Protein 9C09 (pdb70)

InterPro domains:
  IPR003280 Two pore domain potassium channel [PR01333] (106-134)
  IPR003280 Two pore domain potassium channel [PR01333] (236-245)
  IPR003280 Two pore domain potassium channel [PTHR11003] (21-295)
  IPR005410 Two pore domain potassium channel, THIK [PR01588] (13-28)
  IPR005410 Two pore domain potassium channel, THIK [PR01588] (68-80)
  IPR005410 Two pore domain potassium channel, THIK [PR01588] (82-94)
  IPR005410 Two pore domain potassium channel, THIK [PR01588] (134-148)
  IPR005410 Two pore domain potassium channel, THIK [PR01588] (213-226)
  IPR005410 Two pore domain potassium channel, THIK [PR01588] (261-273)
  IPR005410 Two pore domain potassium channel, THIK [PR01588] (359-371)
  IPR013099 Potassium channel domain [PF07885] (92-149)
  IPR013099 Potassium channel domain [PF07885] (198-283)

Solvent-accessible surface area: 26482 Å² total; per-residue (Å²): 159,110,48,80,42,21,52,134,30,5,33,50,72,30,79,117,78,12,73,37,4,0,46,65,0,17,87,78,1,53,76,72,11,154,111,14,60,131,104,15,96,111,72,30,24,96,25,15,162,47,72,168,12,52,125,116,76,5,106,30,10,7,112,72,6,41,68,6,47,163,31,5,34,97,17,84,115,48,17,76,18,11,58,96,52,8,0,62,35,1,0,25,8,0,13,16,31,4,1,8,27,27,10,26,5,59,35,121,28,0,31,75,62,0,36,122,8,0,57,82,4,2,0,18,16,41,9,28,14,58,12,47,26,75,66,42,57,64,86,16,14,150,105,73,90,70,111,133,176,120,78,100,156,21,58,60,130,126,10,31,75,74,1,41,77,33,12,110,110,25,22,50,80,0,0,70,40,3,40,99,89,23,77,43,62,101,64,42,0,53,2,6,0,22,5,1,10,5,29,1,0,8,25,72,42,24,0,4,33,68,37,141,22,144,85,48,50,143,24,78,137,28,7,100,47,42,25,72,69,1,6,7,11,14,59,0,8,10,37,11,29,9,86,61,36,62,105,58,8,31,155,54,37,169,131,132,169,159,101,48,81,40,20,53,134,35,4,33,50,72,33,76,116,76,12,74,36,3,0,49,65,0,12,88,78,2,44,74,67,12,160,115,16,58,131,102,18,100,106,73,31,20,95,26,10,154,56,71,169,33,53,108,115,81,4,107,30,10,8,112,76,6,43,65,4,40,176,29,4,37,97,14,76,124,46,16,82,15,12,46,104,50,11,0,57,36,1,0,24,8,0,14,16,32,5,0,8,27,35,12,31,6,60,31,119,26,0,31,77,63,0,34,122,10,0,57,80,2,2,0,19,16,35,12,29,14,62,11,48,28,75,63,42,53,46,90,16,5,153,107,72,82,66,112,137,167,116,79,92,117,20,61,60,129,124,9,32,75,71,1,43,79,34,13,110,112,27,20,46,75,0,0,63,41,3,38,95,93,17,86,42,63,100,65,44,0,54,2,6,0,23,6,1,9,4,30,1,1,9,25,60,43,28,0,4,22,76,34,143,18,142,82,51,50,139,22,76,138,26,8,99,49,40,25,72,69,1,6,6,11,14,62,0,8,11,49,12,28,8,84,61,33,61,106,56,6,34,155,64,40,176,134,115,180

GO terms:
  GO:0005267 potassium channel activity (F, IDA)
  GO:0005886 plasma membrane (C, IDA)
  GO:0042802 identical protein binding (F, IDA)
  GO:0046982 protein heterodimerization activity (F, IDA)
  GO:0005515 protein binding (F, IPI)
  GO:0005886 plasma membrane (C, TAS)

Sequence (514 aa):
NEDNARFLLLAALIVLYLLGGAAVFSALELAHERQAKQRWEERLAQFSRGHQLSRDELRGFLRHYEEATRAGIRVDNVRPRWDFTGAFYFVGTVVSTIGFGMTTPATVGGKIFLIFYGLVGCPSTILFFNLFLERLITIIAYIMKSCHQAGWKPSVYYVMLILCTASILISCCASAMYTPIEGWSYFDSLYFCFVAFSTIGFGDLVSSQNAHYESQGLYRFANFVFILMGVCCIYSLFNVISILIKQSLNWILRKMDNEDNARFLLLAALIVLYLLGGAAVFSALELAHERQAKQRWEERLAQFSRGHQLSRDELRGFLRHYEEATRAGIRVDNVRPRWDFTGAFYFVGTVVSTIGFGMTTPATVGGKIFLIFYGLVGCPSTILFFNLFLERLITIIAYIMKSCHQAGWKPSVYYVMLILCTASILISCCASAMYTPIEGWSYFDSLYFCFVAFSTIGFGDLVSSQNAHYESQGLYRFANFVFILMGVCCIYSLFNVISILIKQSLNWILRKMD

B-factor: mean 38.77, std 18.3, range [8.65, 109.15]

Radius of gyration: 24.58 Å; Cα contacts (8 Å, |Δi|>4): 456; chains: 2; bounding box: 45×54×78 Å

Organism: Homo sapiens (NCBI:txid9606)

Secondary structure (DSSP, 8-state):
-HHHHHHHHHHHHHHHHHHHHHHHHHHHHHHHHHHHHHHHHHHHHHHHHHTT--HHHHHHHHHHHHHHHHHT--SS-PPPSSSHHHHHHHHHHHHTT----SS---STTHHHHHHHHHHHHHHHHHHHHHHHHHHHHHHHHHHHHHHH----PPPHHHHHHHHHHHHHHHHHHHHHHHHHHTT--HHHHHHHHHHHHTT---SSS-SS-SSS-TT-SHHHHHHHHHHHHHHHHHHHHHHHHHHHHHHHHHHHHHH--/-HHHHHHHHHHHHHHHHHHHHHHHHHHHHHHHHHHHHHHHHHHHHHHHHHHT--HHHHHHHHHHHHHHHTTT--SS--PPSSSSHHHHHHHHHHHTT----SS---STTTTHHHHHHHHHHHHHHHHHHHHHHHHHHHHHHHHHHHHH----PPPHHHHHHHHHHHHHHHHHHHHHSSSTTTT--HHHHHHHHHHHHTT---SSS--S-SS--TT-SHHHHHHHHHHHHHHHHHHHHHHHHHHHHHHHHHHHHHHT-

Foldseek 3Di:
DVVVVLVVVVVVVVVVVVVVVVVVVCVVPVVVVVVVVVVVVVVVVVVCVVVVDDPVVVVVVVVVVVVVQLQQDDPAAWDDAPPPVNVVVVLVLLLLLLCLSSDDDDDVVRVVCSVVSNVVRNVVVVVVLVVVLVVVQVVVQVVVVVVVVVPSRDDLVVVLVVLVVQLVVLQQVQLVPVCVQPVHDSVRSSVVLVSLLCSVNPNPDDDDIRHDRPVSPVVVVVVVVSSVVSNSSVVSNVVSVVVVVVVVSVVVVVVVD/DVVVVLVVVVVVVVVVVVVVVVVVVCVVPVVVVVVVVVVVVVVVVVVCVVVVHDVVVVVVVVVVVVVVVLVQDDDAAWADAPDPVNVVVVLVLLLLLLCLSNDDDDDPVVVVVSVVSNVVRNVVVVVVLVVVLVVVQVVVQVVVVVVVVVPSGDDLVVVLVVLVVQLVVLQQVQLVVCVPQDVDDSVVSSVVLVSLLCSVNPNPDDPDTRNDRVVSPVVVVVVVVSSVVSNSSVVSNVVSVVVVVSVVSVVVVVVPD

Structure (mmCIF, N/CA/C/O backbone):
data_9C09
#
_entry.id   9C09
#
_cell.length_a   1.00
_cell.length_b   1.00
_cell.length_c   1.00
_cell.angle_alpha   90.00
_cell.angle_beta   90.00
_cell.angle_gamma   90.00
#
_symmetry.space_group_name_H-M   'P 1'
#
loop_
_entity.id
_entity.type
_entity.pdbx_description
1 polymer 'Potassium channel subfamily K member 13'
2 non-polymer DODECANE
3 non-polymer DECANE
4 non-polymer N-OCTANE
5 non-polymer 'LINOLEIC ACID'
6 non-polymer HEXANE
7 non-polymer 'POTASSIUM ION'
#
loop_
_atom_site.group_PDB
_atom_site.id
_atom_site.type_symbol
_atom_site.label_atom_id
_atom_site.label_alt_id
_atom_site.label_comp_id
_atom_site.label_asym_id
_atom_site.label_entity_id
_atom_site.label_seq_id
_atom_site.pdbx_PDB_ins_code
_atom_site.Cartn_x
_atom_site.Cartn_y
_atom_site.Cartn_z
_atom_site.occupancy
_atom_site.B_iso_or_equiv
_atom_site.auth_seq_id
_atom_site.auth_comp_id
_atom_site.auth_asym_id
_atom_site.auth_atom_id
_atom_site.pdbx_PDB_model_num
ATOM 1 N N . ASN A 1 14 ? 123.531 144.856 100.933 1.00 48.27 14 ASN U N 1
ATOM 2 C CA . ASN A 1 14 ? 122.858 145.692 101.920 1.00 49.40 14 ASN U CA 1
ATOM 3 C C . ASN A 1 14 ? 121.682 144.956 102.555 1.00 52.70 14 ASN U C 1
ATOM 4 O O . ASN A 1 14 ? 121.263 145.282 103.666 1.00 55.80 14 ASN U O 1
ATOM 9 N N . GLU A 1 15 ? 121.159 143.960 101.843 1.00 52.15 15 GLU U N 1
ATOM 10 C CA . GLU A 1 15 ? 120.075 143.148 102.389 1.00 50.18 15 GLU U CA 1
ATOM 11 C C . GLU A 1 15 ? 120.540 142.316 103.578 1.00 55.43 15 GLU U C 1
ATOM 12 O O . GLU A 1 15 ? 119.822 142.200 104.578 1.00 58.18 15 GLU U O 1
ATOM 18 N N . ASP A 1 16 ? 121.737 141.729 103.487 1.00 48.98 16 ASP U N 1
ATOM 19 C CA . ASP A 1 16 ? 122.247 140.920 104.590 1.00 45.37 16 ASP U CA 1
ATOM 20 C C . ASP A 1 16 ? 122.491 141.763 105.837 1.00 49.30 16 ASP U C 1
ATOM 21 O O . ASP A 1 16 ? 122.154 141.343 106.952 1.00 52.79 16 ASP U O 1
ATOM 26 N N . ASN A 1 17 ? 123.074 142.952 105.670 1.00 42.19 17 ASN U N 1
ATOM 27 C CA . ASN A 1 17 ? 123.293 143.837 106.812 1.00 43.07 17 ASN U CA 1
ATOM 28 C C . ASN A 1 17 ? 121.971 144.275 107.434 1.00 44.88 17 ASN U C 1
ATOM 29 O O . ASN A 1 17 ? 121.839 144.326 108.664 1.00 47.13 17 ASN U O 1
ATOM 34 N N . ALA A 1 18 ? 120.982 144.602 106.598 1.00 38.76 18 ALA U N 1
ATOM 35 C CA . ALA A 1 18 ? 119.676 145.000 107.109 1.00 38.06 18 ALA U CA 1
ATOM 36 C C . ALA A 1 18 ? 119.021 143.864 107.885 1.00 39.81 18 ALA U C 1
ATOM 37 O O . ALA A 1 18 ? 118.435 144.090 108.951 1.00 42.67 18 ALA U O 1
ATOM 39 N N . ARG A 1 19 ? 119.108 142.639 107.366 1.00 34.63 19 ARG U N 1
ATOM 40 C CA . ARG A 1 19 ? 118.529 141.492 108.060 1.00 30.87 19 ARG U CA 1
ATOM 41 C C . ARG A 1 19 ? 119.234 141.240 109.388 1.00 34.61 19 ARG U C 1
ATOM 42 O O . ARG A 1 19 ? 118.582 140.955 110.402 1.00 42.85 19 ARG U O 1
ATOM 50 N N . PHE A 1 20 ? 120.563 141.361 109.405 1.00 29.70 20 PHE U N 1
ATOM 51 C CA . PHE A 1 20 ? 121.326 141.196 110.640 1.00 26.81 20 PHE U CA 1
ATOM 52 C C . PHE A 1 20 ? 120.906 142.225 111.686 1.00 32.87 20 PHE U C 1
ATOM 53 O O . PHE A 1 20 ? 120.652 141.887 112.852 1.00 36.54 20 PHE U O 1
ATOM 61 N N . LEU A 1 21 ? 120.806 143.495 111.274 1.00 33.51 21 LEU U N 1
ATOM 62 C CA . LEU A 1 21 ? 120.413 144.556 112.196 1.00 28.60 21 LEU U CA 1
ATOM 63 C C . LEU A 1 21 ? 118.992 144.356 112.712 1.00 31.54 21 LEU U C 1
ATOM 64 O O . LEU A 1 21 ? 118.725 144.537 113.908 1.00 39.00 21 LEU U O 1
ATOM 69 N N . LEU A 1 22 ? 118.067 143.988 111.821 1.00 29.19 22 LEU U N 1
ATOM 70 C CA . LEU A 1 22 ? 116.686 143.771 112.234 1.00 30.59 22 LEU U CA 1
ATOM 71 C C . LEU A 1 22 ? 116.584 142.630 113.235 1.00 34.37 22 LEU U C 1
ATOM 72 O O . LEU A 1 22 ? 115.868 142.735 114.239 1.00 39.94 22 LEU U O 1
ATOM 77 N N . LEU A 1 23 ? 117.294 141.527 112.979 1.00 23.98 23 LEU U N 1
ATOM 78 C CA . LEU A 1 23 ? 117.263 140.405 113.909 1.00 19.61 23 LEU U CA 1
ATOM 79 C C . LEU A 1 23 ? 117.836 140.802 115.263 1.00 29.54 23 LEU U C 1
ATOM 80 O O . LEU A 1 23 ? 117.292 140.425 116.307 1.00 34.17 23 LEU U O 1
ATOM 85 N N . ALA A 1 24 ? 118.931 141.566 115.269 1.00 30.70 24 ALA U N 1
ATOM 86 C CA . ALA A 1 24 ? 119.509 142.003 116.538 1.00 22.62 24 ALA U CA 1
ATOM 87 C C . ALA A 1 24 ? 118.526 142.865 117.327 1.00 32.25 24 ALA U C 1
ATOM 88 O O . ALA A 1 24 ? 118.341 142.672 118.537 1.00 37.20 24 ALA U O 1
ATOM 90 N N . ALA A 1 25 ? 117.877 143.818 116.652 1.00 26.31 25 ALA U N 1
ATOM 91 C CA . ALA A 1 25 ? 116.911 144.682 117.333 1.00 23.99 25 ALA U CA 1
ATOM 92 C C . ALA A 1 25 ? 115.731 143.883 117.876 1.00 28.09 25 ALA U C 1
ATOM 93 O O . ALA A 1 25 ? 115.271 144.114 119.005 1.00 32.90 25 ALA U O 1
ATOM 95 N N . LEU A 1 26 ? 115.220 142.936 117.082 1.00 29.17 26 LEU U N 1
ATOM 96 C CA . LEU A 1 26 ? 114.097 142.122 117.535 1.00 23.92 26 LEU U CA 1
ATOM 97 C C . LEU A 1 26 ? 114.480 141.289 118.749 1.00 24.26 26 LEU U C 1
ATOM 98 O O . LEU A 1 26 ? 113.690 141.158 119.692 1.00 30.98 26 LEU U O 1
ATOM 103 N N . ILE A 1 27 ? 115.686 140.717 118.747 1.00 20.22 27 ILE U N 1
ATOM 104 C CA . ILE A 1 27 ? 116.124 139.923 119.891 1.00 22.32 27 ILE U CA 1
ATOM 105 C C . ILE A 1 27 ? 116.264 140.799 121.132 1.00 23.54 27 ILE U C 1
ATOM 106 O O . ILE A 1 27 ? 115.930 140.376 122.245 1.00 26.84 27 ILE U O 1
ATOM 111 N N . VAL A 1 28 ? 116.756 142.028 120.966 1.00 26.91 28 VAL U N 1
ATOM 112 C CA . VAL A 1 28 ? 116.892 142.928 122.113 1.00 25.99 28 VAL U CA 1
ATOM 113 C C . VAL A 1 28 ? 115.521 143.240 122.717 1.00 25.12 28 VAL U C 1
ATOM 114 O O . VAL A 1 28 ? 115.332 143.186 123.943 1.00 29.86 28 VAL U O 1
ATOM 118 N N . LEU A 1 29 ? 114.545 143.564 121.864 1.00 21.20 29 LEU U N 1
ATOM 119 C CA . LEU A 1 29 ? 113.198 143.837 122.365 1.00 24.21 29 LEU U CA 1
ATOM 120 C C . LEU A 1 29 ? 112.593 142.603 123.031 1.00 29.63 29 LEU U C 1
ATOM 121 O O . LEU A 1 29 ? 111.925 142.708 124.071 1.00 33.14 29 LEU U O 1
ATOM 126 N N . TYR A 1 30 ? 112.824 141.427 122.443 1.00 23.79 30 TYR U N 1
ATOM 127 C CA . TYR A 1 30 ? 112.350 140.173 123.022 1.00 18.29 30 TYR U CA 1
ATOM 128 C C . TYR A 1 30 ? 112.916 139.974 124.418 1.00 22.71 30 TYR U C 1
ATOM 129 O O . TYR A 1 30 ? 112.194 139.601 125.349 1.00 25.94 30 TYR U O 1
ATOM 138 N N . LEU A 1 31 ? 114.219 140.218 124.579 1.00 16.39 31 LEU U N 1
ATOM 139 C CA . LEU A 1 31 ? 114.856 140.049 125.880 1.00 17.55 31 LEU U CA 1
ATOM 140 C C . LEU A 1 31 ? 114.275 141.011 126.906 1.00 19.44 31 LEU U C 1
ATOM 141 O O . LEU A 1 31 ? 114.012 140.620 128.052 1.00 25.50 31 LEU U O 1
ATOM 146 N N . LEU A 1 32 ? 114.077 142.278 126.523 1.00 15.48 32 LEU U N 1
ATOM 147 C CA . LEU A 1 32 ? 113.521 143.244 127.468 1.00 18.65 32 LEU U CA 1
ATOM 148 C C . LEU A 1 32 ? 112.121 142.835 127.928 1.00 23.67 32 LEU U C 1
ATOM 149 O O . LEU 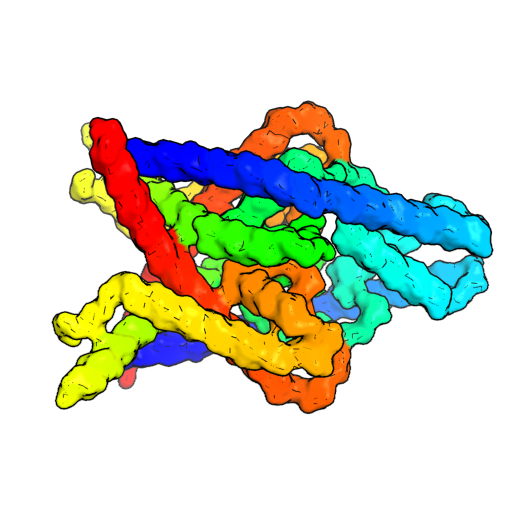A 1 32 ? 111.821 142.832 129.132 1.00 25.59 32 LEU U O 1
ATOM 154 N N . GLY A 1 33 ? 111.256 142.474 126.976 1.00 23.93 33 GLY U N 1
ATOM 155 C CA . GLY A 1 33 ? 109.907 142.065 127.347 1.00 19.21 33 GLY U CA 1
ATOM 156 C C . GLY A 1 33 ? 109.887 140.815 128.202 1.00 25.72 33 GLY U C 1
ATOM 157 O O . GLY A 1 33 ? 109.137 140.725 129.184 1.00 28.82 33 GLY U O 1
ATOM 158 N N . GLY A 1 34 ? 110.725 139.835 127.855 1.00 21.95 34 GLY U N 1
ATOM 159 C CA . GLY A 1 34 ? 110.786 138.616 128.640 1.00 19.04 34 GLY U CA 1
ATOM 160 C C . GLY A 1 34 ? 111.261 138.860 130.054 1.00 22.99 34 GLY U C 1
ATOM 161 O O . GLY A 1 34 ? 110.744 138.263 131.004 1.00 28.58 34 GLY U O 1
ATOM 162 N N . ALA A 1 35 ? 112.265 139.727 130.219 1.00 18.55 35 ALA U N 1
ATOM 163 C CA . ALA A 1 35 ? 112.715 140.072 131.563 1.00 17.78 35 ALA U CA 1
ATOM 164 C C . ALA A 1 35 ? 111.600 140.719 132.374 1.00 20.26 35 ALA U C 1
ATOM 165 O O . ALA A 1 35 ? 111.392 140.365 133.544 1.00 21.41 35 ALA U O 1
ATOM 167 N N . ALA A 1 36 ? 110.866 141.661 131.772 1.00 24.22 36 ALA U N 1
ATOM 168 C CA . ALA A 1 36 ? 109.788 142.314 132.515 1.00 19.42 36 ALA U CA 1
ATOM 169 C C . ALA A 1 36 ? 108.721 141.309 132.947 1.00 25.75 36 ALA U C 1
ATOM 170 O O . ALA A 1 36 ? 108.282 141.313 134.111 1.00 28.08 36 ALA U O 1
ATOM 172 N N . VAL A 1 37 ? 108.393 140.359 132.066 1.00 29.56 37 VAL U N 1
ATOM 173 C CA . VAL A 1 37 ? 107.361 139.385 132.403 1.00 25.58 37 VAL U CA 1
ATOM 174 C C . VAL A 1 37 ? 107.853 138.438 133.490 1.00 24.97 37 VAL U C 1
ATOM 175 O O . VAL A 1 37 ? 107.125 138.138 134.444 1.00 29.03 37 VAL U O 1
ATOM 179 N N . PHE A 1 38 ? 109.088 137.941 133.363 1.00 26.03 38 PHE U N 1
ATOM 180 C CA . PHE A 1 38 ? 109.568 136.964 134.332 1.00 20.23 38 PHE U CA 1
ATOM 181 C C . PHE A 1 38 ? 109.685 137.598 135.711 1.00 25.81 38 PHE U C 1
ATOM 182 O O . PHE A 1 38 ? 109.350 136.967 136.726 1.00 27.73 38 PHE U O 1
ATOM 190 N N . SER A 1 39 ? 110.176 138.841 135.772 1.00 24.94 39 SER U N 1
ATOM 191 C CA . SER A 1 39 ? 110.292 139.522 137.056 1.00 24.27 39 SER U CA 1
ATOM 192 C C . SER A 1 39 ? 108.924 139.689 137.701 1.00 28.42 39 SER U C 1
ATOM 193 O O . SER A 1 39 ? 108.753 139.409 138.899 1.00 35.29 39 SER U O 1
ATOM 196 N N . ALA A 1 40 ? 107.926 140.104 136.911 1.00 29.29 40 ALA U N 1
ATOM 197 C CA . ALA A 1 40 ? 106.581 140.256 137.461 1.00 26.51 40 ALA U CA 1
ATOM 198 C C . ALA A 1 40 ? 106.006 138.919 137.916 1.00 26.22 40 ALA U C 1
ATOM 199 O O . ALA A 1 40 ? 105.215 138.874 138.866 1.00 31.74 40 ALA U O 1
ATOM 201 N N . LEU A 1 41 ? 106.388 137.827 137.255 1.00 28.45 41 LEU U N 1
ATOM 202 C CA . LEU A 1 41 ? 105.888 136.511 137.645 1.00 21.31 41 LEU U CA 1
ATOM 203 C C . LEU A 1 41 ? 106.541 135.989 138.924 1.00 28.69 41 LEU U C 1
ATOM 204 O O . LEU A 1 41 ? 105.898 135.255 139.681 1.00 31.40 41 LEU U O 1
ATOM 209 N N . GLU A 1 42 ? 107.806 136.336 139.184 1.00 35.69 42 GLU U N 1
ATOM 210 C CA . GLU A 1 42 ? 108.578 135.622 140.199 1.00 27.14 42 GLU U CA 1
ATOM 211 C C . GLU A 1 42 ? 108.985 136.428 141.431 1.00 31.09 42 GLU U C 1
ATOM 212 O O . GLU A 1 42 ? 109.420 135.815 142.425 1.00 38.35 42 GLU U O 1
ATOM 218 N N . LEU A 1 43 ? 108.883 137.762 141.409 1.00 30.46 43 LEU U N 1
ATOM 219 C CA . LEU A 1 43 ? 109.464 138.550 142.496 1.00 31.98 43 LEU U CA 1
ATOM 220 C C . LEU A 1 43 ? 108.805 138.262 143.846 1.00 37.33 43 LEU U C 1
ATOM 221 O O . LEU A 1 43 ? 109.496 138.150 144.870 1.00 42.57 43 LEU U O 1
ATOM 226 N N . ALA A 1 44 ? 107.472 138.163 143.874 1.00 37.81 44 ALA U N 1
ATOM 227 C CA . ALA A 1 44 ? 106.777 137.954 145.144 1.00 35.37 44 ALA U CA 1
ATOM 228 C C . ALA A 1 44 ? 107.139 136.611 145.765 1.00 44.06 44 ALA U C 1
ATOM 229 O O . ALA A 1 44 ? 107.375 136.520 146.979 1.00 50.82 44 ALA U O 1
ATOM 231 N N . HIS A 1 45 ? 107.195 135.557 144.947 1.00 42.55 45 HIS U N 1
ATOM 232 C CA . HIS A 1 45 ? 107.599 134.246 145.446 1.00 40.82 45 HIS U CA 1
ATOM 233 C C . HIS A 1 45 ? 109.021 134.286 145.989 1.00 46.14 45 HIS U C 1
ATOM 234 O O . HIS A 1 45 ? 109.312 133.696 147.039 1.00 50.96 45 HIS U O 1
ATOM 241 N N . GLU A 1 46 ? 109.923 134.974 145.283 1.00 43.55 46 GLU U N 1
ATOM 242 C CA . GLU A 1 46 ? 111.308 135.060 145.744 1.00 39.64 46 GLU U CA 1
ATOM 243 C C . GLU A 1 46 ? 111.381 135.740 147.108 1.00 38.22 46 GLU U C 1
ATOM 244 O O . GLU A 1 46 ? 112.071 135.260 148.022 1.00 44.54 46 GLU U O 1
ATOM 250 N N . ARG A 1 47 ? 110.669 136.858 147.266 1.00 39.62 47 ARG U N 1
ATOM 2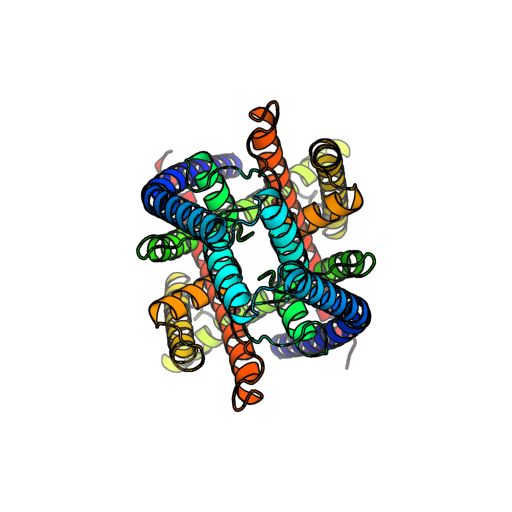51 C CA . ARG A 1 47 ? 110.690 137.575 148.539 1.00 42.86 47 ARG U CA 1
ATOM 252 C C . ARG A 1 47 ? 110.108 136.725 149.663 1.00 47.07 47 ARG U C 1
ATOM 253 O O . ARG A 1 47 ? 110.644 136.703 150.783 1.00 51.96 47 ARG U O 1
ATOM 261 N N . GLN A 1 48 ? 109.005 136.024 149.390 1.00 48.63 48 GLN U N 1
ATOM 262 C CA . GLN A 1 48 ? 108.396 135.181 150.417 1.00 48.10 48 GLN U CA 1
ATOM 263 C C . GLN A 1 48 ? 109.340 134.062 150.843 1.00 49.22 48 GLN U C 1
ATOM 264 O O . GLN A 1 48 ? 109.457 133.757 152.039 1.00 52.11 48 GLN U O 1
ATOM 270 N N . ALA A 1 49 ? 110.028 133.441 149.878 1.00 47.55 49 ALA U N 1
ATOM 271 C CA . ALA A 1 49 ? 110.980 132.385 150.223 1.00 44.25 49 ALA U CA 1
ATOM 272 C C . ALA A 1 49 ? 112.130 132.926 151.066 1.00 47.20 49 ALA U C 1
ATOM 273 O O . ALA A 1 49 ? 112.567 132.273 152.025 1.00 48.07 49 ALA U O 1
ATOM 275 N N . LYS A 1 50 ? 112.634 134.116 150.728 1.00 47.15 50 LYS U N 1
ATOM 276 C CA . LYS A 1 50 ? 113.708 134.702 151.526 1.00 42.90 50 LYS U CA 1
ATOM 277 C C . LYS A 1 50 ? 113.255 134.971 152.954 1.00 44.41 50 LYS U C 1
ATOM 278 O O . LYS A 1 50 ? 113.988 134.694 153.914 1.00 51.01 50 LYS U O 1
ATOM 284 N N . GLN A 1 51 ? 112.047 135.520 153.119 1.00 46.70 51 GLN U N 1
ATOM 285 C CA . GLN A 1 51 ? 111.540 135.781 154.464 1.00 46.26 51 GLN U CA 1
ATOM 286 C C . GLN A 1 51 ? 111.374 134.484 155.250 1.00 48.57 51 GLN U C 1
ATOM 287 O O . GLN A 1 51 ? 111.683 134.424 156.448 1.00 52.46 51 GLN U O 1
ATOM 293 N N . ARG A 1 52 ? 110.887 133.429 154.587 1.00 50.07 52 ARG U N 1
ATOM 294 C CA . ARG A 1 52 ? 110.728 132.143 155.257 1.00 48.15 52 ARG U CA 1
ATOM 295 C C . ARG A 1 52 ? 112.070 131.596 155.731 1.00 49.05 52 ARG U C 1
ATOM 296 O O . ARG A 1 52 ? 112.187 131.108 156.865 1.00 51.30 52 ARG U O 1
ATOM 304 N N . TRP A 1 53 ? 113.098 131.676 154.880 1.00 49.22 53 TRP U N 1
ATOM 305 C CA . TRP A 1 53 ? 114.422 131.212 155.291 1.00 44.77 53 TRP U CA 1
ATOM 306 C C . TRP A 1 53 ? 114.959 132.022 156.462 1.00 44.16 53 TRP U C 1
ATOM 307 O O . TRP A 1 53 ? 115.564 131.464 157.386 1.00 48.79 53 TRP U O 1
ATOM 318 N N . GLU A 1 54 ? 114.780 133.346 156.425 1.00 53.10 54 GLU U N 1
ATOM 319 C CA . GLU A 1 54 ? 115.272 134.172 157.523 1.00 51.76 54 GLU U CA 1
ATOM 320 C C . GLU A 1 54 ? 114.596 133.793 158.835 1.00 54.00 54 GLU U C 1
ATOM 321 O O . GLU A 1 54 ? 115.252 133.686 159.878 1.00 54.94 54 GLU U O 1
ATOM 327 N N . GLU A 1 55 ? 113.280 133.565 158.794 1.00 60.04 55 GLU U N 1
ATOM 328 C CA . GLU A 1 55 ? 112.570 133.160 160.002 1.00 57.96 55 GLU U CA 1
ATOM 329 C C . GLU A 1 55 ? 113.060 131.808 160.509 1.00 59.18 55 GLU U C 1
ATOM 330 O O . GLU A 1 55 ? 113.243 131.621 161.718 1.00 57.73 55 GLU U O 1
ATOM 336 N N . ARG A 1 56 ? 113.282 130.854 159.603 1.00 59.13 56 ARG U N 1
ATOM 337 C CA . ARG A 1 56 ? 113.775 129.540 160.020 1.00 52.83 56 ARG U CA 1
ATOM 338 C C . ARG A 1 56 ? 115.158 129.632 160.659 1.00 55.87 56 ARG U C 1
ATOM 339 O O . ARG A 1 56 ? 115.421 128.989 161.686 1.00 56.88 56 ARG U O 1
ATOM 347 N N . LEU A 1 57 ? 116.056 130.423 160.065 1.00 55.00 57 LEU U N 1
ATOM 348 C CA . LEU A 1 57 ? 117.388 130.590 160.642 1.00 52.31 57 LEU U CA 1
ATOM 349 C C . LEU A 1 57 ? 117.316 131.231 162.023 1.00 56.24 57 LEU U C 1
ATOM 350 O O . LEU A 1 57 ? 118.010 130.799 162.953 1.00 56.70 57 LEU U O 1
ATOM 355 N N . ALA A 1 58 ? 116.482 132.263 162.174 1.00 63.53 58 ALA U N 1
ATOM 356 C CA . ALA A 1 58 ? 116.350 132.911 163.474 1.00 63.07 58 ALA U CA 1
ATOM 357 C C . ALA A 1 58 ? 115.799 131.944 164.514 1.00 64.02 58 ALA U C 1
ATOM 358 O O . ALA A 1 58 ? 116.259 131.920 165.664 1.00 61.78 58 ALA U O 1
ATOM 360 N N . GLN A 1 59 ? 114.810 131.132 164.126 1.00 69.35 59 GLN U N 1
ATOM 361 C CA . GLN A 1 59 ? 114.244 130.176 165.068 1.00 68.14 59 GLN U CA 1
ATOM 362 C C . GLN A 1 59 ? 115.260 129.119 165.477 1.00 69.13 59 GLN U C 1
ATOM 363 O O . GLN A 1 59 ? 115.326 128.753 166.651 1.00 69.42 59 GLN U O 1
ATOM 369 N N . PHE A 1 60 ? 116.081 128.633 164.538 1.00 67.72 60 PHE U N 1
ATOM 370 C CA . PHE A 1 60 ? 117.102 127.661 164.930 1.00 65.65 60 PHE U CA 1
ATOM 371 C C . PHE A 1 60 ? 118.106 128.296 165.884 1.00 64.44 60 PHE U C 1
ATOM 372 O O . PHE A 1 60 ? 118.465 127.706 166.919 1.00 61.26 60 PHE U O 1
ATOM 380 N N . SER A 1 61 ? 118.552 129.515 165.553 1.00 72.84 61 SER U N 1
ATOM 381 C CA . SER A 1 61 ? 119.552 130.196 166.365 1.00 71.15 61 SER U CA 1
ATOM 382 C C . SER A 1 61 ? 119.055 130.337 167.795 1.00 72.53 61 SER U C 1
ATOM 383 O O . SER A 1 61 ? 119.761 129.999 168.748 1.00 69.70 61 SER U O 1
ATOM 386 N N . ARG A 1 62 ? 117.834 130.859 167.959 1.00 79.61 62 ARG U N 1
ATOM 387 C CA . ARG A 1 62 ? 117.281 130.991 169.300 1.00 80.28 62 ARG U CA 1
ATOM 388 C C . ARG A 1 62 ? 117.124 129.620 169.951 1.00 80.28 62 ARG U C 1
ATOM 389 O O . ARG A 1 62 ? 117.422 129.450 171.140 1.00 81.36 62 ARG U O 1
ATOM 397 N N . GLY A 1 63 ? 116.627 128.639 169.186 1.00 77.12 63 GLY U N 1
ATOM 398 C CA . GLY A 1 63 ? 116.405 127.304 169.714 1.00 77.19 63 GLY U CA 1
ATOM 399 C C . GLY A 1 63 ? 117.610 126.730 170.429 1.00 77.92 63 GLY U C 1
ATOM 400 O O . GLY A 1 63 ? 117.482 126.127 171.496 1.00 78.82 63 GLY U O 1
ATOM 401 N N . HIS A 1 64 ? 118.801 126.910 169.854 1.00 74.96 64 HIS U N 1
ATOM 402 C CA . HIS A 1 64 ? 119.998 126.299 170.431 1.00 75.74 64 HIS U CA 1
ATOM 403 C C . HIS A 1 64 ? 121.092 127.294 170.796 1.00 74.36 64 HIS U C 1
ATOM 404 O O . HIS A 1 64 ? 122.222 126.875 171.076 1.00 72.96 64 HIS U O 1
ATOM 411 N N . GLN A 1 65 ? 120.791 128.593 170.812 1.00 79.27 65 GLN U N 1
ATOM 412 C CA . GLN A 1 65 ? 121.705 129.638 171.274 1.00 80.32 65 GLN U CA 1
ATOM 413 C C . GLN A 1 65 ? 123.052 129.648 170.556 1.00 78.41 65 GLN U C 1
ATOM 414 O O . GLN A 1 65 ? 124.018 130.223 171.067 1.00 75.01 65 GLN U O 1
ATOM 420 N N . LEU A 1 66 ? 123.168 129.028 169.384 1.00 77.08 66 LEU U N 1
ATOM 421 C CA . LEU A 1 66 ? 124.414 129.141 168.640 1.00 75.41 66 LEU U CA 1
ATOM 422 C C . LEU A 1 66 ? 124.574 130.552 168.082 1.00 74.96 66 LEU U C 1
ATOM 423 O O . LEU A 1 66 ? 123.603 131.213 167.711 1.00 73.64 66 LEU U O 1
ATOM 428 N N . SER A 1 67 ? 125.829 131.011 168.033 1.00 77.06 67 SER U N 1
ATOM 429 C CA . SER A 1 67 ? 126.119 132.368 167.501 1.00 74.07 67 SER U CA 1
ATOM 430 C C . SER A 1 67 ? 125.979 132.362 165.976 1.00 77.21 67 SER U C 1
ATOM 431 O O . SER A 1 67 ? 126.153 131.287 165.368 1.00 79.26 67 SER U O 1
ATOM 434 N N . ARG A 1 68 ? 125.689 133.523 165.390 1.00 75.90 68 ARG U N 1
ATOM 435 C CA . ARG A 1 68 ? 125.499 133.602 163.920 1.00 75.24 68 ARG U CA 1
ATOM 436 C C . ARG A 1 68 ? 126.800 133.210 163.216 1.00 75.70 68 ARG U C 1
ATOM 437 O O . ARG A 1 68 ? 126.724 132.434 162.247 1.00 76.76 68 ARG U O 1
ATOM 445 N N . ASP A 1 69 ? 127.949 133.701 163.694 1.00 74.59 69 ASP U N 1
ATOM 446 C CA . ASP A 1 69 ? 129.185 133.428 162.965 1.00 74.99 69 ASP U CA 1
ATOM 447 C C . ASP A 1 69 ? 129.473 131.934 162.902 1.00 76.42 69 ASP U C 1
ATOM 448 O O . ASP A 1 69 ? 129.985 131.433 161.894 1.00 77.50 69 ASP U O 1
ATOM 453 N N . GLU A 1 70 ? 129.169 131.211 163.983 1.00 69.06 70 GLU U N 1
ATOM 454 C CA . GLU A 1 70 ? 129.395 129.771 163.987 1.00 67.97 70 GLU U CA 1
ATOM 455 C C . GLU A 1 70 ? 128.525 129.095 162.936 1.00 69.75 70 GLU U C 1
ATOM 456 O O . GLU A 1 70 ? 128.982 128.196 162.217 1.00 70.77 70 GLU U O 1
ATOM 462 N N . LEU A 1 71 ? 127.267 129.521 162.831 1.00 62.11 71 LEU U N 1
ATOM 463 C CA . LEU A 1 71 ? 126.381 128.978 161.810 1.00 60.15 71 LEU U CA 1
ATOM 464 C C . LEU A 1 71 ? 126.872 129.336 160.414 1.00 58.14 71 LEU U C 1
ATOM 465 O O . LEU A 1 71 ? 126.774 128.520 159.491 1.00 60.17 71 LEU U O 1
ATOM 470 N N . ARG A 1 72 ? 127.412 130.547 160.240 1.00 57.74 72 ARG U N 1
ATOM 471 C CA . ARG A 1 72 ? 127.964 130.912 158.937 1.00 59.25 72 ARG U CA 1
ATOM 472 C C . ARG A 1 72 ? 129.145 130.022 158.561 1.00 61.35 72 ARG U C 1
ATOM 473 O O . ARG A 1 72 ? 129.258 129.580 157.409 1.00 61.25 72 ARG U O 1
ATOM 481 N N . GLY A 1 73 ? 130.033 129.747 159.517 1.00 56.03 73 GLY U N 1
ATOM 482 C CA . GLY A 1 73 ? 131.145 128.844 159.248 1.00 53.06 73 GLY U CA 1
ATOM 483 C C . GLY A 1 73 ? 130.695 127.431 158.926 1.00 53.27 73 GLY U C 1
ATOM 484 O O . GLY A 1 73 ? 131.210 126.795 158.000 1.00 53.76 73 GLY U O 1
ATOM 485 N N . PHE A 1 74 ? 129.719 126.928 159.687 1.00 46.72 74 PHE U N 1
ATOM 486 C CA . PHE A 1 74 ? 129.173 125.599 159.426 1.00 40.95 74 PHE U CA 1
ATOM 487 C C . PHE A 1 74 ? 128.554 125.531 158.034 1.00 44.45 74 PHE U C 1
ATOM 488 O O . PHE A 1 74 ? 128.745 124.547 157.309 1.00 41.61 74 PHE U O 1
ATOM 496 N N . LEU A 1 75 ? 127.817 126.568 157.639 1.00 46.15 75 LEU U N 1
ATOM 497 C CA . LEU A 1 75 ? 127.190 126.572 156.323 1.00 42.07 75 LEU U CA 1
ATOM 498 C C . LEU A 1 75 ? 128.220 126.699 155.208 1.00 45.29 75 LEU U C 1
ATOM 499 O O . LEU A 1 75 ? 128.029 126.136 154.127 1.00 44.33 75 LEU U O 1
ATOM 504 N N . ARG A 1 76 ? 129.314 127.427 155.444 1.00 46.27 76 ARG U N 1
ATOM 505 C CA . ARG A 1 76 ? 130.386 127.480 154.452 1.00 41.79 76 ARG U CA 1
ATOM 506 C C . ARG A 1 76 ? 131.028 126.109 154.266 1.00 44.65 76 ARG U C 1
ATOM 507 O O . ARG A 1 76 ? 131.290 125.678 153.132 1.00 42.04 76 ARG U O 1
ATOM 515 N N . HIS A 1 77 ? 131.278 125.401 155.373 1.00 44.46 77 HIS U N 1
ATOM 516 C CA . HIS A 1 77 ? 131.785 124.034 155.277 1.00 36.51 77 HIS U CA 1
ATOM 517 C C . HIS A 1 77 ? 130.806 123.130 154.539 1.00 39.51 77 HIS U C 1
ATOM 518 O O . HIS A 1 77 ? 131.214 122.291 153.723 1.00 40.49 77 HIS U O 1
ATOM 525 N N . TYR A 1 78 ? 129.507 123.281 154.810 1.00 43.16 78 TYR U N 1
ATOM 526 C CA . TYR A 1 78 ? 128.515 122.450 154.139 1.00 36.94 78 TYR U CA 1
ATOM 527 C C . TYR A 1 78 ? 128.462 122.753 152.648 1.00 37.29 78 TYR U C 1
ATOM 528 O O . TYR A 1 78 ? 128.258 121.848 151.836 1.00 49.40 78 TYR U O 1
ATOM 537 N N . GLU A 1 79 ? 128.618 124.024 152.272 1.00 38.18 79 GLU U N 1
ATOM 538 C CA . GLU A 1 79 ? 128.674 124.377 150.856 1.00 41.00 79 GLU U CA 1
ATOM 539 C C . GLU A 1 79 ? 129.882 123.741 150.182 1.00 45.92 79 GLU U C 1
ATOM 540 O O . GLU A 1 79 ? 129.781 123.220 149.062 1.00 48.47 79 GLU U O 1
ATOM 546 N N . GLU A 1 80 ? 131.037 123.779 150.853 1.00 47.52 80 GLU U N 1
ATOM 547 C CA . GLU A 1 80 ? 132.219 123.122 150.307 1.00 42.25 80 GLU U CA 1
ATOM 548 C C . GLU A 1 80 ? 131.988 121.624 150.134 1.00 41.48 80 GLU U C 1
ATOM 549 O O . GLU A 1 80 ? 132.385 121.038 149.120 1.00 40.33 80 GLU U O 1
ATOM 555 N N . ALA A 1 81 ? 131.337 120.988 151.112 1.00 43.61 81 ALA U N 1
ATOM 556 C CA . ALA A 1 81 ? 131.036 119.562 151.001 1.00 39.40 81 ALA U CA 1
ATOM 557 C C . ALA A 1 81 ? 130.068 119.281 149.856 1.00 38.14 81 ALA U C 1
ATOM 558 O O . ALA A 1 81 ? 130.240 118.311 149.109 1.00 43.32 81 ALA U O 1
ATOM 560 N N . THR A 1 82 ? 129.040 120.120 149.713 1.00 41.39 82 THR U N 1
ATOM 561 C CA . THR A 1 82 ? 128.055 119.945 148.653 1.00 40.93 82 THR U CA 1
ATOM 562 C C . THR A 1 82 ? 128.696 120.082 147.280 1.00 43.17 82 THR U C 1
ATOM 563 O O . THR A 1 82 ? 128.311 119.382 146.338 1.00 41.05 82 THR U O 1
ATOM 567 N N . ARG A 1 83 ? 129.696 120.956 147.160 1.00 49.88 83 ARG U N 1
ATOM 568 C CA . ARG A 1 83 ? 130.440 121.072 145.913 1.00 42.82 83 ARG U CA 1
ATOM 569 C C . ARG A 1 83 ? 131.144 119.777 145.525 1.00 44.01 83 ARG U C 1
ATOM 570 O O . ARG A 1 83 ? 131.506 119.610 144.355 1.00 52.86 83 ARG U O 1
ATOM 578 N N . ALA A 1 84 ? 131.344 118.854 146.466 1.00 41.89 84 ALA U N 1
ATOM 579 C CA . ALA A 1 84 ? 131.999 117.585 146.179 1.00 37.35 84 ALA U CA 1
ATOM 580 C C . ALA A 1 84 ? 131.035 116.418 145.990 1.00 40.13 84 ALA U C 1
ATOM 581 O O . ALA A 1 84 ? 131.495 115.297 145.756 1.00 43.93 84 ALA U O 1
ATOM 583 N N . GLY A 1 85 ? 129.725 116.640 146.087 1.00 42.48 85 GLY U N 1
ATOM 584 C CA . GLY A 1 85 ? 128.753 115.593 145.838 1.00 40.59 85 GLY U CA 1
ATOM 585 C C . GLY A 1 85 ? 127.921 115.168 147.031 1.00 43.07 85 GLY U C 1
ATOM 586 O O . GLY A 1 85 ? 126.999 114.362 146.855 1.00 51.03 85 GLY U O 1
ATOM 587 N N . ILE A 1 86 ? 128.208 115.669 148.231 1.00 40.27 86 ILE U N 1
ATOM 588 C CA . ILE A 1 86 ? 127.452 115.262 149.409 1.00 34.34 86 ILE U CA 1
ATOM 589 C C . ILE A 1 86 ? 126.060 115.878 149.373 1.00 38.42 86 ILE U C 1
ATOM 590 O O . ILE A 1 86 ? 125.891 117.067 149.071 1.00 43.56 86 ILE U O 1
ATOM 595 N N . ARG A 1 87 ? 125.048 115.066 149.678 1.00 47.26 87 ARG U N 1
ATOM 596 C CA . ARG A 1 87 ? 123.673 115.538 149.760 1.00 48.08 87 ARG U CA 1
ATOM 597 C C . ARG A 1 87 ? 123.012 114.946 150.998 1.00 48.84 87 ARG U C 1
ATOM 598 O O . ARG A 1 87 ? 123.479 113.955 151.564 1.00 52.63 87 ARG U O 1
ATOM 606 N N . VAL A 1 88 ? 121.917 115.581 151.420 1.00 55.37 88 VAL U N 1
ATOM 607 C CA . VAL A 1 88 ? 121.211 115.127 152.615 1.00 56.18 88 VAL U CA 1
ATOM 608 C C . VAL A 1 88 ? 120.528 113.781 152.384 1.00 57.51 88 VAL U C 1
ATOM 609 O O . VAL A 1 88 ? 120.356 113.000 153.328 1.00 54.82 88 VAL U O 1
ATOM 613 N N . ASP A 1 89 ? 120.137 113.482 151.150 1.00 58.14 89 ASP U N 1
ATOM 614 C CA . ASP A 1 89 ? 119.580 112.186 150.796 1.00 56.69 89 ASP U CA 1
ATOM 615 C C . ASP A 1 89 ? 120.660 111.272 150.228 1.00 60.16 89 ASP U C 1
ATOM 616 O O . ASP A 1 89 ? 121.758 111.705 149.873 1.00 64.96 89 ASP U O 1
ATOM 621 N N . ASN A 1 90 ? 120.333 109.984 150.147 1.00 57.60 90 ASN U N 1
ATOM 622 C CA . ASN A 1 90 ? 121.270 109.004 149.615 1.00 54.35 90 ASN U CA 1
ATOM 623 C C . ASN A 1 90 ? 121.373 109.153 148.104 1.00 53.43 90 ASN U C 1
ATOM 624 O O . ASN A 1 90 ? 120.364 109.064 147.395 1.00 57.20 90 ASN U O 1
ATOM 629 N N . VAL A 1 91 ? 122.590 109.368 147.605 1.00 40.53 91 VAL U N 1
ATOM 630 C CA . VAL A 1 91 ? 122.832 109.531 146.181 1.00 40.05 91 VAL U CA 1
ATOM 631 C C . VAL A 1 91 ? 123.960 108.599 145.761 1.00 36.80 91 VAL U C 1
ATOM 632 O O . VAL A 1 91 ? 124.783 108.171 146.571 1.00 37.95 91 VAL U O 1
ATOM 636 N N . ARG A 1 92 ? 123.978 108.283 144.470 1.00 35.00 92 ARG U N 1
ATOM 637 C CA . ARG A 1 92 ? 124.980 107.385 143.926 1.00 30.75 92 ARG U CA 1
ATOM 638 C C . ARG A 1 92 ? 126.368 108.027 143.984 1.00 38.89 92 ARG U C 1
ATOM 639 O O . ARG A 1 92 ? 126.495 109.254 143.940 1.00 47.06 92 ARG U O 1
ATOM 647 N N . PRO A 1 93 ? 127.421 107.219 144.098 1.00 34.48 93 PRO U N 1
ATOM 648 C CA . PRO A 1 93 ? 128.778 107.776 144.116 1.00 27.30 93 PRO U CA 1
ATOM 649 C C . PRO A 1 93 ? 129.169 108.385 142.778 1.00 29.33 93 PRO U C 1
ATOM 650 O O . PRO A 1 93 ? 128.655 108.012 141.721 1.00 40.19 93 PRO U O 1
ATOM 654 N N . ARG A 1 94 ? 130.087 109.344 142.839 1.00 31.27 94 ARG U N 1
ATOM 655 C CA . ARG A 1 94 ? 130.688 109.925 141.649 1.00 32.39 94 ARG U CA 1
ATOM 656 C C . ARG A 1 94 ? 131.955 109.171 141.248 1.00 41.18 94 ARG U C 1
ATOM 657 O O . ARG A 1 94 ? 132.584 108.488 142.060 1.00 49.14 94 ARG U O 1
ATOM 665 N N . TRP A 1 95 ? 132.315 109.305 139.973 1.00 24.64 95 TRP U N 1
ATOM 666 C CA . TRP A 1 95 ? 133.629 108.914 139.456 1.00 26.68 95 TRP U CA 1
ATOM 667 C C . TRP A 1 95 ? 133.979 107.446 139.710 1.00 29.14 95 TRP U C 1
ATOM 668 O O . TRP A 1 95 ? 135.161 107.101 139.788 1.00 40.02 95 TRP U O 1
ATOM 679 N N . ASP A 1 96 ? 133.000 106.550 139.852 1.00 23.57 96 ASP U N 1
ATOM 680 C CA . ASP A 1 96 ? 133.398 105.155 140.079 1.00 31.22 96 ASP U CA 1
ATOM 681 C C . ASP A 1 96 ? 133.722 104.458 138.761 1.00 41.23 96 ASP U C 1
ATOM 682 O O . ASP A 1 96 ? 134.891 104.206 138.452 1.00 51.45 96 ASP U O 1
ATOM 687 N N . PHE A 1 97 ? 132.697 104.122 137.976 1.00 34.15 97 PHE U N 1
ATOM 688 C CA . PHE A 1 97 ? 132.810 104.010 136.524 1.00 26.36 97 PHE U CA 1
ATOM 689 C C . PHE A 1 97 ? 131.567 104.467 135.773 1.00 30.83 97 PHE U C 1
ATOM 690 O O . PHE A 1 97 ? 131.686 104.893 134.619 1.00 34.71 97 PHE U O 1
ATOM 698 N N . THR A 1 98 ? 130.387 104.413 136.387 1.00 32.10 98 THR U N 1
ATOM 699 C CA . THR A 1 98 ? 129.134 104.784 135.741 1.00 33.06 98 THR U CA 1
ATOM 700 C C . THR A 1 98 ? 128.789 106.249 135.940 1.00 33.94 98 THR U C 1
ATOM 701 O O . THR A 1 98 ? 128.170 106.860 135.060 1.00 39.59 98 THR U O 1
ATOM 705 N N . GLY A 1 99 ? 129.180 106.831 137.073 1.00 26.02 99 GLY U N 1
ATOM 706 C CA . GLY A 1 99 ? 129.100 108.272 137.215 1.00 27.63 99 GLY U CA 1
ATOM 707 C C . GLY A 1 99 ? 129.962 108.996 136.199 1.00 26.94 99 GLY U C 1
ATOM 708 O O . GLY A 1 99 ? 129.565 110.030 135.663 1.00 30.46 99 GLY U O 1
ATOM 709 N N . ALA A 1 100 ? 131.144 108.450 135.908 1.00 23.13 100 ALA U N 1
ATOM 710 C CA . ALA A 1 100 ? 131.991 109.027 134.868 1.00 23.44 100 ALA U CA 1
ATOM 711 C C . ALA A 1 100 ? 131.336 108.920 133.495 1.00 26.83 100 ALA U C 1
ATOM 712 O O . ALA A 1 100 ? 131.444 109.844 132.678 1.00 29.76 100 ALA U O 1
ATOM 714 N N . PHE A 1 101 ? 130.672 107.798 133.220 1.00 18.71 101 PHE U N 1
ATOM 715 C CA . PHE A 1 101 ? 129.952 107.645 131.957 1.00 20.81 101 PHE U CA 1
ATOM 716 C C . PHE A 1 101 ? 128.821 108.661 131.841 1.00 26.53 101 PHE U C 1
ATOM 717 O O . PHE A 1 101 ? 128.649 109.299 130.793 1.00 33.48 101 PHE U O 1
ATOM 725 N N . TYR A 1 102 ? 128.052 108.837 132.918 1.00 20.15 102 TYR U N 1
ATOM 726 C CA . TYR A 1 102 ? 127.012 109.865 132.938 1.00 24.46 102 TYR U CA 1
ATOM 727 C C . TYR A 1 102 ? 127.609 111.254 132.711 1.00 30.55 102 TYR U C 1
ATOM 728 O O . TYR A 1 102 ? 127.053 112.063 131.957 1.00 29.35 102 TYR U O 1
ATOM 737 N N . PHE A 1 103 ? 128.742 111.538 133.356 1.00 24.29 103 PHE U N 1
ATOM 738 C CA . PHE A 1 103 ? 129.380 112.845 133.232 1.00 20.28 103 PHE U CA 1
ATOM 739 C C . PHE A 1 103 ? 129.817 113.114 131.799 1.00 21.90 103 PHE U C 1
ATOM 740 O O . PHE A 1 103 ? 129.544 114.186 131.244 1.00 28.27 103 PHE U O 1
ATOM 748 N N . VAL A 1 104 ? 130.501 112.154 131.176 1.00 23.41 104 VAL U N 1
ATOM 749 C CA . VAL A 1 104 ? 130.972 112.374 129.812 1.00 24.13 104 VAL U CA 1
ATOM 750 C C . VAL A 1 104 ? 129.792 112.469 128.852 1.00 21.55 104 VAL U C 1
ATOM 751 O O . VAL A 1 104 ? 129.843 113.225 127.871 1.00 23.96 104 VAL U O 1
ATOM 755 N N . GLY A 1 105 ? 128.716 111.718 129.109 1.00 31.69 105 GLY U N 1
ATOM 756 C CA . GLY A 1 105 ? 127.521 111.859 128.293 1.00 20.64 105 GLY U CA 1
ATOM 757 C C . GLY A 1 105 ? 126.903 113.242 128.388 1.00 21.40 105 GLY U C 1
ATOM 758 O O . GLY A 1 105 ? 126.461 113.803 127.386 1.00 25.60 105 GLY U O 1
ATOM 759 N N . THR A 1 106 ? 126.852 113.804 129.601 1.00 29.37 106 THR U N 1
ATOM 760 C CA . THR A 1 106 ? 126.341 115.164 129.752 1.00 23.58 106 THR U CA 1
ATOM 761 C C . THR A 1 106 ? 127.288 116.193 129.147 1.00 27.21 106 THR U C 1
ATOM 762 O O . THR A 1 106 ? 126.854 117.287 128.764 1.00 32.38 106 THR U O 1
ATOM 766 N N . VAL A 1 107 ? 128.576 115.865 129.052 1.00 25.97 107 VAL U N 1
ATOM 767 C CA . VAL A 1 107 ? 129.551 116.815 128.523 1.00 15.18 107 VAL U CA 1
ATOM 768 C C . VAL A 1 107 ? 129.477 116.874 127.003 1.00 17.40 107 VAL U C 1
ATOM 769 O O . VAL A 1 107 ? 129.393 117.958 126.415 1.00 25.07 107 VAL U O 1
ATOM 773 N N . VAL A 1 108 ? 129.499 115.711 126.344 1.00 24.86 108 VAL U N 1
ATOM 774 C CA . VAL A 1 108 ? 129.578 115.688 124.885 1.00 21.42 108 VAL U CA 1
ATOM 775 C C . VAL A 1 108 ? 128.300 116.237 124.252 1.00 26.22 108 VAL U C 1
ATOM 776 O O . VAL A 1 108 ? 128.335 116.772 123.141 1.00 30.03 108 VAL U O 1
ATOM 780 N N . SER A 1 109 ? 127.164 116.118 124.935 1.00 29.84 109 SER U N 1
ATOM 781 C CA . SER A 1 109 ? 125.899 116.641 124.437 1.00 19.81 109 SER U CA 1
ATOM 782 C C . SER A 1 109 ? 125.672 118.107 124.793 1.00 25.93 109 SER U C 1
ATOM 783 O O . SER A 1 109 ? 124.636 118.661 124.419 1.00 26.90 109 SER U O 1
ATOM 786 N N . THR A 1 110 ? 126.622 118.743 125.480 1.00 29.78 110 THR U N 1
ATOM 787 C CA . THR A 1 110 ? 126.524 120.141 125.922 1.00 26.17 110 THR U CA 1
ATOM 788 C C . THR A 1 110 ? 125.261 120.389 126.745 1.00 24.62 110 THR U C 1
ATOM 789 O O . THR A 1 110 ? 124.644 121.454 126.671 1.00 33.57 110 THR U O 1
ATOM 793 N N . ILE A 1 111 ? 124.882 119.404 127.555 1.00 14.87 111 ILE U N 1
ATOM 794 C CA . ILE A 1 111 ? 123.783 119.588 128.499 1.00 19.30 111 ILE U CA 1
ATOM 795 C C . ILE A 1 111 ? 124.286 120.288 129.756 1.00 28.91 111 ILE U C 1
ATOM 796 O O . ILE A 1 111 ? 123.752 121.323 130.171 1.00 35.69 111 ILE U O 1
ATOM 801 N N . GLY A 1 112 ? 125.313 119.721 130.382 1.00 25.14 112 GLY U N 1
ATOM 802 C CA . GLY A 1 112 ? 125.965 120.327 131.527 1.00 17.29 112 GLY U CA 1
ATOM 803 C C . GLY A 1 112 ? 125.143 120.503 132.786 1.00 23.62 112 GLY U C 1
ATOM 804 O O . GLY A 1 112 ? 125.085 121.611 133.328 1.00 30.88 112 GLY U O 1
ATOM 805 N N . PHE A 1 113 ? 124.494 119.431 133.246 1.00 27.26 113 PHE U N 1
ATOM 806 C CA . PHE A 1 113 ? 123.650 119.503 134.438 1.00 21.69 113 PHE U CA 1
ATOM 807 C C . PHE A 1 113 ? 124.372 120.191 135.594 1.00 29.65 113 PHE U C 1
ATOM 808 O O . PHE A 1 113 ? 123.767 120.969 136.340 1.00 35.52 113 PHE U O 1
ATOM 816 N N . GLY A 1 114 ? 125.662 119.903 135.767 1.00 28.40 114 GLY U N 1
ATOM 817 C CA . GLY A 1 114 ? 126.436 120.451 136.860 1.00 30.73 114 GLY U CA 1
ATOM 818 C C . GLY A 1 114 ? 126.443 119.638 138.134 1.00 31.47 114 GLY U C 1
ATOM 819 O O . GLY A 1 114 ? 127.083 120.054 139.109 1.00 36.47 114 GLY U O 1
ATOM 820 N N . MET A 1 115 ? 125.741 118.503 138.174 1.00 29.30 115 MET U N 1
ATOM 821 C CA . MET A 1 115 ? 125.782 117.645 139.352 1.00 28.12 115 MET U CA 1
ATOM 822 C C . MET A 1 115 ? 127.168 117.054 139.592 1.00 32.04 115 MET U C 1
ATOM 823 O O . MET A 1 115 ? 127.465 116.638 140.716 1.00 35.49 115 MET U O 1
ATOM 828 N N . THR A 1 116 ? 128.018 117.003 138.565 1.00 30.17 116 THR U N 1
ATOM 829 C CA . THR A 1 116 ? 129.360 116.442 138.681 1.00 23.56 116 THR U CA 1
ATOM 830 C C . THR A 1 116 ? 130.315 117.296 137.863 1.00 27.59 116 THR U C 1
ATOM 831 O O . THR A 1 116 ? 130.136 117.434 136.649 1.00 35.87 116 THR U O 1
ATOM 835 N N . THR A 1 117 ? 131.311 117.882 138.521 1.00 31.30 117 THR U N 1
ATOM 836 C CA . THR A 1 117 ? 132.267 118.762 137.868 1.00 27.19 117 THR U CA 1
ATOM 837 C C . THR A 1 117 ? 133.691 118.409 138.271 1.00 30.12 117 THR U C 1
ATOM 838 O O . THR A 1 117 ? 133.924 117.926 139.386 1.00 28.41 117 THR U O 1
ATOM 842 N N . PRO A 1 118 ? 134.664 118.634 137.385 1.00 30.04 118 PRO U N 1
ATOM 843 C CA . PRO A 1 118 ? 136.068 118.417 137.754 1.00 27.21 118 PRO U CA 1
ATOM 844 C C . PRO A 1 118 ? 136.513 119.367 138.858 1.00 28.87 118 PRO U C 1
ATOM 845 O O . PRO A 1 118 ? 136.096 120.526 138.912 1.00 35.99 118 PRO U O 1
ATOM 849 N N . ALA A 1 119 ? 137.386 118.868 139.736 1.00 24.35 119 ALA U N 1
ATOM 850 C CA . ALA A 1 119 ? 137.858 119.650 140.871 1.00 25.87 119 ALA U CA 1
ATOM 851 C C . ALA A 1 119 ? 139.375 119.710 141.008 1.00 33.19 119 ALA U C 1
ATOM 852 O O . ALA A 1 119 ? 139.862 120.329 141.961 1.00 41.40 119 ALA U O 1
ATOM 854 N N . THR A 1 120 ? 140.134 119.104 140.100 1.00 32.22 120 THR U N 1
ATOM 855 C CA . THR A 1 120 ? 141.584 119.063 140.205 1.00 30.23 120 THR U CA 1
ATOM 856 C C . THR A 1 120 ? 142.223 119.660 138.958 1.00 33.79 120 THR U C 1
ATOM 857 O O . THR A 1 120 ? 141.634 119.657 137.876 1.00 40.07 120 THR U O 1
ATOM 861 N N . VAL A 1 121 ? 143.434 120.185 139.129 1.00 37.91 121 VAL U N 1
ATOM 862 C CA . VAL A 1 121 ? 144.248 120.596 137.989 1.00 32.37 121 VAL U CA 1
ATOM 863 C C . VAL A 1 121 ? 144.739 119.344 137.271 1.00 39.22 121 VAL U C 1
ATOM 864 O O . VAL A 1 121 ? 145.373 118.472 137.872 1.00 42.33 121 VAL U O 1
ATOM 868 N N . GLY A 1 122 ? 144.441 119.253 135.979 1.00 30.56 122 GLY U N 1
ATOM 869 C CA . GLY A 1 122 ? 144.706 118.049 135.222 1.00 25.90 122 GLY U CA 1
ATOM 870 C C . GLY A 1 122 ? 143.408 117.467 134.704 1.00 31.90 122 GLY U C 1
ATOM 871 O O . GLY A 1 122 ? 143.322 117.035 133.551 1.00 43.82 122 GLY U O 1
ATOM 872 N N . GLY A 1 123 ? 142.384 117.470 135.558 1.00 23.97 123 GLY U N 1
ATOM 873 C CA . GLY A 1 123 ? 141.036 117.146 135.141 1.00 22.86 123 GLY U CA 1
ATOM 874 C C . GLY A 1 123 ? 140.299 118.275 134.456 1.00 28.22 123 GLY U C 1
ATOM 875 O O . GLY A 1 123 ? 139.263 118.030 133.834 1.00 32.49 123 GLY U O 1
ATOM 876 N N . LYS A 1 124 ? 140.816 119.501 134.541 1.00 32.30 124 LYS U N 1
ATOM 877 C CA . LYS A 1 124 ? 140.227 120.646 133.857 1.00 27.53 124 LYS U CA 1
ATOM 878 C C . LYS A 1 124 ? 140.870 120.894 132.496 1.00 31.78 124 LYS U C 1
ATOM 879 O O . LYS A 1 124 ? 140.182 121.312 131.558 1.00 34.08 124 LYS U O 1
ATOM 885 N N . ILE A 1 125 ? 142.174 120.648 132.369 1.00 25.97 125 ILE U N 1
ATOM 886 C CA . ILE A 1 125 ? 142.810 120.692 131.056 1.00 25.92 125 ILE U CA 1
ATOM 887 C C . ILE A 1 125 ? 142.264 119.571 130.181 1.00 31.30 125 ILE U C 1
ATOM 888 O O . ILE A 1 125 ? 141.896 119.780 129.014 1.00 33.77 125 ILE U O 1
ATOM 893 N N . PHE A 1 126 ? 142.201 118.359 130.742 1.00 24.97 126 PHE U N 1
ATOM 894 C CA . PHE A 1 126 ? 141.648 117.229 130.009 1.00 26.21 126 PHE U CA 1
ATOM 895 C C . PHE A 1 126 ? 140.185 117.463 129.669 1.00 25.12 126 PHE U C 1
ATOM 896 O O . PHE A 1 126 ? 139.725 117.038 128.606 1.00 31.02 126 PHE U O 1
ATOM 904 N N . LEU A 1 127 ? 139.446 118.148 130.542 1.00 17.26 127 LEU U N 1
ATOM 905 C CA . LEU A 1 127 ? 138.067 118.503 130.228 1.00 22.32 127 LEU U CA 1
ATOM 906 C C . LEU A 1 127 ? 138.005 119.395 128.994 1.00 27.70 127 LEU U C 1
ATOM 907 O O . LEU A 1 127 ? 137.178 119.182 128.100 1.00 32.59 127 LEU U O 1
ATOM 912 N N . ILE A 1 128 ? 138.902 120.380 128.917 1.00 28.12 128 ILE U N 1
ATOM 913 C CA . ILE A 1 128 ? 138.912 121.310 127.791 1.00 27.24 128 ILE U CA 1
ATOM 914 C C . ILE A 1 128 ? 139.201 120.564 126.496 1.00 28.67 128 ILE U C 1
ATOM 915 O O . ILE A 1 128 ? 138.474 120.704 125.504 1.00 27.72 128 ILE U O 1
ATOM 920 N N . PHE A 1 129 ? 140.262 119.755 126.489 1.00 29.90 129 PHE U N 1
ATOM 921 C CA . PHE A 1 129 ? 140.617 119.036 125.265 1.00 25.51 129 PHE U CA 1
ATOM 922 C C . PHE A 1 129 ? 139.544 118.017 124.881 1.00 27.53 129 PHE U C 1
ATOM 923 O O . PHE A 1 129 ? 139.198 117.886 123.698 1.00 30.56 129 PHE U O 1
ATOM 931 N N . TYR A 1 130 ? 138.997 117.300 125.868 1.00 25.83 130 TYR U N 1
ATOM 932 C CA . TYR A 1 130 ? 137.958 116.313 125.605 1.00 24.76 130 TYR U CA 1
ATOM 933 C C . TYR A 1 130 ? 136.732 116.958 124.972 1.00 27.20 130 TYR U C 1
ATOM 934 O O . TYR A 1 130 ? 136.201 116.460 123.974 1.00 28.21 130 TYR U O 1
ATOM 943 N N . GLY A 1 131 ? 136.271 118.078 125.534 1.00 22.88 131 GLY U N 1
ATOM 944 C CA . GLY A 1 131 ? 135.124 118.760 124.953 1.00 19.75 131 GLY U CA 1
ATOM 945 C C . GLY A 1 131 ? 135.415 119.299 123.567 1.00 21.49 131 GLY U C 1
ATOM 946 O O . GLY A 1 131 ? 134.593 119.168 122.651 1.00 26.60 131 GLY U O 1
ATOM 947 N N . LEU A 1 132 ? 136.610 119.877 123.388 1.00 26.51 132 LEU U N 1
ATOM 948 C CA . LEU A 1 132 ? 137.003 120.445 122.102 1.00 26.04 132 LEU U CA 1
ATOM 949 C C . LEU A 1 132 ? 137.013 119.387 121.006 1.00 23.60 132 LEU U C 1
ATOM 950 O O . LEU A 1 132 ? 136.703 119.683 119.846 1.00 29.30 132 LEU U O 1
ATOM 955 N N . VAL A 1 133 ? 137.386 118.153 121.346 1.00 30.06 133 VAL U N 1
ATOM 956 C CA . VAL A 1 133 ? 137.375 117.088 120.346 1.00 27.39 133 VAL U CA 1
ATOM 957 C C . VAL A 1 133 ? 136.017 116.390 120.236 1.00 29.19 133 VAL U C 1
ATOM 958 O O . VAL A 1 133 ? 135.705 115.827 119.177 1.00 25.34 133 VAL U O 1
ATOM 962 N N . GLY A 1 134 ? 135.182 116.456 121.271 1.00 28.23 134 GLY U N 1
ATOM 963 C CA . GLY A 1 134 ? 133.975 115.647 121.296 1.00 16.94 134 GLY U CA 1
ATOM 964 C C . GLY A 1 134 ? 132.656 116.301 120.937 1.00 21.53 134 GLY U C 1
ATOM 965 O O . GLY A 1 134 ? 131.758 115.617 120.433 1.00 24.13 134 GLY U O 1
ATOM 966 N N . CYS A 1 135 ? 132.499 117.601 121.189 1.00 25.79 135 CYS U N 1
ATOM 967 C CA . CYS A 1 135 ? 131.242 118.262 120.836 1.00 22.99 135 CYS U CA 1
ATOM 968 C C . CYS A 1 135 ? 130.960 118.298 119.334 1.00 30.57 135 CYS U C 1
ATOM 969 O O . CYS A 1 135 ? 129.815 118.002 118.936 1.00 37.05 135 CYS U O 1
ATOM 972 N N . PRO A 1 136 ? 131.915 118.636 118.455 1.00 26.56 136 PRO U N 1
ATOM 973 C CA . PRO A 1 136 ? 131.621 118.578 117.012 1.00 17.63 136 PRO U CA 1
ATOM 974 C C . PRO A 1 136 ? 131.193 117.206 116.514 1.00 23.78 136 PRO U C 1
ATOM 975 O O . PRO A 1 136 ? 130.370 117.126 115.594 1.00 33.79 136 PRO U O 1
ATOM 979 N N . SER A 1 137 ? 131.720 116.123 117.093 1.00 19.65 137 SER U N 1
ATOM 980 C CA . SER A 1 137 ? 131.295 114.790 116.676 1.00 17.45 137 SER U CA 1
ATOM 981 C C . SER A 1 137 ? 129.815 114.567 116.967 1.00 24.73 137 SER U C 1
ATOM 982 O O . SER A 1 137 ? 129.090 114.003 116.140 1.00 38.69 137 SER U O 1
ATOM 985 N N . THR A 1 138 ? 129.349 115.009 118.134 1.00 19.29 138 THR U N 1
ATOM 986 C CA . THR A 1 138 ? 127.936 114.855 118.473 1.00 24.56 138 THR U CA 1
ATOM 987 C C . THR A 1 138 ? 127.056 115.740 117.594 1.00 23.27 138 THR U C 1
ATOM 988 O O . THR A 1 138 ? 125.955 115.335 117.197 1.00 29.21 138 THR U O 1
ATOM 992 N N . ILE A 1 139 ? 127.527 116.947 117.269 1.00 19.80 139 ILE U N 1
ATOM 993 C CA . ILE A 1 139 ? 126.779 117.801 116.348 1.00 24.65 139 ILE U CA 1
ATOM 994 C C . ILE A 1 139 ? 126.640 117.124 114.986 1.00 30.49 139 ILE U C 1
ATOM 995 O O . ILE A 1 139 ? 125.557 117.115 114.379 1.00 33.83 139 ILE U O 1
ATOM 1000 N N . LEU A 1 140 ? 127.733 116.540 114.489 1.00 22.50 140 LEU U N 1
ATOM 1001 C CA . LEU A 1 140 ? 127.689 115.832 113.215 1.00 21.97 140 LEU U CA 1
ATOM 1002 C C . LEU A 1 140 ? 126.752 114.633 113.280 1.00 29.41 140 LEU U C 1
ATOM 1003 O O . LEU A 1 140 ? 126.030 114.343 112.315 1.00 35.95 140 LEU U O 1
ATOM 1008 N N . PHE A 1 141 ? 126.754 113.918 114.407 1.00 27.72 141 PHE U N 1
ATOM 1009 C CA . PHE A 1 141 ? 125.843 112.790 114.576 1.00 24.47 141 PHE U CA 1
ATOM 1010 C C . PHE A 1 141 ? 124.391 113.243 114.491 1.00 29.62 141 PHE U C 1
ATOM 1011 O O . PHE A 1 141 ? 123.563 112.586 113.849 1.00 32.30 141 PHE U O 1
ATOM 1019 N N . PHE A 1 142 ? 124.064 114.368 115.133 1.00 28.62 142 PHE U N 1
ATOM 1020 C CA . PHE A 1 142 ? 122.699 114.883 115.066 1.00 22.89 142 PHE U CA 1
ATOM 1021 C C . PHE A 1 142 ? 122.315 115.272 113.640 1.00 30.91 142 PHE U C 1
ATOM 1022 O O . PHE A 1 142 ? 121.193 114.996 113.190 1.00 37.28 142 PHE U O 1
ATOM 1030 N N . ASN A 1 143 ? 123.235 115.910 112.909 1.00 33.60 143 ASN U N 1
ATOM 1031 C CA . ASN A 1 143 ? 122.936 116.275 111.524 1.00 30.25 143 ASN U CA 1
ATOM 1032 C C . ASN A 1 143 ? 122.693 115.041 110.658 1.00 30.75 143 ASN U C 1
ATOM 1033 O O . ASN A 1 143 ? 121.753 115.009 109.848 1.00 42.00 143 ASN U O 1
ATOM 1038 N N . LEU A 1 144 ? 123.534 114.014 110.813 1.00 27.71 144 LEU U N 1
ATOM 1039 C CA . LEU A 1 144 ? 123.349 112.784 110.049 1.00 29.74 144 LEU U CA 1
ATOM 1040 C C . LEU A 1 144 ? 122.035 112.102 110.408 1.00 32.85 144 LEU U C 1
ATOM 1041 O O . LEU A 1 144 ? 121.350 111.553 109.533 1.00 39.30 144 LEU U O 1
ATOM 1046 N N . PHE A 1 145 ? 121.666 112.121 111.692 1.00 32.99 145 PHE U N 1
ATOM 1047 C CA . PHE A 1 145 ? 120.381 111.566 112.098 1.00 34.43 145 PHE U CA 1
ATOM 1048 C C . PHE A 1 145 ? 119.233 112.291 111.416 1.00 33.11 145 PHE U C 1
ATOM 1049 O O . PHE A 1 145 ? 118.273 111.662 110.957 1.00 38.42 145 PHE U O 1
ATOM 1057 N N . LEU A 1 146 ? 119.298 113.625 111.364 1.00 33.67 146 LEU U N 1
ATOM 1058 C CA . LEU A 1 146 ? 118.231 114.383 110.716 1.00 35.02 146 LEU U CA 1
ATOM 1059 C C . LEU A 1 146 ? 118.127 114.041 109.236 1.00 37.38 146 LEU U C 1
ATOM 1060 O O . LEU A 1 146 ? 117.021 113.880 108.701 1.00 43.90 146 LEU U O 1
ATOM 1065 N N . GLU A 1 147 ? 119.271 113.927 108.554 1.00 39.33 147 GLU U N 1
ATOM 1066 C CA . GLU A 1 147 ? 119.233 113.557 107.140 1.00 36.79 147 GLU U CA 1
ATOM 1067 C C . GLU A 1 147 ? 118.615 112.175 106.938 1.00 42.26 147 GLU U C 1
ATOM 1068 O O . GLU A 1 147 ? 117.771 111.983 106.048 1.00 48.99 147 GLU U O 1
ATOM 1074 N N . ARG A 1 148 ? 119.011 111.204 107.768 1.00 44.55 148 ARG U N 1
ATOM 1075 C CA . ARG A 1 148 ? 118.452 109.860 107.652 1.00 41.65 148 ARG U CA 1
ATOM 1076 C C . ARG A 1 148 ? 116.953 109.859 107.921 1.00 40.27 148 ARG U C 1
ATOM 1077 O O . ARG A 1 148 ? 116.192 109.150 107.253 1.00 39.39 148 ARG U O 1
ATOM 1085 N N . LEU A 1 149 ? 116.513 110.637 108.914 1.00 46.95 149 LEU U N 1
ATOM 1086 C CA . LEU A 1 149 ? 115.091 110.716 109.223 1.00 45.22 149 LEU U CA 1
ATOM 1087 C C . LEU A 1 149 ? 114.302 111.296 108.059 1.00 42.18 149 LEU U C 1
ATOM 1088 O O . LEU A 1 149 ? 113.221 110.797 107.724 1.00 44.37 149 LEU U O 1
ATOM 1093 N N . ILE A 1 150 ? 114.818 112.355 107.433 1.00 41.54 150 ILE U N 1
ATOM 1094 C CA . ILE A 1 150 ? 114.124 112.925 106.279 1.00 40.09 150 ILE U CA 1
ATOM 1095 C C . ILE A 1 150 ? 114.030 111.905 105.152 1.00 42.60 150 ILE U C 1
ATOM 1096 O O . ILE A 1 150 ? 112.977 111.750 104.513 1.00 45.49 150 ILE U O 1
ATOM 1101 N N . THR A 1 151 ? 115.125 111.182 104.894 1.00 49.26 151 THR U N 1
ATOM 1102 C CA . THR A 1 151 ? 115.112 110.181 103.830 1.00 47.16 151 THR U CA 1
ATOM 1103 C C . THR A 1 151 ? 114.090 109.083 104.112 1.00 49.95 151 THR U C 1
ATOM 1104 O O . THR A 1 151 ? 113.315 108.695 103.225 1.00 53.23 151 THR U O 1
ATOM 1108 N N . ILE A 1 152 ? 114.064 108.574 105.347 1.00 53.37 152 ILE U N 1
ATOM 1109 C CA . ILE A 1 152 ? 113.123 107.506 105.665 1.00 47.55 152 ILE U CA 1
ATOM 1110 C C . ILE A 1 152 ? 111.689 108.016 105.610 1.00 51.29 152 ILE U C 1
ATOM 1111 O O . ILE A 1 152 ? 110.781 107.286 105.196 1.00 55.21 152 ILE U O 1
ATOM 1116 N N . ILE A 1 153 ? 111.454 109.271 106.005 1.00 54.60 153 ILE U N 1
ATOM 1117 C CA . ILE A 1 153 ? 110.104 109.828 105.943 1.00 51.32 153 ILE U CA 1
ATOM 1118 C C . ILE A 1 153 ? 109.636 109.891 104.499 1.00 52.81 153 ILE U C 1
ATOM 1119 O O . ILE A 1 153 ? 108.493 109.525 104.181 1.00 56.28 153 ILE U O 1
ATOM 1124 N N . ALA A 1 154 ? 110.511 110.348 103.600 1.00 62.62 154 ALA U N 1
ATOM 1125 C CA . ALA A 1 154 ? 110.157 110.380 102.184 1.00 61.53 154 ALA U CA 1
ATOM 1126 C C . ALA A 1 154 ? 109.873 108.978 101.658 1.00 59.55 154 ALA U C 1
ATOM 1127 O O . ALA A 1 154 ? 108.935 108.779 100.873 1.00 64.01 154 ALA U O 1
ATOM 1129 N N . TYR A 1 155 ? 110.678 107.992 102.070 1.00 68.64 155 TYR U N 1
ATOM 1130 C CA . TYR A 1 155 ? 110.456 106.625 101.606 1.00 71.01 155 TYR U CA 1
ATOM 1131 C C . TYR A 1 155 ? 109.099 106.092 102.066 1.00 71.48 155 TYR U C 1
ATOM 1132 O O . TYR A 1 155 ? 108.363 105.485 101.275 1.00 70.91 155 TYR U O 1
ATOM 1141 N N . ILE A 1 156 ? 108.751 106.316 103.337 1.00 69.54 156 ILE U N 1
ATOM 1142 C CA . ILE A 1 156 ? 107.454 105.864 103.839 1.00 68.33 156 ILE U CA 1
ATOM 1143 C C . ILE A 1 156 ? 106.320 106.563 103.102 1.00 70.12 156 ILE U C 1
ATOM 1144 O O . ILE A 1 156 ? 105.307 105.940 102.762 1.00 69.57 156 ILE U O 1
ATOM 1149 N N . MET A 1 157 ? 106.452 107.872 102.869 1.00 81.92 157 MET U N 1
ATOM 1150 C CA . MET A 1 157 ? 105.397 108.595 102.170 1.00 79.85 157 MET U CA 1
ATOM 1151 C C . MET A 1 157 ? 105.200 108.054 100.761 1.00 80.93 157 MET U C 1
ATOM 1152 O O . MET A 1 157 ? 104.061 107.849 100.319 1.00 81.75 157 MET U O 1
ATOM 1157 N N . LYS A 1 158 ? 106.299 107.810 100.041 1.00 89.02 158 LYS U N 1
ATOM 1158 C CA . LYS A 1 158 ? 106.188 107.265 98.691 1.00 88.73 158 LYS U CA 1
ATOM 1159 C C . LYS A 1 158 ? 105.552 105.879 98.705 1.00 89.81 158 LYS U C 1
ATOM 1160 O O . LYS A 1 158 ? 104.694 105.574 97.863 1.00 91.36 158 LYS U O 1
ATOM 1166 N N . SER A 1 159 ? 105.952 105.029 99.652 1.00 91.92 159 SER U N 1
ATOM 1167 C CA . SER A 1 159 ? 105.385 103.686 99.721 1.00 92.51 159 SER U CA 1
ATOM 1168 C C . SER A 1 159 ? 103.895 103.734 100.036 1.00 93.13 159 SER U C 1
ATOM 1169 O O . SER A 1 159 ? 103.102 102.986 99.454 1.00 93.30 159 SER U O 1
ATOM 1172 N N . CYS A 1 160 ? 103.496 104.619 100.954 1.00 97.35 160 CYS U N 1
ATOM 1173 C CA . CYS A 1 160 ? 102.087 104.752 101.300 1.00 98.59 160 CYS U CA 1
ATOM 1174 C C . CYS A 1 160 ? 101.273 105.241 100.110 1.00 97.68 160 CYS U C 1
ATOM 1175 O O . CYS A 1 160 ? 100.170 104.742 99.854 1.00 98.29 160 CYS U O 1
ATOM 1178 N N . HIS A 1 161 ? 101.798 106.224 99.371 1.00 101.32 161 HIS U N 1
ATOM 1179 C CA . HIS A 1 161 ? 101.092 106.704 98.184 1.00 103.29 161 HIS U CA 1
ATOM 1180 C C . HIS A 1 161 ? 100.957 105.601 97.144 1.00 103.57 161 HIS U C 1
ATOM 1181 O O . HIS A 1 161 ? 99.892 105.436 96.535 1.00 103.11 161 HIS U O 1
ATOM 1188 N N . GLN A 1 162 ? 102.026 104.830 96.928 1.00 107.37 162 GLN U N 1
ATOM 1189 C CA . GLN A 1 162 ? 101.970 103.754 95.943 1.00 107.30 162 GLN U CA 1
ATOM 1190 C C . GLN A 1 162 ? 100.956 102.694 96.351 1.00 107.71 162 GLN U C 1
ATOM 1191 O O . GLN A 1 162 ? 100.218 102.174 95.505 1.00 107.41 162 GLN U O 1
ATOM 1197 N N . ALA A 1 188 ? 113.159 110.316 95.697 1.00 91.13 188 ALA U N 1
ATOM 1198 C CA . ALA A 1 188 ? 113.324 111.112 94.486 1.00 94.01 188 ALA U CA 1
ATOM 1199 C C . ALA A 1 188 ? 112.650 112.472 94.631 1.00 96.22 188 ALA U C 1
ATOM 1200 O O . ALA A 1 188 ? 113.109 113.327 95.388 1.00 94.14 188 ALA U O 1
ATOM 1202 N N . GLY A 1 189 ? 111.553 112.665 93.901 1.00 95.47 189 GLY U N 1
ATOM 1203 C CA . GLY A 1 189 ? 110.838 113.926 93.931 1.00 93.28 189 GLY U CA 1
ATOM 1204 C C . GLY A 1 189 ? 109.698 113.946 94.927 1.00 92.89 189 GLY U C 1
ATOM 1205 O O . GLY A 1 189 ? 108.804 114.796 94.839 1.00 90.95 189 GLY U O 1
ATOM 1206 N N . TRP A 1 190 ? 109.714 113.015 95.878 1.00 90.26 190 TRP U N 1
ATOM 1207 C CA . TRP A 1 190 ? 108.660 112.892 96.876 1.00 88.11 190 TRP U CA 1
ATOM 1208 C C . TRP A 1 190 ? 109.075 113.434 98.242 1.00 86.77 190 TRP U C 1
ATOM 1209 O O . TRP A 1 190 ? 108.483 113.056 99.256 1.00 89.42 190 TRP U O 1
ATOM 1220 N N . LYS A 1 191 ? 110.081 114.301 98.285 1.00 76.21 191 LYS U N 1
ATOM 1221 C CA . LYS A 1 191 ? 110.530 114.845 99.557 1.00 78.68 191 LYS U CA 1
ATOM 1222 C C . LYS A 1 191 ? 109.436 115.716 100.174 1.00 77.02 191 LYS U C 1
ATOM 1223 O O . LYS A 1 191 ? 108.798 116.504 99.470 1.00 77.94 191 LYS U O 1
ATOM 1229 N N . PRO A 1 192 ? 109.197 115.595 101.476 1.00 66.02 192 PRO U N 1
ATOM 1230 C CA . PRO A 1 192 ? 108.140 116.393 102.105 1.00 66.83 192 PRO U CA 1
ATOM 1231 C C . PRO A 1 192 ? 108.542 117.853 102.241 1.00 66.12 192 PRO U C 1
ATOM 1232 O O . PRO A 1 192 ? 109.716 118.220 102.157 1.00 66.37 192 PRO U O 1
ATOM 1236 N N . SER A 1 193 ? 107.530 118.695 102.446 1.00 56.10 193 SER U N 1
ATOM 1237 C CA . SER A 1 193 ? 107.770 120.110 102.677 1.00 52.27 193 SER U CA 1
ATOM 1238 C C . SER A 1 193 ? 108.270 120.346 104.099 1.00 54.32 193 SER U C 1
ATOM 1239 O O . SER A 1 193 ? 108.260 119.453 104.951 1.00 58.82 193 SER U O 1
ATOM 1242 N N . VAL A 1 194 ? 108.710 121.578 104.356 1.00 46.31 194 VAL U N 1
ATOM 1243 C CA . VAL A 1 194 ? 109.224 121.925 105.677 1.00 47.30 194 VAL U CA 1
ATOM 1244 C C . VAL A 1 194 ? 108.107 121.906 106.715 1.00 50.58 194 VAL U C 1
ATOM 1245 O O . VAL A 1 194 ? 108.319 121.519 107.870 1.00 53.92 194 VAL U O 1
ATOM 1249 N N . TYR A 1 195 ? 106.902 122.331 106.323 1.00 51.32 195 TYR U N 1
ATOM 1250 C CA . TYR A 1 195 ? 105.776 122.384 107.250 1.00 51.84 195 TYR U CA 1
ATOM 1251 C C . TYR A 1 195 ? 105.425 120.994 107.774 1.00 57.73 195 TYR U C 1
ATOM 1252 O O . TYR A 1 195 ? 105.210 120.800 108.978 1.00 60.18 195 TYR U O 1
ATOM 1261 N N . TYR A 1 196 ? 105.365 120.006 106.875 1.00 55.33 196 TYR U N 1
ATOM 1262 C CA . TYR A 1 196 ? 105.021 118.649 107.284 1.00 53.68 196 TYR U CA 1
ATOM 1263 C C . TYR A 1 196 ? 106.108 118.045 108.163 1.00 53.91 196 TYR U C 1
ATOM 1264 O O . TYR A 1 196 ? 105.807 117.333 109.130 1.00 60.26 196 TYR U O 1
ATOM 1273 N N . VAL A 1 197 ? 107.376 118.314 107.845 1.00 44.66 197 VAL U N 1
ATOM 1274 C CA . VAL A 1 197 ? 108.470 117.838 108.684 1.00 42.90 197 VAL U CA 1
ATOM 1275 C C . VAL A 1 197 ? 108.373 118.449 110.073 1.00 44.77 197 VAL U C 1
ATOM 1276 O O . VAL A 1 197 ? 108.595 117.771 111.083 1.00 48.75 197 VAL U O 1
ATOM 1280 N N . MET A 1 198 ? 108.034 119.738 110.149 1.00 49.12 198 MET U N 1
ATOM 1281 C CA . MET A 1 198 ? 107.874 120.382 111.448 1.00 46.24 198 MET U CA 1
ATOM 1282 C C . MET A 1 198 ? 106.737 119.749 112.241 1.00 48.90 198 MET U C 1
ATOM 1283 O O . MET A 1 198 ? 106.872 119.504 113.446 1.00 55.04 198 MET U O 1
ATOM 1288 N N . LEU A 1 199 ? 105.607 119.482 111.582 1.00 44.14 199 LEU U N 1
ATOM 1289 C CA . LEU A 1 199 ? 104.484 118.851 112.273 1.00 45.41 199 LEU U CA 1
ATOM 1290 C C . LEU A 1 199 ? 104.851 117.459 112.775 1.00 47.09 199 LEU U C 1
ATOM 1291 O O . LEU A 1 199 ? 104.517 117.087 113.911 1.00 49.54 199 LEU U O 1
ATOM 1296 N N . ILE A 1 200 ? 105.545 116.676 111.947 1.00 44.70 200 ILE U N 1
ATOM 1297 C CA . ILE A 1 200 ? 105.934 115.325 112.342 1.00 43.51 200 ILE U CA 1
ATOM 1298 C C . ILE A 1 200 ? 106.927 115.368 113.496 1.00 45.22 200 ILE U C 1
ATOM 1299 O O . ILE A 1 200 ? 106.845 114.561 114.432 1.00 47.74 200 ILE U O 1
ATOM 1304 N N . LEU A 1 201 ? 107.878 116.302 113.453 1.00 39.28 201 LEU U N 1
ATOM 1305 C CA . LEU A 1 201 ? 108.832 116.441 114.549 1.00 34.64 201 LEU U CA 1
ATOM 1306 C C . LEU A 1 201 ? 108.135 116.858 115.836 1.00 41.16 201 LEU U C 1
ATOM 1307 O O . LEU A 1 201 ? 108.486 116.378 116.919 1.00 44.92 201 LEU U O 1
ATOM 1312 N N . CYS A 1 202 ? 107.145 117.750 115.742 1.00 45.99 202 CYS U N 1
ATOM 1313 C CA . CYS A 1 202 ? 106.392 118.143 116.931 1.00 41.79 202 CYS U CA 1
ATOM 1314 C C . CYS A 1 202 ? 105.650 116.952 117.523 1.00 43.46 202 CYS U C 1
ATOM 1315 O O . CYS A 1 202 ? 105.660 116.738 118.743 1.00 44.18 202 CYS U O 1
ATOM 1318 N N . THR A 1 203 ? 104.996 116.163 116.665 1.00 39.83 203 THR U N 1
ATOM 1319 C CA . THR A 1 203 ? 104.274 114.988 117.148 1.00 36.31 203 THR U CA 1
ATOM 1320 C C . THR A 1 203 ? 105.223 113.980 117.788 1.00 43.48 203 THR U C 1
ATOM 1321 O O . THR A 1 203 ? 104.922 113.424 118.853 1.00 42.26 203 THR U O 1
ATOM 1325 N N . ALA A 1 204 ? 106.377 113.741 117.160 1.00 47.49 204 ALA U N 1
ATOM 1326 C CA . ALA A 1 204 ? 107.353 112.813 117.722 1.00 36.69 204 ALA U CA 1
ATOM 1327 C C . ALA A 1 204 ? 107.877 113.306 119.063 1.00 40.74 204 ALA U C 1
ATOM 1328 O O . ALA A 1 204 ? 108.039 112.520 120.002 1.00 48.75 204 ALA U O 1
ATOM 1330 N N . SER A 1 205 ? 108.155 114.609 119.170 1.00 42.19 205 SER U N 1
ATOM 1331 C CA . SER A 1 205 ? 108.647 115.162 120.425 1.00 40.99 205 SER U CA 1
ATOM 1332 C C . SER A 1 205 ? 107.608 115.011 121.527 1.00 40.14 205 SER U C 1
ATOM 1333 O O . SER A 1 205 ? 107.942 114.630 122.655 1.00 39.58 205 SER U O 1
ATOM 1336 N N . ILE A 1 206 ? 106.343 115.297 121.213 1.00 41.06 206 ILE U N 1
ATOM 1337 C CA . ILE A 1 206 ? 105.280 115.160 122.208 1.00 38.26 206 ILE U CA 1
ATOM 1338 C C . ILE A 1 206 ? 105.147 113.707 122.650 1.00 40.49 206 ILE U C 1
ATOM 1339 O O . ILE A 1 206 ? 105.031 113.414 123.846 1.00 44.14 206 ILE U O 1
ATOM 1344 N N . LEU A 1 207 ? 105.158 112.776 121.692 1.00 40.81 207 LEU U N 1
ATOM 1345 C CA . LEU A 1 207 ? 105.018 111.365 122.036 1.00 39.45 207 LEU U CA 1
ATOM 1346 C C . LEU A 1 207 ? 106.182 110.876 122.888 1.00 42.24 207 LEU U C 1
ATOM 1347 O O . LEU A 1 207 ? 105.979 110.154 123.870 1.00 42.83 207 LEU U O 1
ATOM 1352 N N . ILE A 1 208 ? 107.410 111.266 122.531 1.00 37.79 208 ILE U N 1
ATOM 1353 C CA . ILE A 1 208 ? 108.577 110.840 123.301 1.00 37.41 208 ILE U CA 1
ATOM 1354 C C . ILE A 1 208 ? 108.524 111.422 124.706 1.00 40.63 208 ILE U C 1
ATOM 1355 O O . ILE A 1 208 ? 108.816 110.731 125.691 1.00 41.81 208 ILE U O 1
ATOM 1360 N N . SER A 1 209 ? 108.147 112.698 124.821 1.00 45.15 209 SER U N 1
ATOM 1361 C CA . SER A 1 209 ? 108.051 113.326 126.132 1.00 34.86 209 SER U CA 1
ATOM 1362 C C . SER A 1 209 ? 107.007 112.633 126.997 1.00 33.42 209 SER U C 1
ATOM 1363 O O . SER A 1 209 ? 107.251 112.365 128.178 1.00 40.45 209 SER U O 1
ATOM 1366 N N . CYS A 1 210 ? 105.836 112.331 126.427 1.00 38.57 210 CYS U N 1
ATOM 1367 C CA . CYS A 1 210 ? 104.790 111.677 127.209 1.00 36.12 210 CYS U CA 1
ATOM 1368 C C . CYS A 1 210 ? 105.188 110.261 127.610 1.00 38.54 210 CYS U C 1
ATOM 1369 O O . CYS A 1 210 ? 104.913 109.830 128.734 1.00 37.99 210 CYS U O 1
ATOM 1372 N N . CYS A 1 211 ? 105.844 109.523 126.708 1.00 44.99 211 CYS U N 1
ATOM 1373 C CA . CYS A 1 211 ? 106.284 108.173 127.046 1.00 42.89 211 CYS U CA 1
ATOM 1374 C C . CYS A 1 211 ? 107.343 108.197 128.141 1.00 41.91 211 CYS U C 1
ATOM 1375 O O . CYS A 1 211 ? 107.314 107.365 129.056 1.00 46.46 211 CYS U O 1
ATOM 1378 N N . ALA A 1 212 ? 108.286 109.137 128.062 1.00 36.73 212 ALA U N 1
ATOM 1379 C CA . ALA A 1 212 ? 109.292 109.259 129.109 1.00 33.46 212 ALA U CA 1
ATOM 1380 C C . ALA A 1 212 ? 108.655 109.669 130.430 1.00 37.98 212 ALA U C 1
ATOM 1381 O O . ALA A 1 212 ? 109.057 109.185 131.494 1.00 33.27 212 ALA U O 1
ATOM 1383 N N . SER A 1 213 ? 107.666 110.568 130.380 1.00 38.11 213 SER U N 1
ATOM 1384 C CA . SER A 1 213 ? 106.992 111.043 131.578 1.00 25.21 213 SER U CA 1
ATOM 1385 C C . SER A 1 213 ? 106.070 109.993 132.185 1.00 33.01 213 SER U C 1
ATOM 1386 O O . SER A 1 213 ? 105.693 110.128 133.352 1.00 33.80 213 SER U O 1
ATOM 1389 N N . ALA A 1 214 ? 105.688 108.967 131.420 1.00 40.78 214 ALA U N 1
ATOM 1390 C CA . ALA A 1 214 ? 104.917 107.877 132.009 1.00 33.07 214 ALA U CA 1
ATOM 1391 C C . ALA A 1 214 ? 105.694 107.216 133.139 1.00 37.51 214 ALA U C 1
ATOM 1392 O O . ALA A 1 214 ? 105.132 106.912 134.195 1.00 41.94 214 ALA U O 1
ATOM 1394 N N . MET A 1 215 ? 106.988 106.988 132.936 1.00 41.91 215 MET U N 1
ATOM 1395 C CA . MET A 1 215 ? 107.893 106.727 134.043 1.00 42.32 215 MET U CA 1
ATOM 1396 C C . MET A 1 215 ? 108.516 108.053 134.483 1.00 48.69 215 MET U C 1
ATOM 1397 O O . MET A 1 215 ? 108.142 109.123 134.002 1.00 57.69 215 MET U O 1
ATOM 1402 N N . TYR A 1 216 ? 109.370 107.974 135.503 1.00 32.37 216 TYR U N 1
ATOM 1403 C CA . TYR A 1 216 ? 109.926 109.202 136.128 1.00 37.48 216 TYR U CA 1
ATOM 1404 C C . TYR A 1 216 ? 108.890 109.739 137.113 1.00 40.15 216 TYR U C 1
ATOM 1405 O O . TYR A 1 216 ? 109.267 110.508 138.006 1.00 47.86 216 TYR U O 1
ATOM 1414 N N . THR A 1 217 ? 107.636 109.300 136.991 1.00 36.00 217 THR U N 1
ATOM 1415 C CA . THR A 1 217 ? 106.568 109.844 137.819 1.00 33.97 217 THR U CA 1
ATOM 1416 C C . THR A 1 217 ? 106.387 108.944 139.038 1.00 40.30 217 THR U C 1
ATOM 1417 O O . THR A 1 217 ? 106.372 109.451 140.167 1.00 44.95 217 THR U O 1
ATOM 1421 N N . PRO A 1 218 ? 106.248 107.612 138.884 1.00 38.24 218 PRO U N 1
ATOM 1422 C CA . PRO A 1 218 ? 106.163 106.765 140.078 1.00 38.84 218 PRO U CA 1
ATOM 1423 C C . PRO A 1 218 ? 107.516 106.317 140.606 1.00 40.14 218 PRO U C 1
ATOM 1424 O O . PRO A 1 218 ? 107.678 106.082 141.807 1.00 43.86 218 PRO U O 1
ATOM 1428 N N . ILE A 1 219 ? 108.499 106.195 139.710 1.00 37.17 219 ILE U N 1
ATOM 1429 C CA . ILE A 1 219 ? 109.818 105.725 140.116 1.00 37.78 219 ILE U CA 1
ATOM 1430 C C . ILE A 1 219 ? 110.594 106.743 140.952 1.00 40.18 219 ILE U C 1
ATOM 1431 O O . ILE A 1 219 ? 111.325 106.352 141.870 1.00 46.61 219 ILE U O 1
ATOM 1436 N N . GLU A 1 220 ? 110.376 108.030 140.706 1.00 40.18 220 GLU U N 1
ATOM 1437 C CA . GLU A 1 220 ? 111.127 109.092 141.412 1.00 40.33 220 GLU U CA 1
ATOM 1438 C C . GLU A 1 220 ? 110.305 110.085 142.241 1.00 43.63 220 GLU U C 1
ATOM 1439 O O . GLU A 1 220 ? 110.888 111.111 142.518 1.00 52.26 220 GLU U O 1
ATOM 1445 N N . GLY A 1 221 ? 109.095 109.804 142.737 1.00 44.06 221 GLY U N 1
ATOM 1446 C CA . GLY A 1 221 ? 108.295 110.821 143.409 1.00 43.22 221 GLY U CA 1
ATOM 1447 C C . GLY A 1 221 ? 107.970 112.124 142.698 1.00 45.83 221 GLY U C 1
ATOM 1448 O O . GLY A 1 221 ? 107.821 113.158 143.361 1.00 51.92 221 GLY U O 1
ATOM 1449 N N . TRP A 1 222 ? 107.850 112.116 141.376 1.00 33.94 222 TRP U N 1
ATOM 1450 C CA . TRP A 1 222 ? 107.656 113.326 140.587 1.00 33.95 222 TRP U CA 1
ATOM 1451 C C . TRP A 1 222 ? 106.246 113.386 140.019 1.00 43.06 222 TRP U C 1
ATOM 1452 O O . TRP A 1 222 ? 105.622 112.360 139.750 1.00 50.21 222 TRP U O 1
ATOM 1463 N N . SER A 1 223 ? 105.734 114.604 139.880 1.00 36.14 223 SER U N 1
ATOM 1464 C CA . SER A 1 223 ? 104.437 114.825 139.262 1.00 29.24 223 SER U CA 1
ATOM 1465 C C . SER A 1 223 ? 104.596 114.892 137.744 1.00 38.17 223 SER U C 1
ATOM 1466 O O . SER A 1 223 ? 105.671 115.189 137.220 1.00 46.77 223 SER U O 1
ATOM 1469 N N . TYR A 1 224 ? 103.505 114.584 137.039 1.00 35.01 224 TYR U N 1
ATOM 1470 C CA . TYR A 1 224 ? 103.548 114.524 135.580 1.00 34.28 224 TYR U CA 1
ATOM 1471 C C . TYR A 1 224 ? 103.980 115.849 134.958 1.00 38.90 224 TYR U C 1
ATOM 1472 O O . TYR A 1 224 ? 104.761 115.865 133.998 1.00 40.58 224 TYR U O 1
ATOM 1481 N N . PHE A 1 225 ? 103.486 116.972 135.485 1.00 38.38 225 PHE U N 1
ATOM 1482 C CA . PHE A 1 225 ? 103.915 118.270 134.972 1.00 38.43 225 PHE U CA 1
ATOM 1483 C C . PHE A 1 225 ? 105.402 118.506 135.214 1.00 40.55 225 PHE U C 1
ATOM 1484 O O . PHE A 1 225 ? 106.104 119.050 134.352 1.00 44.53 225 PHE U O 1
ATOM 1492 N N . ASP A 1 226 ? 105.901 118.090 136.380 1.00 31.58 226 ASP U N 1
ATOM 1493 C CA . ASP A 1 226 ? 107.328 118.201 136.664 1.00 33.29 226 ASP U CA 1
ATOM 1494 C C . ASP A 1 226 ? 108.145 117.339 135.711 1.00 39.70 226 ASP U C 1
ATOM 1495 O O . ASP A 1 226 ? 109.228 117.741 135.270 1.00 44.66 226 ASP U O 1
ATOM 1500 N N . SER A 1 227 ? 107.642 116.145 135.385 1.00 34.31 227 SER U N 1
ATOM 1501 C CA . SER A 1 227 ? 108.340 115.286 134.437 1.00 30.91 227 SER U CA 1
ATOM 1502 C C . SER A 1 227 ? 108.387 115.914 133.050 1.00 34.03 227 SER U C 1
ATOM 1503 O O . SER A 1 227 ? 109.421 115.861 132.376 1.00 35.43 227 SER U O 1
ATOM 1506 N N . LEU A 1 228 ? 107.281 116.515 132.604 1.00 32.17 228 LEU U N 1
ATOM 1507 C CA . LEU A 1 228 ? 107.291 117.191 131.311 1.00 29.52 228 LEU U CA 1
ATOM 1508 C C . LEU A 1 228 ? 108.253 118.377 131.308 1.00 29.10 228 LEU U C 1
ATOM 1509 O O . LEU A 1 228 ? 108.970 118.605 130.323 1.00 36.96 228 LEU U O 1
ATOM 1514 N N . TYR A 1 229 ? 108.289 119.137 132.405 1.00 21.50 229 TYR U N 1
ATOM 1515 C CA . TYR A 1 229 ? 109.222 120.257 132.510 1.00 23.19 229 TYR U CA 1
ATOM 1516 C C . TYR A 1 229 ? 110.671 119.780 132.463 1.00 25.79 229 TYR U C 1
ATOM 1517 O O . TYR A 1 229 ? 111.507 120.371 131.765 1.00 25.39 229 TYR U O 1
ATOM 1526 N N . PHE A 1 230 ? 110.980 118.697 133.182 1.00 24.37 230 PHE U N 1
ATOM 1527 C CA . PHE A 1 230 ? 112.324 118.128 133.145 1.00 22.57 230 PHE U CA 1
ATOM 1528 C C . PHE A 1 230 ? 112.680 117.645 131.746 1.00 29.80 230 PHE U C 1
ATOM 1529 O O . PHE A 1 230 ? 113.810 117.835 131.283 1.00 30.36 230 PHE U O 1
ATOM 1537 N N . CYS A 1 231 ? 111.727 117.004 131.064 1.00 31.72 231 CYS U N 1
ATOM 1538 C CA . CYS A 1 231 ? 111.977 116.527 129.708 1.00 19.34 231 CYS U CA 1
ATOM 1539 C C . CYS A 1 231 ? 112.302 117.683 128.777 1.00 23.62 231 CYS U C 1
ATOM 1540 O O . CYS A 1 231 ? 113.241 117.600 127.977 1.00 32.90 231 CYS U O 1
ATOM 1543 N N . PHE A 1 232 ? 111.540 118.779 128.868 1.00 26.83 232 PHE U N 1
ATOM 1544 C CA . PHE A 1 232 ? 111.822 119.929 128.016 1.00 21.99 232 PHE U CA 1
ATOM 1545 C C . PHE A 1 232 ? 113.183 120.535 128.335 1.00 17.80 232 PHE U C 1
ATOM 1546 O O . PHE A 1 232 ? 113.934 120.903 127.423 1.00 26.37 232 PHE U O 1
ATOM 1554 N N . VAL A 1 233 ? 113.519 120.655 129.622 1.00 22.71 233 VAL U N 1
ATOM 1555 C CA . VAL A 1 233 ? 114.784 121.293 129.987 1.00 22.73 233 VAL U CA 1
ATOM 1556 C C . VAL A 1 233 ? 115.970 120.445 129.542 1.00 24.47 233 VAL U C 1
ATOM 1557 O O . VAL A 1 233 ? 116.982 120.969 129.063 1.00 19.67 233 VAL U O 1
ATOM 1561 N N . ALA A 1 234 ? 115.869 119.121 129.684 1.00 27.16 234 ALA U N 1
ATOM 1562 C CA . ALA A 1 234 ? 116.980 118.252 129.300 1.00 19.20 234 ALA U CA 1
ATOM 1563 C C . ALA A 1 234 ? 117.104 118.122 127.785 1.00 25.79 234 ALA U C 1
ATOM 1564 O O . ALA A 1 234 ? 118.215 118.146 127.248 1.00 29.40 234 ALA U O 1
ATOM 1566 N N . PHE A 1 235 ? 115.977 117.983 127.083 1.00 27.82 235 PHE U N 1
ATOM 1567 C CA . PHE A 1 235 ? 116.022 117.726 125.644 1.00 17.33 235 PHE U CA 1
ATOM 1568 C C . PHE A 1 235 ? 116.565 118.922 124.872 1.00 22.79 235 PHE U C 1
ATOM 1569 O O . PHE A 1 235 ? 117.261 118.751 123.866 1.00 24.12 235 PHE U O 1
ATOM 1577 N N . SER A 1 236 ? 116.253 120.139 125.314 1.00 24.23 236 SER U N 1
ATOM 1578 C CA . SER A 1 236 ? 116.735 121.346 124.657 1.00 24.09 236 SER U CA 1
ATOM 1579 C C . SER A 1 236 ? 118.187 121.670 124.978 1.00 30.44 236 SER U C 1
ATOM 1580 O O . SER A 1 236 ? 118.699 122.679 124.477 1.00 28.25 236 SER U O 1
ATOM 1583 N N . THR A 1 237 ? 118.855 120.848 125.791 1.00 31.51 237 THR U N 1
ATOM 1584 C CA . THR A 1 237 ? 120.253 121.046 126.188 1.00 21.39 237 THR U CA 1
ATOM 1585 C C . THR A 1 237 ? 120.462 122.360 126.943 1.00 25.58 237 THR U C 1
ATOM 1586 O O . THR A 1 237 ? 121.547 122.942 126.903 1.00 34.37 237 THR U O 1
ATOM 1590 N N . ILE A 1 238 ? 119.429 122.824 127.644 1.00 21.19 238 ILE U N 1
ATOM 1591 C CA . ILE A 1 238 ? 119.599 123.942 128.570 1.00 20.74 238 ILE U CA 1
ATOM 1592 C C . ILE A 1 238 ? 120.260 123.464 129.857 1.00 27.65 238 ILE U C 1
ATOM 1593 O O . ILE A 1 238 ? 121.280 124.012 130.290 1.00 39.51 238 ILE U O 1
ATOM 1598 N N . GLY A 1 239 ? 119.682 122.447 130.490 1.00 26.36 239 GLY U N 1
ATOM 1599 C CA . GLY A 1 239 ? 120.293 121.795 131.633 1.00 14.73 239 GLY U CA 1
ATOM 1600 C C . GLY A 1 239 ? 120.472 122.604 132.900 1.00 26.55 239 GLY U C 1
ATOM 1601 O O . GLY A 1 239 ? 121.574 122.641 133.453 1.00 38.12 239 GLY U O 1
ATOM 1602 N N . PHE A 1 240 ? 119.406 123.278 133.349 1.00 27.31 240 PHE U N 1
ATOM 1603 C CA . PHE A 1 240 ? 119.455 124.042 134.596 1.00 20.68 240 PHE U CA 1
ATOM 1604 C C . PHE A 1 240 ? 120.117 123.254 135.721 1.00 27.38 240 PHE U C 1
ATOM 1605 O O . PHE A 1 240 ? 120.967 123.782 136.447 1.00 34.19 240 PHE U O 1
ATOM 1613 N N . GLY A 1 241 ? 119.736 121.987 135.884 1.00 32.55 241 GLY U N 1
ATOM 1614 C CA . GLY A 1 241 ? 120.279 121.160 136.940 1.00 31.26 241 GLY U CA 1
ATOM 1615 C C . GLY A 1 241 ? 119.433 121.061 138.190 1.00 35.49 241 GLY U C 1
ATOM 1616 O O . GLY A 1 241 ? 119.809 120.332 139.115 1.00 39.69 241 GLY U O 1
ATOM 1617 N N . ASP A 1 242 ? 118.314 121.788 138.256 1.00 33.48 242 ASP U N 1
ATOM 1618 C CA . ASP A 1 242 ? 117.421 121.685 139.408 1.00 31.17 242 ASP U CA 1
ATOM 1619 C C . ASP A 1 242 ? 116.801 120.294 139.518 1.00 38.09 242 ASP U C 1
ATOM 1620 O O . ASP A 1 242 ? 116.656 119.760 140.622 1.00 42.30 242 ASP U O 1
ATOM 1625 N N . LEU A 1 243 ? 116.413 119.699 138.392 1.00 39.02 243 LEU U N 1
ATOM 1626 C CA . LEU A 1 243 ? 115.905 118.331 138.348 1.00 33.22 243 LEU U CA 1
ATOM 1627 C C . LEU A 1 243 ? 116.843 117.468 137.516 1.00 34.79 243 LEU U C 1
ATOM 1628 O O . LEU A 1 243 ? 116.997 117.703 136.312 1.00 43.76 243 LEU U O 1
ATOM 1633 N N . VAL A 1 244 ? 117.477 116.486 138.152 1.00 33.15 244 VAL U N 1
ATOM 1634 C CA . VAL A 1 244 ? 118.330 115.523 137.469 1.00 31.50 244 VAL U CA 1
ATOM 1635 C C . VAL A 1 244 ? 117.843 114.117 137.795 1.00 35.52 244 VAL U C 1
ATOM 1636 O O . VAL A 1 244 ? 117.528 113.807 138.947 1.00 35.30 244 VAL U O 1
ATOM 1640 N N . SER A 1 245 ? 117.772 113.273 136.769 1.00 38.72 245 SER U N 1
ATOM 1641 C CA . SER A 1 245 ? 117.215 111.932 136.870 1.00 28.60 245 SER U CA 1
ATOM 1642 C C . SER A 1 245 ? 118.285 110.889 137.179 1.00 36.01 245 SER U C 1
ATOM 1643 O O . SER A 1 245 ? 119.468 111.074 136.878 1.00 41.40 245 SER U O 1
ATOM 1646 N N . SER A 1 246 ? 117.847 109.788 137.798 1.00 32.79 246 SER U N 1
ATOM 1647 C CA . SER A 1 246 ? 118.656 108.573 137.963 1.00 28.84 246 SER U CA 1
ATOM 1648 C C . SER A 1 246 ? 119.848 108.780 138.902 1.00 30.01 246 SER U C 1
ATOM 1649 O O . SER A 1 246 ? 120.998 108.507 138.546 1.00 38.68 246 SER U O 1
ATOM 1652 N N . GLN A 1 247 ? 119.573 109.260 140.115 1.00 34.04 247 GLN U N 1
ATOM 1653 C CA . GLN A 1 247 ? 120.578 109.221 141.183 1.00 37.06 247 GLN U CA 1
ATOM 1654 C C . GLN A 1 247 ? 119.843 109.100 142.519 1.00 35.58 247 GLN U C 1
ATOM 1655 O O . GLN A 1 247 ? 119.468 110.101 143.130 1.00 40.80 247 GLN U O 1
ATOM 1661 N N . ASN A 1 248 ? 119.651 107.853 142.963 1.00 35.48 248 ASN U N 1
ATOM 1662 C CA . ASN A 1 248 ? 118.998 107.571 144.234 1.00 36.05 248 ASN U CA 1
ATOM 1663 C C . ASN A 1 248 ? 119.622 106.372 144.935 1.00 43.34 248 ASN U C 1
ATOM 1664 O O . ASN A 1 248 ? 118.923 105.639 145.644 1.00 53.44 248 ASN U O 1
ATOM 1669 N N . ALA A 1 249 ? 120.925 106.146 144.739 1.00 39.41 249 ALA U N 1
ATOM 1670 C CA . ALA A 1 249 ? 121.607 104.971 145.277 1.00 41.37 249 ALA U CA 1
ATOM 1671 C C . ALA A 1 249 ? 120.946 103.701 144.750 1.00 48.26 249 ALA U C 1
ATOM 1672 O O . ALA A 1 249 ? 121.009 103.424 143.547 1.00 54.72 249 ALA U O 1
ATOM 1674 N N . HIS A 1 250 ? 120.327 102.917 145.630 1.00 47.45 250 HIS U N 1
ATOM 1675 C CA . HIS A 1 250 ? 119.575 101.753 145.176 1.00 46.90 250 HIS U CA 1
ATOM 1676 C C . HIS A 1 250 ? 118.370 102.212 144.364 1.00 44.47 250 HIS U C 1
ATOM 1677 O O . HIS A 1 250 ? 117.614 103.087 144.792 1.00 41.58 250 HIS U O 1
ATOM 1684 N N . TYR A 1 251 ? 118.190 101.613 143.187 1.00 43.60 251 TYR U N 1
ATOM 1685 C CA . TYR A 1 251 ? 117.114 101.982 142.268 1.00 43.61 251 TYR U CA 1
ATOM 1686 C C . TYR A 1 251 ? 116.430 100.724 141.727 1.00 45.07 251 TYR U C 1
ATOM 1687 O O . TYR A 1 251 ? 116.295 100.545 140.518 1.00 50.50 251 TYR U O 1
ATOM 1696 N N . GLU A 1 252 ? 115.973 99.864 142.641 1.00 48.81 252 GLU U N 1
ATOM 1697 C CA . GLU A 1 252 ? 115.277 98.627 142.294 1.00 50.74 252 GLU U CA 1
ATOM 1698 C C . GLU A 1 252 ? 116.129 97.854 141.285 1.00 57.80 252 GLU U C 1
ATOM 1699 O O . GLU A 1 252 ? 117.231 97.415 141.626 1.00 60.37 252 GLU U O 1
ATOM 1705 N N . SER A 1 253 ? 115.639 97.681 140.054 1.00 52.14 253 SER U N 1
ATOM 1706 C CA . SER A 1 253 ? 116.353 96.866 139.075 1.00 48.18 253 SER U CA 1
ATOM 1707 C C . SER A 1 253 ? 117.692 97.496 138.716 1.00 51.74 253 SER U C 1
ATOM 1708 O O . SER A 1 253 ? 118.733 96.828 138.739 1.00 56.47 253 SER U O 1
ATOM 1711 N N . GLN A 1 254 ? 117.676 98.779 138.351 1.00 45.15 254 GLN U N 1
ATOM 1712 C CA . GLN A 1 254 ? 118.868 99.614 138.209 1.00 43.00 254 GLN U CA 1
ATOM 1713 C C . GLN A 1 254 ? 119.756 99.214 137.035 1.00 45.94 254 GLN U C 1
ATOM 1714 O O . GLN A 1 254 ? 120.726 99.915 136.727 1.00 49.53 254 GLN U O 1
ATOM 1720 N N . GLY A 1 255 ? 119.448 98.103 136.370 1.00 44.80 255 GLY U N 1
ATOM 1721 C CA . GLY A 1 255 ? 120.195 97.751 135.179 1.00 39.18 255 GLY U CA 1
ATOM 1722 C C . GLY A 1 255 ? 119.472 98.161 133.912 1.00 42.73 255 GLY U C 1
ATOM 1723 O O . GLY A 1 255 ? 120.063 98.758 133.010 1.00 49.32 255 GLY U O 1
ATOM 1724 N N . LEU A 1 256 ? 118.179 97.842 133.847 1.00 36.44 256 LEU U N 1
ATOM 1725 C CA . LEU A 1 256 ? 117.343 98.257 132.723 1.00 33.26 256 LEU U CA 1
ATOM 1726 C C . LEU A 1 256 ? 116.973 99.734 132.800 1.00 31.94 256 LEU U C 1
ATOM 1727 O O . LEU A 1 256 ? 116.785 100.378 131.761 1.00 40.10 256 LEU U O 1
ATOM 1732 N N . TYR A 1 257 ? 116.865 100.276 134.017 1.00 27.46 257 TYR U N 1
ATOM 1733 C CA . TYR A 1 257 ? 116.436 101.660 134.201 1.00 27.66 257 TYR U CA 1
ATOM 1734 C C . TYR A 1 257 ? 117.452 102.649 133.635 1.00 33.61 257 TYR U C 1
ATOM 1735 O O . TYR A 1 257 ? 117.073 103.626 132.973 1.00 34.32 257 TYR U O 1
ATOM 1744 N N . ARG A 1 258 ? 118.743 102.394 133.850 1.00 32.49 258 ARG U N 1
ATOM 1745 C CA . ARG A 1 258 ? 119.775 103.277 133.311 1.00 26.54 258 ARG U CA 1
ATOM 1746 C C . ARG A 1 258 ? 119.796 103.231 131.786 1.00 33.72 258 ARG U C 1
ATOM 1747 O O . ARG A 1 258 ? 119.940 104.269 131.126 1.00 40.30 258 ARG U O 1
ATOM 1755 N N . PHE A 1 259 ? 119.642 102.036 131.217 1.00 33.64 259 PHE U N 1
ATOM 1756 C CA . PHE A 1 259 ? 119.603 101.886 129.766 1.00 31.59 259 PHE U CA 1
ATOM 1757 C C . PHE A 1 259 ? 118.408 102.625 129.170 1.00 32.83 259 PHE U C 1
ATOM 1758 O O . PHE A 1 259 ? 118.539 103.317 128.147 1.00 35.80 259 PHE U O 1
ATOM 1766 N N . ALA A 1 260 ? 117.240 102.509 129.808 1.00 30.49 260 ALA U N 1
ATOM 1767 C CA . ALA A 1 260 ? 116.059 103.222 129.331 1.00 28.52 260 ALA U CA 1
ATOM 1768 C C . ALA A 1 260 ? 116.238 104.734 129.427 1.00 31.39 260 ALA U C 1
ATOM 1769 O O . ALA A 1 260 ? 115.842 105.472 128.515 1.00 40.65 260 ALA U O 1
ATOM 1771 N N . ASN A 1 261 ? 116.839 105.214 130.520 1.00 33.60 261 ASN U N 1
ATOM 1772 C CA . ASN A 1 261 ? 117.107 106.644 130.660 1.00 36.03 261 ASN U CA 1
ATOM 1773 C C . ASN A 1 261 ? 118.026 107.143 129.550 1.00 32.30 261 ASN U C 1
ATOM 1774 O O . ASN A 1 261 ? 117.772 108.189 128.935 1.00 36.65 261 ASN U O 1
ATOM 1779 N N . PHE A 1 262 ? 119.092 106.388 129.276 1.00 25.45 262 PHE U N 1
ATOM 1780 C CA . PHE A 1 262 ? 120.022 106.749 128.210 1.00 34.45 262 PHE U CA 1
ATOM 1781 C C . PHE A 1 262 ? 119.307 106.843 126.867 1.00 37.84 262 PHE U C 1
ATOM 1782 O O . PHE A 1 262 ? 119.457 107.834 126.132 1.00 36.19 262 PHE U O 1
ATOM 1790 N N . VAL A 1 263 ? 118.496 105.831 126.546 1.00 36.18 263 VAL U N 1
ATOM 1791 C CA . VAL A 1 263 ? 117.808 105.799 125.255 1.00 28.90 263 VAL U CA 1
ATOM 1792 C C . VAL A 1 263 ? 116.844 106.976 125.132 1.00 30.61 263 VAL U C 1
ATOM 1793 O O . VAL A 1 263 ? 116.801 107.668 124.102 1.00 42.00 263 VAL U O 1
ATOM 1797 N N . PHE A 1 264 ? 116.054 107.220 126.183 1.00 27.62 264 PHE U N 1
ATOM 1798 C CA . PHE A 1 264 ? 115.066 108.290 126.136 1.00 25.82 264 PHE U CA 1
ATOM 1799 C C . PHE A 1 264 ? 115.725 109.651 125.954 1.00 24.42 264 PHE U C 1
ATOM 1800 O O . PHE A 1 264 ? 115.278 110.459 125.129 1.00 32.74 264 PHE U O 1
ATOM 1808 N N . ILE A 1 265 ? 116.802 109.918 126.698 1.00 27.58 265 ILE U N 1
ATOM 1809 C CA . ILE A 1 265 ? 117.468 111.212 126.572 1.00 28.73 265 ILE U CA 1
ATOM 1810 C C . ILE A 1 265 ? 118.071 111.381 125.184 1.00 31.11 265 ILE U C 1
ATOM 1811 O O . ILE A 1 265 ? 117.970 112.458 124.576 1.00 35.91 265 ILE U O 1
ATOM 1816 N N . LEU A 1 266 ? 118.680 110.321 124.643 1.00 31.53 266 LEU U N 1
ATOM 1817 C CA . LEU A 1 266 ? 119.263 110.414 123.303 1.00 27.00 266 LEU U CA 1
ATOM 1818 C C . LEU A 1 266 ? 118.207 110.769 122.258 1.00 31.96 266 LEU U C 1
ATOM 1819 O O . LEU A 1 266 ? 118.380 111.719 121.472 1.00 33.24 266 LEU U O 1
ATOM 1824 N N . MET A 1 267 ? 117.092 110.029 122.249 1.00 30.13 267 MET U N 1
ATOM 1825 C CA . MET A 1 267 ? 116.048 110.290 121.256 1.00 29.28 267 MET U CA 1
ATOM 1826 C C . MET A 1 267 ? 115.444 111.681 121.422 1.00 34.34 267 MET U C 1
ATOM 1827 O O . MET A 1 267 ? 115.208 112.387 120.427 1.00 44.49 267 MET U O 1
ATOM 1832 N N . GLY A 1 268 ? 115.186 112.098 122.666 1.00 27.15 268 GLY U N 1
ATOM 1833 C CA . GLY A 1 268 ? 114.613 113.415 122.880 1.00 23.27 268 GLY U CA 1
ATOM 1834 C C . GLY A 1 268 ? 115.518 114.539 122.410 1.00 22.51 268 GLY U C 1
ATOM 1835 O O . GLY A 1 268 ? 115.057 115.497 121.775 1.00 27.32 268 GLY U O 1
ATOM 1836 N N . VAL A 1 269 ? 116.819 114.429 122.690 1.00 25.89 269 VAL U N 1
ATOM 1837 C CA . VAL A 1 269 ? 117.753 115.465 122.261 1.00 27.69 269 VAL U CA 1
ATOM 1838 C C . VAL A 1 269 ? 117.805 115.539 120.739 1.00 33.47 269 VAL U C 1
ATOM 1839 O O . VAL A 1 269 ? 117.781 116.634 120.159 1.00 43.49 269 VAL U O 1
ATOM 1843 N N . CYS A 1 270 ? 117.848 114.383 120.071 1.00 37.75 270 CYS U N 1
ATOM 1844 C CA . CYS A 1 270 ? 117.850 114.388 118.607 1.00 33.16 270 CYS U CA 1
ATOM 1845 C C . CYS A 1 270 ? 116.612 115.086 118.046 1.00 33.05 270 CYS U C 1
ATOM 1846 O O . CYS A 1 270 ? 116.713 115.972 117.175 1.00 42.27 270 CYS U O 1
ATOM 1849 N N . CYS A 1 271 ? 115.430 114.710 118.545 1.00 26.24 271 CYS U N 1
ATOM 1850 C CA . CYS A 1 271 ? 114.189 115.264 118.008 1.00 27.48 271 CYS U CA 1
ATOM 1851 C C . CYS A 1 271 ? 114.103 116.770 118.235 1.00 33.18 271 CYS U C 1
ATOM 1852 O O . CYS A 1 271 ? 113.708 117.523 117.330 1.00 39.58 271 CYS U O 1
ATOM 1855 N N . ILE A 1 272 ? 114.489 117.236 119.424 1.00 30.03 272 ILE U N 1
ATOM 1856 C CA . ILE A 1 272 ? 114.370 118.662 119.722 1.00 30.38 272 ILE U CA 1
ATOM 1857 C C . ILE A 1 272 ? 115.378 119.467 118.907 1.00 33.66 272 ILE U C 1
ATOM 1858 O O . ILE A 1 272 ? 115.078 120.580 118.451 1.00 36.62 272 ILE U O 1
ATOM 1863 N N . TYR A 1 273 ? 116.576 118.920 118.692 1.00 33.64 273 TYR U N 1
ATOM 1864 C CA . TYR A 1 273 ? 117.560 119.587 117.839 1.00 31.65 273 TYR U CA 1
ATOM 1865 C C . TYR A 1 273 ? 117.013 119.778 116.427 1.00 36.63 273 TYR U C 1
ATOM 1866 O O . TYR A 1 273 ? 117.099 120.879 115.850 1.00 39.18 273 TYR U O 1
ATOM 1875 N N . SER A 1 274 ? 116.427 118.722 115.857 1.00 33.18 274 SER U N 1
ATOM 1876 C CA . SER A 1 274 ? 115.857 118.839 114.514 1.00 31.95 274 SER U CA 1
ATOM 1877 C C . SER A 1 274 ? 114.722 119.862 114.470 1.00 33.97 274 SER U C 1
ATOM 1878 O O . SER A 1 274 ? 114.628 120.666 113.525 1.00 42.97 274 SER U O 1
ATOM 1881 N N . LEU A 1 275 ? 113.860 119.858 115.490 1.00 30.34 275 LEU U N 1
ATOM 1882 C CA . LEU A 1 275 ? 112.750 120.803 115.525 1.00 33.18 275 LEU U CA 1
ATOM 1883 C C . LEU A 1 275 ? 113.251 122.243 115.575 1.00 35.96 275 LEU U C 1
ATOM 1884 O O . LEU A 1 275 ? 112.715 123.124 114.887 1.00 36.83 275 LEU U O 1
ATOM 1889 N N . PHE A 1 276 ? 114.283 122.499 116.385 1.00 33.72 276 PHE U N 1
ATOM 1890 C CA . PHE A 1 276 ? 114.840 123.844 116.479 1.00 23.36 276 PHE U CA 1
ATOM 1891 C C . PHE A 1 276 ? 115.419 124.301 115.148 1.00 25.68 276 PHE U C 1
ATOM 1892 O O . PHE A 1 276 ? 115.243 125.463 114.751 1.00 31.01 276 PHE U O 1
ATOM 1900 N N . ASN A 1 277 ? 116.111 123.406 114.432 1.00 31.70 277 ASN U N 1
ATOM 1901 C CA . ASN A 1 277 ? 116.651 123.798 113.130 1.00 26.26 277 ASN U CA 1
ATOM 1902 C C . ASN A 1 277 ? 115.538 124.168 112.148 1.00 31.12 277 ASN U C 1
ATOM 1903 O O . ASN A 1 277 ? 115.631 125.182 111.427 1.00 41.23 277 ASN U O 1
ATOM 1908 N N . VAL A 1 278 ? 114.463 123.374 112.116 1.00 31.00 278 VAL U N 1
ATOM 1909 C CA . VAL A 1 278 ? 113.358 123.679 111.202 1.00 29.92 278 VAL U CA 1
ATOM 1910 C C . VAL A 1 278 ? 112.706 125.014 111.561 1.00 34.50 278 VAL U C 1
ATOM 1911 O O . VAL A 1 278 ? 112.385 125.832 110.678 1.00 39.75 278 VAL U O 1
ATOM 1915 N N . ILE A 1 279 ? 112.506 125.267 112.858 1.00 33.11 279 ILE U N 1
ATOM 1916 C CA . ILE A 1 279 ? 111.890 126.525 113.272 1.00 30.18 279 ILE U CA 1
ATOM 1917 C C . ILE A 1 279 ? 112.784 127.708 112.916 1.00 33.54 279 ILE U C 1
ATOM 1918 O O . ILE A 1 279 ? 112.297 128.783 112.543 1.00 39.82 279 ILE U O 1
ATOM 1923 N N . SER A 1 280 ? 114.106 127.530 113.002 1.00 31.90 280 SER U N 1
ATOM 1924 C CA . SER A 1 280 ? 115.020 128.596 112.594 1.00 26.33 280 SER U CA 1
ATOM 1925 C C . SER A 1 280 ? 114.882 128.912 111.108 1.00 28.85 280 SER U C 1
ATOM 1926 O O . SER A 1 280 ? 114.911 130.083 110.706 1.00 35.94 280 SER U O 1
ATOM 1929 N N . ILE A 1 281 ? 114.727 127.877 110.279 1.00 34.01 281 ILE U N 1
ATOM 1930 C CA . ILE A 1 281 ? 114.514 128.113 108.848 1.00 36.49 281 ILE U CA 1
ATOM 1931 C C . ILE A 1 281 ? 113.236 128.926 108.620 1.00 39.12 281 ILE U C 1
ATOM 1932 O O . ILE A 1 281 ? 113.217 129.895 107.839 1.00 45.06 281 ILE U O 1
ATOM 1937 N N . LEU A 1 282 ? 112.159 128.556 109.316 1.00 34.37 282 LEU U N 1
ATOM 1938 C CA . LEU A 1 282 ? 110.902 129.289 109.162 1.00 34.27 282 LEU U CA 1
ATOM 1939 C C . LEU A 1 282 ? 111.039 130.742 109.619 1.00 35.90 282 LEU U C 1
ATOM 1940 O O . LEU A 1 282 ? 110.484 131.658 108.993 1.00 40.05 282 LEU U O 1
ATOM 1945 N N . ILE A 1 283 ? 111.780 130.975 110.706 1.00 34.30 283 ILE U N 1
ATOM 1946 C CA . ILE A 1 283 ? 111.981 132.335 111.199 1.00 31.79 283 ILE U CA 1
ATOM 1947 C C . ILE A 1 283 ? 112.760 133.166 110.187 1.00 33.56 283 ILE U C 1
ATOM 1948 O O . ILE A 1 283 ? 112.476 134.356 109.990 1.00 36.65 283 ILE U O 1
ATOM 1953 N N . LYS A 1 284 ? 113.753 132.563 109.529 1.00 34.26 284 LYS U N 1
ATOM 1954 C CA . LYS A 1 284 ? 114.481 133.292 108.494 1.00 32.78 284 LYS U CA 1
ATOM 1955 C C . LYS A 1 284 ? 113.560 133.685 107.343 1.00 33.16 284 LYS U C 1
ATOM 1956 O O . LYS A 1 284 ? 113.645 134.808 106.820 1.00 35.89 284 LYS U O 1
ATOM 1962 N N . GLN A 1 285 ? 112.666 132.776 106.937 1.00 40.07 285 GLN U N 1
ATOM 1963 C CA . GLN A 1 285 ? 111.702 133.130 105.893 1.00 38.02 285 GLN U CA 1
ATOM 1964 C C . GLN A 1 285 ? 110.808 134.293 106.328 1.00 40.15 285 GLN U C 1
ATOM 1965 O O . GLN A 1 285 ? 110.520 135.203 105.536 1.00 40.31 285 GLN U O 1
ATOM 1971 N N . SER A 1 286 ? 110.360 134.280 107.587 1.00 42.63 286 SER U N 1
ATOM 1972 C CA . SER A 1 286 ? 109.518 135.372 108.075 1.00 35.71 286 SER U CA 1
ATOM 1973 C C . SER A 1 286 ? 110.279 136.695 108.083 1.00 40.11 286 SER U C 1
ATOM 1974 O O . SER A 1 286 ? 109.711 137.751 107.772 1.00 45.87 286 SER U O 1
ATOM 1977 N N . LEU A 1 287 ? 111.561 136.661 108.462 1.00 42.53 287 LEU U N 1
ATOM 1978 C CA . LEU A 1 287 ? 112.381 137.868 108.420 1.00 34.65 287 LEU U CA 1
ATOM 1979 C C . LEU A 1 287 ? 112.487 138.413 107.000 1.00 38.65 287 LEU U C 1
ATOM 1980 O O . LEU A 1 287 ? 112.399 139.631 106.782 1.00 42.45 287 LEU U O 1
ATOM 1985 N N . ASN A 1 288 ? 112.688 137.530 106.023 1.00 47.74 288 ASN U N 1
ATOM 1986 C CA . ASN A 1 288 ? 112.707 137.979 104.632 1.00 42.28 288 ASN U CA 1
ATOM 1987 C C . ASN A 1 288 ? 111.387 138.642 104.246 1.00 46.41 288 ASN U C 1
ATOM 1988 O O . ASN A 1 288 ? 111.374 139.684 103.573 1.00 49.43 288 ASN U O 1
ATOM 1993 N N . TRP A 1 289 ? 110.264 138.053 104.671 1.00 52.22 289 TRP U N 1
ATOM 1994 C CA . TRP A 1 289 ? 108.960 138.625 104.339 1.00 50.77 289 TRP U CA 1
ATOM 1995 C C . TRP A 1 289 ? 108.795 140.024 104.931 1.00 51.24 289 TRP U C 1
ATOM 1996 O O . TRP A 1 289 ? 108.347 140.955 104.247 1.00 57.22 289 TRP U O 1
ATOM 2007 N N . ILE A 1 290 ? 109.171 140.194 106.204 1.00 53.57 290 ILE U N 1
ATOM 2008 C CA . ILE A 1 290 ? 108.974 141.502 106.827 1.00 54.34 290 ILE U CA 1
ATOM 2009 C C . ILE A 1 290 ? 109.912 142.523 106.192 1.00 54.30 290 ILE U C 1
ATOM 2010 O O . ILE A 1 290 ? 109.547 143.697 106.038 1.00 54.95 290 ILE U O 1
ATOM 2015 N N . LEU A 1 291 ? 111.122 142.108 105.799 1.00 57.50 291 LEU U N 1
ATOM 2016 C CA . LEU A 1 291 ? 111.999 143.033 105.089 1.00 53.44 291 LEU U CA 1
ATOM 2017 C C . LEU A 1 291 ? 111.353 143.492 103.784 1.00 53.17 291 LEU U C 1
ATOM 2018 O O . LEU A 1 291 ? 111.364 144.684 103.463 1.00 53.50 291 LEU U O 1
ATOM 2023 N N . ARG A 1 292 ? 110.797 142.549 103.014 1.00 66.45 292 ARG U N 1
ATOM 2024 C CA . ARG A 1 292 ? 110.134 142.929 101.766 1.00 66.97 292 ARG U CA 1
ATOM 2025 C C . ARG A 1 292 ? 109.009 143.927 102.012 1.00 67.13 292 ARG U C 1
ATOM 2026 O O . ARG A 1 292 ? 108.889 144.933 101.303 1.00 66.29 292 ARG U O 1
ATOM 2034 N N . LYS A 1 293 ? 108.156 143.656 103.007 1.00 74.21 293 LYS U N 1
ATOM 2035 C CA . LYS A 1 293 ? 107.015 144.538 103.256 1.00 76.45 293 LYS U CA 1
ATOM 2036 C C . LYS A 1 293 ? 107.440 145.959 103.612 1.00 74.85 293 LYS U C 1
ATOM 2037 O O . LYS A 1 293 ? 106.817 146.927 103.159 1.00 75.63 293 LYS U O 1
ATOM 2043 N N . MET A 1 294 ? 108.492 146.116 104.419 1.00 79.04 294 MET U N 1
ATOM 2044 C CA . MET A 1 294 ? 108.891 147.454 104.853 1.00 78.48 294 MET U CA 1
ATOM 2045 C C . MET A 1 294 ? 109.432 148.325 103.725 1.00 81.12 294 MET U C 1
ATOM 2046 O O . MET A 1 294 ? 109.644 149.522 103.952 1.00 81.15 294 MET U O 1
ATOM 2051 N N . ASP A 1 295 ? 109.643 147.771 102.534 1.00 86.56 295 ASP U N 1
ATOM 2052 C CA . ASP A 1 295 ? 110.257 148.496 101.418 1.00 84.90 295 ASP U CA 1
ATOM 2053 C C . ASP A 1 295 ? 111.551 149.192 101.832 1.00 85.95 295 ASP U C 1
ATOM 2054 O O . ASP A 1 295 ? 112.415 149.462 100.996 1.00 87.11 295 ASP U O 1
ATOM 2059 N N . ASN B 1 14 ? 124.176 102.807 101.031 1.00 48.19 14 ASN A N 1
ATOM 2060 C CA . ASN B 1 14 ? 124.856 101.975 102.015 1.00 50.98 14 ASN A CA 1
ATOM 2061 C C . ASN B 1 14 ? 126.031 102.713 102.645 1.00 54.03 14 ASN A C 1
ATOM 2062 O O . ASN B 1 14 ? 126.458 102.389 103.754 1.00 58.54 14 ASN A O 1
ATOM 2067 N N . GLU B 1 15 ? 126.548 103.715 101.932 1.00 52.60 15 GLU A N 1
ATOM 2068 C CA . GLU B 1 15 ? 127.630 104.529 102.474 1.00 51.84 15 GLU A CA 1
ATOM 2069 C C . GLU B 1 15 ? 127.166 105.357 103.667 1.00 57.36 15 GLU A C 1
ATOM 2070 O O . GLU B 1 15 ? 127.888 105.477 104.665 1.00 60.40 15 GLU A O 1
ATOM 2076 N N . ASP B 1 16 ? 125.966 105.937 103.584 1.00 49.00 16 ASP A N 1
ATOM 2077 C CA . ASP B 1 16 ? 125.457 106.744 104.689 1.00 45.43 16 ASP A CA 1
ATOM 2078 C C . ASP B 1 16 ? 125.215 105.901 105.934 1.00 50.47 16 ASP A C 1
ATOM 2079 O O . ASP B 1 16 ? 125.542 106.325 107.050 1.00 54.53 16 ASP A O 1
ATOM 2084 N N . ASN B 1 17 ? 124.643 104.704 105.766 1.00 42.62 17 ASN A N 1
ATOM 2085 C CA . ASN B 1 17 ? 124.428 103.821 106.908 1.00 44.43 17 ASN A CA 1
ATOM 2086 C C . ASN B 1 17 ? 125.750 103.391 107.533 1.00 46.79 17 ASN A C 1
ATOM 2087 O O . ASN B 1 17 ? 125.880 103.345 108.765 1.00 49.39 17 ASN A O 1
ATOM 2092 N N . ALA B 1 18 ? 126.740 103.071 106.697 1.00 37.50 18 ALA A N 1
ATOM 2093 C CA . ALA B 1 18 ? 128.051 102.687 107.213 1.00 37.22 18 ALA A CA 1
ATOM 2094 C C . ALA B 1 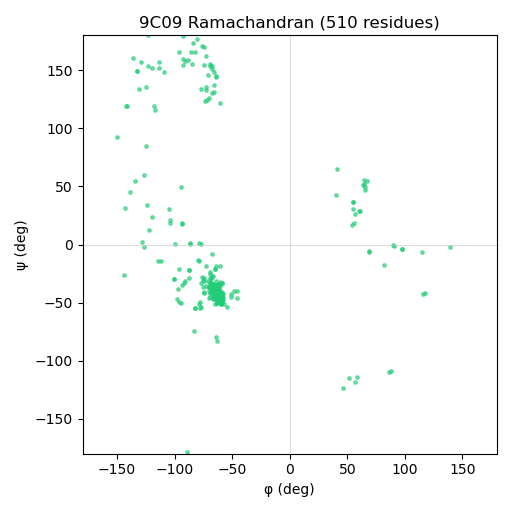18 ? 128.695 103.831 107.982 1.00 38.95 18 ALA A C 1
ATOM 2095 O O . ALA B 1 18 ? 129.287 103.618 109.045 1.00 41.68 18 ALA A O 1
ATOM 2097 N N . ARG B 1 19 ? 128.592 105.052 107.455 1.00 33.18 19 ARG A N 1
ATOM 2098 C CA . ARG B 1 19 ? 129.150 106.212 108.146 1.00 30.81 19 ARG A CA 1
ATOM 2099 C C . ARG B 1 19 ? 128.454 106.446 109.482 1.00 34.41 19 ARG A C 1
ATOM 2100 O O . ARG B 1 19 ? 129.110 106.727 110.494 1.00 43.26 19 ARG A O 1
ATOM 2108 N N . PHE B 1 20 ? 127.126 106.314 109.507 1.00 27.79 20 PHE A N 1
ATOM 2109 C CA . PHE B 1 20 ? 126.370 106.478 110.745 1.00 24.91 20 PHE A CA 1
ATOM 2110 C C . PHE B 1 20 ? 126.800 105.450 111.788 1.00 30.25 20 PHE A C 1
ATOM 2111 O O . PHE B 1 20 ? 127.059 105.791 112.951 1.00 35.76 20 PHE A O 1
ATOM 2119 N N . LEU B 1 21 ? 126.902 104.181 111.378 1.00 26.75 21 LEU A N 1
ATOM 2120 C CA . LEU B 1 21 ? 127.300 103.120 112.297 1.00 24.16 21 LEU A CA 1
ATOM 2121 C C . LEU B 1 21 ? 128.723 103.323 112.808 1.00 30.70 21 LEU A C 1
ATOM 2122 O O . LEU B 1 21 ? 128.996 103.145 114.003 1.00 37.08 21 LEU A O 1
ATOM 2127 N N . LEU B 1 22 ? 129.642 103.697 111.914 1.00 27.21 22 LEU A N 1
ATOM 2128 C CA . LEU B 1 22 ? 131.026 103.920 112.318 1.00 28.63 22 LEU A CA 1
ATOM 2129 C C . LEU B 1 22 ? 131.128 105.062 113.317 1.00 34.28 22 LEU A C 1
ATOM 2130 O O . LEU B 1 22 ? 131.846 104.958 114.320 1.00 41.51 22 LEU A O 1
ATOM 2135 N N . LEU B 1 23 ? 130.414 106.163 113.064 1.00 21.41 23 LEU A N 1
ATOM 2136 C CA . LEU B 1 23 ? 130.446 107.285 113.992 1.00 18.49 23 LEU A CA 1
ATOM 2137 C C . LEU B 1 23 ? 129.879 106.890 115.349 1.00 28.52 23 LEU A C 1
ATOM 2138 O O . LEU B 1 23 ? 130.428 107.271 116.392 1.00 33.30 23 LEU A O 1
ATOM 2143 N N . ALA B 1 24 ? 128.788 106.119 115.359 1.00 29.28 24 ALA A N 1
ATOM 2144 C CA . ALA B 1 24 ? 128.215 105.679 116.629 1.00 21.50 24 ALA A CA 1
ATOM 2145 C C . ALA B 1 24 ? 129.203 104.824 117.416 1.00 32.75 24 ALA A C 1
ATOM 2146 O O . ALA B 1 24 ? 129.387 105.016 118.627 1.00 37.84 24 ALA A O 1
ATOM 2148 N N . ALA B 1 25 ? 129.856 103.872 116.739 1.00 26.83 25 ALA A N 1
ATOM 2149 C CA . ALA B 1 25 ? 130.823 103.015 117.422 1.00 23.00 25 ALA A CA 1
ATOM 2150 C C . ALA B 1 25 ? 132.002 103.822 117.964 1.00 28.27 25 ALA A C 1
ATOM 2151 O O . ALA B 1 25 ? 132.457 103.595 119.097 1.00 32.13 25 ALA A O 1
ATOM 2153 N N . LEU B 1 26 ? 132.506 104.770 117.170 1.00 28.92 26 LEU A N 1
ATOM 2154 C CA . LEU B 1 26 ? 133.622 105.591 117.625 1.00 23.88 26 LEU A CA 1
ATOM 2155 C C . LEU B 1 26 ? 133.234 106.422 118.837 1.00 24.39 26 LEU A C 1
ATOM 2156 O O . LEU B 1 26 ? 134.022 106.562 119.779 1.00 29.95 26 LEU A O 1
ATOM 2161 N N . ILE B 1 27 ? 132.023 106.982 118.835 1.00 17.88 27 ILE A N 1
ATOM 2162 C CA . ILE B 1 27 ? 131.578 107.778 119.975 1.00 20.60 27 ILE A CA 1
ATOM 2163 C C . ILE B 1 27 ? 131.445 106.904 121.218 1.00 21.87 27 ILE A C 1
ATOM 2164 O O . ILE B 1 27 ? 131.778 107.333 122.329 1.00 23.18 27 ILE A O 1
ATOM 2169 N N . VAL B 1 28 ? 130.964 105.669 121.057 1.00 25.68 28 VAL A N 1
ATOM 2170 C CA . VAL B 1 28 ? 130.837 104.772 122.206 1.00 26.08 28 VAL A CA 1
ATOM 2171 C C . VAL B 1 28 ? 132.211 104.474 122.809 1.00 25.70 28 VAL A C 1
ATOM 2172 O O . VAL B 1 28 ? 132.402 104.533 124.035 1.00 31.35 28 VAL A O 1
ATOM 2176 N N . LEU B 1 29 ? 133.186 104.152 121.954 1.00 20.49 29 LEU A N 1
ATOM 2177 C CA . LEU B 1 29 ? 134.536 103.889 122.456 1.00 22.78 29 LEU A CA 1
ATOM 2178 C C . LEU B 1 29 ? 135.134 105.125 123.121 1.00 29.21 29 LEU A C 1
ATOM 2179 O O . LEU B 1 29 ? 135.801 105.026 124.163 1.00 32.33 29 LEU A O 1
ATOM 2184 N N . TYR B 1 30 ? 134.906 106.301 122.528 1.00 23.09 30 TYR A N 1
ATOM 2185 C CA . TYR B 1 30 ? 135.370 107.556 123.107 1.00 16.95 30 TYR A CA 1
ATOM 2186 C C . TYR B 1 30 ? 134.799 107.753 124.504 1.00 20.61 30 TYR A C 1
ATOM 2187 O O . TYR B 1 30 ? 135.517 108.128 125.439 1.00 26.85 30 TYR A O 1
ATOM 2196 N N . LEU B 1 31 ? 133.496 107.501 124.661 1.00 16.04 31 LEU A N 1
ATOM 2197 C CA . LEU B 1 31 ? 132.854 107.668 125.959 1.00 15.90 31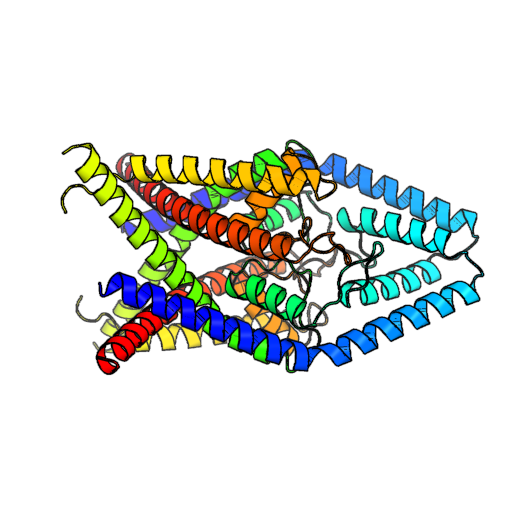 LEU A CA 1
ATOM 2198 C C . LEU B 1 31 ? 133.441 106.717 126.990 1.00 19.08 31 LEU A C 1
ATOM 2199 O O . LEU B 1 31 ? 133.703 107.113 128.133 1.00 25.25 31 LEU A O 1
ATOM 2204 N N . LEU B 1 32 ? 133.661 105.454 126.610 1.00 15.99 32 LEU A N 1
ATOM 2205 C CA . LEU B 1 32 ? 134.217 104.491 127.558 1.00 17.34 32 LEU A CA 1
ATOM 2206 C C . LEU B 1 32 ? 135.615 104.906 128.011 1.00 22.69 32 LEU A C 1
ATOM 2207 O O . LEU B 1 32 ? 135.924 104.906 129.216 1.00 24.74 32 LEU A O 1
ATOM 2212 N N . GLY B 1 33 ? 136.476 105.273 127.056 1.00 23.06 33 GLY A N 1
ATOM 2213 C CA . GLY B 1 33 ? 137.823 105.686 127.416 1.00 16.97 33 GLY A CA 1
ATOM 2214 C C . GLY B 1 33 ? 137.842 106.932 128.285 1.00 22.97 33 GLY A C 1
ATOM 2215 O O . GLY B 1 33 ? 138.593 107.013 129.264 1.00 28.07 33 GLY A O 1
ATOM 2216 N N . GLY B 1 34 ? 137.013 107.922 127.941 1.00 20.18 34 GLY A N 1
ATOM 2217 C CA . GLY B 1 34 ? 136.948 109.128 128.743 1.00 14.81 34 GLY A CA 1
ATOM 2218 C C . GLY B 1 34 ? 136.458 108.860 130.152 1.00 23.05 34 GLY A C 1
ATOM 2219 O O . GLY B 1 34 ? 136.960 109.449 131.113 1.00 30.21 34 GLY A O 1
ATOM 2220 N N . ALA B 1 35 ? 13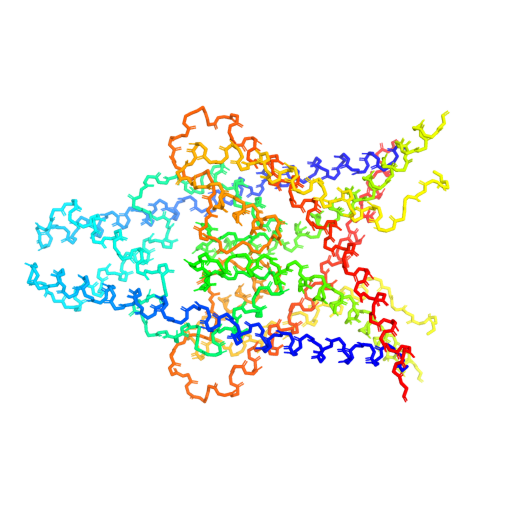5.471 107.973 130.294 1.00 18.25 35 ALA A N 1
ATOM 2221 C CA . ALA B 1 35 ? 134.990 107.611 131.622 1.00 15.49 35 ALA A CA 1
ATOM 2222 C C . ALA B 1 35 ? 136.107 106.994 132.455 1.00 16.68 35 ALA A C 1
ATOM 2223 O O . ALA B 1 35 ? 136.302 107.355 133.623 1.00 24.65 35 ALA A O 1
ATOM 2225 N N . ALA B 1 36 ? 136.865 106.066 131.859 1.00 21.13 36 ALA A N 1
ATOM 2226 C CA . ALA B 1 36 ? 137.962 105.440 132.591 1.00 18.72 36 ALA A CA 1
ATOM 2227 C C . ALA B 1 36 ? 138.984 106.481 133.041 1.00 26.35 36 ALA A C 1
ATOM 2228 O O . ALA B 1 36 ? 139.405 106.499 134.208 1.00 31.18 36 ALA A O 1
ATOM 2230 N N . VAL B 1 37 ? 139.372 107.378 132.130 1.00 25.79 37 VAL A N 1
ATOM 2231 C CA . VAL B 1 37 ? 140.406 108.358 132.456 1.00 22.04 37 VAL A CA 1
ATOM 2232 C C . VAL B 1 37 ? 139.922 109.309 133.549 1.00 24.04 37 VAL A C 1
ATOM 2233 O O . VAL B 1 37 ? 140.654 109.602 134.505 1.00 28.80 37 VAL A O 1
ATOM 2237 N N . PHE B 1 38 ? 138.683 109.799 133.431 1.00 21.84 38 PHE A N 1
ATOM 2238 C CA . PHE B 1 38 ? 138.169 110.748 134.416 1.00 17.75 38 PHE A CA 1
ATOM 2239 C C . PHE B 1 38 ? 138.044 110.103 135.789 1.00 23.04 38 PHE A C 1
ATOM 2240 O O . PHE B 1 38 ? 138.359 110.734 136.811 1.00 24.14 38 PHE A O 1
ATOM 2248 N N . SER B 1 39 ? 137.571 108.853 135.844 1.00 27.25 39 SER A N 1
ATOM 2249 C CA . SER B 1 39 ? 137.488 108.161 137.128 1.00 24.09 39 SER A CA 1
ATOM 2250 C C . SER B 1 39 ? 138.868 108.028 137.759 1.00 27.58 39 SER A C 1
ATOM 2251 O O . SER B 1 39 ? 139.057 108.332 138.948 1.00 32.19 39 SER A O 1
ATOM 2254 N N . ALA B 1 40 ? 139.858 107.606 136.962 1.00 31.53 40 ALA A N 1
ATOM 2255 C CA . ALA B 1 40 ? 141.217 107.472 137.480 1.00 25.87 40 ALA A CA 1
ATOM 2256 C C . ALA B 1 40 ? 141.761 108.804 137.976 1.00 24.16 40 ALA A C 1
ATOM 2257 O O . ALA B 1 40 ? 142.546 108.838 138.929 1.00 31.68 40 ALA A O 1
ATOM 2259 N N . LEU B 1 41 ? 141.359 109.908 137.347 1.00 28.54 41 LEU A N 1
ATOM 2260 C CA . LEU B 1 41 ? 141.848 111.217 137.768 1.00 20.92 41 LEU A CA 1
ATOM 2261 C C . LEU B 1 41 ? 141.171 111.727 139.038 1.00 28.85 41 LEU A C 1
ATOM 2262 O O . LEU B 1 41 ? 141.813 112.429 139.827 1.00 29.80 41 LEU A O 1
ATOM 2267 N N . GLU B 1 42 ? 139.894 111.404 139.259 1.00 34.56 42 GLU A N 1
ATOM 2268 C CA . GLU B 1 42 ? 139.111 112.112 140.269 1.00 24.31 42 GLU A CA 1
ATOM 2269 C C . GLU B 1 42 ? 138.719 111.297 141.500 1.00 27.81 42 GLU A C 1
ATOM 2270 O O . GLU B 1 42 ? 138.272 111.898 142.492 1.00 36.11 42 GLU A O 1
ATOM 2276 N N . LEU B 1 43 ? 138.842 109.962 141.468 1.00 30.18 43 LEU A N 1
ATOM 2277 C CA . LEU B 1 43 ? 138.283 109.157 142.558 1.00 30.93 43 LEU A CA 1
ATOM 2278 C C . LEU B 1 43 ? 138.932 109.473 143.905 1.00 36.37 43 LEU A C 1
ATOM 2279 O O . LEU B 1 43 ? 138.235 109.602 144.923 1.00 41.23 43 LEU A O 1
ATOM 2284 N N . ALA B 1 44 ? 140.263 109.586 143.937 1.00 37.74 44 ALA A N 1
ATOM 2285 C CA . ALA B 1 44 ? 140.954 109.802 145.206 1.00 35.21 44 ALA A CA 1
ATOM 2286 C C . ALA B 1 44 ? 140.578 111.148 145.811 1.00 44.03 44 ALA A C 1
ATOM 2287 O O . ALA B 1 44 ? 140.332 111.249 147.022 1.00 50.94 44 ALA A O 1
ATOM 2289 N N . HIS B 1 45 ? 140.542 112.193 144.980 1.00 40.46 45 HIS A N 1
ATOM 2290 C CA . HIS B 1 45 ? 140.155 113.515 145.456 1.00 37.20 45 HIS A CA 1
ATOM 2291 C C . HIS B 1 45 ? 138.754 113.465 146.050 1.00 43.50 45 HIS A C 1
ATOM 2292 O O . HIS B 1 45 ? 138.502 114.020 147.128 1.00 47.21 45 HIS A O 1
ATOM 2299 N N . GLU B 1 46 ? 137.815 112.854 145.319 1.00 43.66 46 GLU A N 1
ATOM 2300 C CA . GLU B 1 46 ? 136.442 112.750 145.809 1.00 37.87 46 GLU A CA 1
ATOM 2301 C C . GLU B 1 46 ? 136.414 112.106 147.191 1.00 36.21 46 GLU A C 1
ATOM 2302 O O . GLU B 1 46 ? 135.790 112.631 148.126 1.00 42.39 46 GLU A O 1
ATOM 2308 N N . ARG B 1 47 ? 137.029 110.925 147.318 1.00 39.02 47 ARG A N 1
ATOM 2309 C CA . ARG B 1 47 ? 137.003 110.207 148.590 1.00 41.15 47 ARG A CA 1
ATOM 2310 C C . ARG B 1 47 ? 137.598 111.046 149.718 1.00 44.84 47 ARG A C 1
ATOM 2311 O O . ARG B 1 47 ? 137.063 111.069 150.838 1.00 50.11 47 ARG A O 1
ATOM 2319 N N . GLN B 1 48 ? 138.713 111.733 149.447 1.00 47.76 48 GLN A N 1
ATOM 2320 C CA . GLN B 1 48 ? 139.338 112.561 150.478 1.00 48.19 48 GLN A CA 1
ATOM 2321 C C . GLN B 1 48 ? 138.419 113.696 150.911 1.00 48.10 48 GLN A C 1
ATOM 2322 O O . GLN B 1 48 ? 138.309 113.998 152.108 1.00 49.85 48 GLN A O 1
ATOM 2328 N N . ALA B 1 49 ? 137.743 114.338 149.953 1.00 46.75 49 ALA A N 1
ATOM 2329 C CA . ALA B 1 49 ? 136.817 115.413 150.296 1.00 43.58 49 ALA A CA 1
ATOM 2330 C C . ALA B 1 49 ? 135.665 114.894 151.149 1.00 46.98 49 ALA A C 1
ATOM 2331 O O . ALA B 1 49 ? 135.249 115.552 152.113 1.00 47.80 49 ALA A O 1
ATOM 2333 N N . LYS B 1 50 ? 135.134 113.719 150.804 1.00 47.12 50 LYS A N 1
ATOM 2334 C CA . LYS B 1 50 ? 134.041 113.151 151.587 1.00 43.25 50 LYS A CA 1
ATOM 2335 C C . LYS B 1 50 ? 134.484 112.837 153.011 1.00 44.40 50 LYS A C 1
ATOM 2336 O O . LYS B 1 50 ? 133.752 113.102 153.976 1.00 51.51 50 LYS A O 1
ATOM 2342 N N . GLN B 1 51 ? 135.688 112.275 153.165 1.00 46.74 51 GLN A N 1
ATOM 2343 C CA . GLN B 1 51 ? 136.195 111.992 154.507 1.00 45.60 51 GLN A CA 1
ATOM 2344 C C . GLN B 1 51 ? 136.373 113.279 155.307 1.00 48.38 51 GLN A C 1
ATOM 2345 O O . GLN B 1 51 ? 136.062 113.325 156.507 1.00 53.49 51 GLN A O 1
ATOM 2351 N N . ARG B 1 52 ? 136.875 114.334 154.659 1.00 48.92 52 ARG A N 1
ATOM 2352 C CA . ARG B 1 52 ? 137.049 115.608 155.351 1.00 47.21 52 ARG A CA 1
ATOM 2353 C C . ARG B 1 52 ? 135.706 116.166 155.812 1.00 48.65 52 ARG A C 1
ATOM 2354 O O . ARG B 1 52 ? 135.582 116.658 156.943 1.00 51.77 52 ARG A O 1
ATOM 2362 N N . TRP B 1 53 ? 134.685 116.085 154.953 1.00 47.23 53 TRP A N 1
ATOM 2363 C CA . TRP B 1 53 ? 133.356 116.544 155.349 1.00 42.94 53 TRP A CA 1
ATOM 2364 C C . TRP B 1 53 ? 132.827 115.742 156.529 1.00 40.74 53 TRP A C 1
ATOM 2365 O O . TRP B 1 53 ? 132.203 116.303 157.438 1.00 44.18 53 TRP A O 1
ATOM 2376 N N . GLU B 1 54 ? 133.057 114.428 156.531 1.00 52.55 54 GLU A N 1
ATOM 2377 C CA . GLU B 1 54 ? 132.498 113.616 157.606 1.00 50.00 54 GLU A CA 1
ATOM 2378 C C . GLU B 1 54 ? 133.193 113.933 158.922 1.00 52.57 54 GLU A C 1
ATOM 2379 O O . GLU B 1 54 ? 132.547 113.995 159.978 1.00 56.40 54 GLU A O 1
ATOM 2385 N N . GLU B 1 55 ? 134.502 114.188 158.872 1.00 55.75 55 GLU A N 1
ATOM 2386 C CA . GLU B 1 55 ? 135.217 114.582 160.081 1.00 53.92 55 GLU A CA 1
ATOM 2387 C C . GLU B 1 55 ? 134.718 115.927 160.597 1.00 55.71 55 GLU A C 1
ATOM 2388 O O . GLU B 1 55 ? 134.517 116.102 161.806 1.00 55.08 55 GLU A O 1
ATOM 2394 N N . ARG B 1 56 ? 134.507 116.889 159.694 1.00 57.52 56 ARG A N 1
ATOM 2395 C CA . ARG B 1 56 ? 134.009 118.199 160.113 1.00 49.35 56 ARG A CA 1
ATOM 2396 C C . ARG B 1 56 ? 132.623 118.095 160.737 1.00 52.71 56 ARG A C 1
ATOM 2397 O O . ARG B 1 56 ? 132.344 118.729 161.765 1.00 55.24 56 ARG A O 1
ATOM 2405 N N . LEU B 1 57 ? 131.735 117.306 160.124 1.00 51.45 57 LEU A N 1
ATOM 2406 C CA . LEU B 1 57 ? 130.393 117.138 160.670 1.00 48.76 57 LEU A CA 1
ATOM 2407 C C . LEU B 1 57 ? 130.431 116.483 162.043 1.00 53.44 57 LEU A C 1
ATOM 2408 O O . LEU B 1 57 ? 129.715 116.907 162.963 1.00 54.60 57 LEU A O 1
ATOM 2413 N N . ALA B 1 58 ? 131.267 115.454 162.209 1.00 60.89 58 ALA A N 1
ATOM 2414 C CA . ALA B 1 58 ? 131.373 114.806 163.511 1.00 60.99 58 ALA A CA 1
ATOM 2415 C C . ALA B 1 58 ? 131.903 115.768 164.564 1.00 63.23 58 ALA A C 1
ATOM 2416 O O . ALA B 1 58 ? 131.414 115.789 165.702 1.00 61.34 58 ALA A O 1
ATOM 2418 N N . GLN B 1 59 ? 132.905 116.577 164.207 1.00 68.46 59 GLN A N 1
ATOM 2419 C CA . GLN B 1 59 ? 133.451 117.529 165.168 1.00 65.56 59 GLN A CA 1
ATOM 2420 C C . GLN B 1 59 ? 132.416 118.572 165.569 1.00 67.61 59 GLN A C 1
ATOM 2421 O O . GLN B 1 59 ? 132.291 118.907 166.753 1.00 67.39 59 GLN A O 1
ATOM 2427 N N . PHE B 1 60 ? 131.658 119.098 164.600 1.00 67.06 60 PHE A N 1
ATOM 2428 C CA . PHE B 1 60 ? 130.630 120.077 164.938 1.00 66.30 60 PHE A CA 1
ATOM 2429 C C . PHE B 1 60 ? 129.553 119.466 165.823 1.00 65.30 60 PHE A C 1
ATOM 2430 O O . PHE B 1 60 ? 129.084 120.103 166.772 1.00 60.36 60 PHE A O 1
ATOM 2438 N N . SER B 1 61 ? 129.135 118.232 165.521 1.00 72.32 61 SER A N 1
ATOM 2439 C CA . SER B 1 61 ? 128.107 117.587 166.329 1.00 70.47 61 SER A CA 1
ATOM 2440 C C . SER B 1 61 ? 128.593 117.337 167.751 1.00 70.19 61 SER A C 1
ATOM 2441 O O . SER B 1 61 ? 127.837 117.521 168.710 1.00 69.46 61 SER A O 1
ATOM 2444 N N . ARG B 1 62 ? 129.849 116.915 167.908 1.00 73.64 62 ARG A N 1
ATOM 2445 C CA . ARG B 1 62 ? 130.358 116.615 169.241 1.00 75.37 62 ARG A CA 1
ATOM 2446 C C . ARG B 1 62 ? 130.607 117.886 170.049 1.00 75.30 62 ARG A C 1
ATOM 2447 O O . ARG B 1 62 ? 130.393 117.902 171.267 1.00 74.86 62 ARG A O 1
ATOM 2455 N N . GLY B 1 63 ? 131.059 118.957 169.394 1.00 74.35 63 GLY A N 1
ATOM 2456 C CA . GLY B 1 63 ? 131.395 120.169 170.125 1.00 74.98 63 GLY A CA 1
ATOM 2457 C C . GLY B 1 63 ? 130.197 120.853 170.760 1.00 75.58 63 GLY A C 1
ATOM 2458 O O . GLY B 1 63 ? 130.278 121.331 17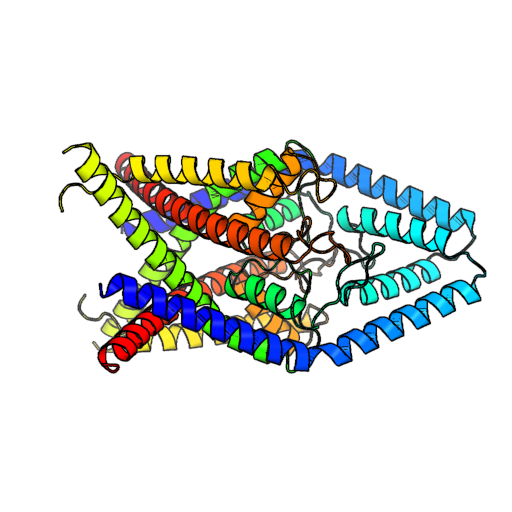1.896 1.00 75.54 63 GLY A O 1
ATOM 2459 N N . HIS B 1 64 ? 129.076 120.916 170.045 1.00 75.11 64 HIS A N 1
ATOM 2460 C CA . HIS B 1 64 ? 127.896 121.635 170.512 1.00 73.32 64 HIS A CA 1
ATOM 2461 C C . HIS B 1 64 ? 126.802 120.698 171.020 1.00 73.62 64 HIS A C 1
ATOM 2462 O O . HIS B 1 64 ? 125.645 121.117 171.125 1.00 72.13 64 HIS A O 1
ATOM 2469 N N . GLN B 1 65 ? 127.155 119.449 171.331 1.00 78.65 65 GLN A N 1
ATOM 2470 C CA . GLN B 1 65 ? 126.265 118.420 171.874 1.00 78.96 65 GLN A CA 1
ATOM 2471 C C . GLN B 1 65 ? 124.884 118.426 171.221 1.00 76.83 65 GLN A C 1
ATOM 2472 O O . GLN B 1 65 ? 123.865 118.283 171.904 1.00 72.98 65 GLN A O 1
ATOM 2478 N N . LEU B 1 66 ? 124.844 118.570 169.899 1.00 76.28 66 LEU A N 1
ATOM 2479 C CA . LEU B 1 66 ? 123.598 118.489 169.157 1.00 74.08 66 LEU A CA 1
ATOM 2480 C C . LEU B 1 66 ? 123.326 117.044 168.747 1.00 75.34 66 LEU A C 1
ATOM 2481 O O . LEU B 1 66 ? 124.087 116.125 169.060 1.00 76.93 66 LEU A O 1
ATOM 2486 N N . SER B 1 67 ? 122.211 116.851 168.035 1.00 75.40 67 SER A N 1
ATOM 2487 C CA . SER B 1 67 ? 121.855 115.498 167.536 1.00 73.46 67 SER A CA 1
ATOM 2488 C C . SER B 1 67 ? 121.937 115.496 166.007 1.00 76.01 67 SER A C 1
ATOM 2489 O O . SER B 1 67 ? 121.826 116.586 165.409 1.00 78.30 67 SER A O 1
ATOM 2492 N N . ARG B 1 68 ? 122.118 114.319 165.403 1.00 75.10 68 ARG A N 1
ATOM 2493 C CA . ARG B 1 68 ? 122.273 114.235 163.926 1.00 73.92 68 ARG A CA 1
ATOM 2494 C C . ARG B 1 68 ? 120.945 114.579 163.245 1.00 74.85 68 ARG A C 1
ATOM 2495 O O . ARG B 1 68 ? 120.981 115.303 162.233 1.00 76.39 68 ARG A O 1
ATOM 2503 N N . ASP B 1 69 ? 119.820 114.089 163.777 1.00 73.89 69 ASP A N 1
ATOM 2504 C CA . ASP B 1 69 ? 118.541 114.315 163.107 1.00 74.82 69 ASP A CA 1
ATOM 2505 C C . ASP B 1 69 ? 118.226 115.799 163.024 1.00 75.53 69 ASP A C 1
ATOM 2506 O O . ASP B 1 69 ? 117.705 116.280 162.007 1.00 76.00 69 ASP A O 1
ATOM 2511 N N . GLU B 1 70 ? 118.523 116.542 164.091 1.00 68.19 70 GLU A N 1
ATOM 2512 C CA . GLU B 1 70 ? 118.296 117.981 164.082 1.00 67.06 70 GLU A CA 1
ATOM 2513 C C . GLU B 1 70 ? 119.156 118.644 163.015 1.00 68.84 70 GLU A C 1
ATOM 2514 O O . GLU B 1 70 ? 118.692 119.534 162.292 1.00 69.46 70 GLU A O 1
ATOM 2520 N N . LEU B 1 71 ? 120.416 118.218 162.908 1.00 60.49 71 LEU A N 1
ATOM 2521 C CA . LEU B 1 71 ? 121.293 118.753 161.876 1.00 58.94 71 LEU A CA 1
ATOM 2522 C C . LEU B 1 71 ? 120.794 118.387 160.484 1.00 57.87 71 LEU A C 1
ATOM 2523 O O . LEU B 1 71 ? 120.889 119.194 159.558 1.00 59.63 71 LEU A O 1
ATOM 2528 N N . ARG B 1 72 ? 120.256 117.172 160.313 1.00 57.02 72 ARG A N 1
ATOM 2529 C CA . ARG B 1 72 ? 119.699 116.808 159.013 1.00 56.74 72 ARG A CA 1
ATOM 2530 C C . ARG B 1 72 ? 118.516 117.697 158.645 1.00 60.16 72 ARG A C 1
ATOM 2531 O O . ARG B 1 72 ? 118.397 118.139 157.497 1.00 61.14 72 ARG A O 1
ATOM 2539 N N . GLY B 1 73 ? 117.632 117.971 159.608 1.00 56.30 73 GLY A N 1
ATOM 2540 C CA . GLY B 1 73 ? 116.517 118.871 159.338 1.00 53.48 73 GLY A CA 1
ATOM 2541 C C . GLY B 1 73 ? 116.964 120.287 159.018 1.00 51.19 73 GLY A C 1
ATOM 2542 O O . GLY B 1 73 ? 116.445 120.921 158.091 1.00 52.32 73 GLY A O 1
ATOM 2543 N N . PHE B 1 74 ? 117.940 120.792 159.776 1.00 43.38 74 PHE A N 1
ATOM 2544 C CA . PHE B 1 74 ? 118.488 122.119 159.514 1.00 38.65 74 PHE A CA 1
ATOM 2545 C C . PHE B 1 74 ? 119.103 122.188 158.122 1.00 42.86 74 PHE A C 1
ATOM 2546 O O . PHE B 1 74 ? 118.904 123.168 157.392 1.00 42.35 74 PHE A O 1
ATOM 2554 N N . LEU B 1 75 ? 119.844 121.152 157.729 1.00 44.78 75 LEU A N 1
ATOM 2555 C CA . LEU B 1 75 ? 120.471 121.140 156.412 1.00 40.17 75 LEU A CA 1
ATOM 2556 C C . LEU B 1 75 ? 119.439 121.008 155.301 1.00 42.89 75 LEU A C 1
ATOM 2557 O O . LEU B 1 75 ? 119.637 121.559 154.217 1.00 44.90 75 LEU A O 1
ATOM 2562 N N . ARG B 1 76 ? 118.344 120.285 155.538 1.00 42.14 76 ARG A N 1
ATOM 2563 C CA . ARG B 1 76 ? 117.274 120.232 154.546 1.00 40.58 76 ARG A CA 1
ATOM 2564 C C . ARG B 1 76 ? 116.631 121.603 154.357 1.00 44.67 76 ARG A C 1
ATOM 2565 O O . ARG B 1 76 ? 116.367 122.030 153.223 1.00 42.59 76 ARG A O 1
ATOM 2573 N N . HIS B 1 77 ? 116.380 122.313 155.463 1.00 43.50 77 HIS A N 1
ATOM 2574 C CA . HIS B 1 77 ? 115.859 123.674 155.359 1.00 32.82 77 HIS A CA 1
ATOM 2575 C C . HIS B 1 77 ? 116.833 124.580 154.612 1.00 37.14 77 HIS A C 1
ATOM 2576 O O . HIS B 1 77 ? 116.421 125.400 153.781 1.00 38.72 77 HIS A O 1
ATOM 2583 N N . TYR B 1 78 ? 118.131 124.440 154.890 1.00 39.52 78 TYR A N 1
ATOM 2584 C CA . TYR B 1 78 ? 119.112 125.278 154.213 1.00 34.61 78 TYR A CA 1
ATOM 2585 C C . TYR B 1 78 ? 119.216 124.924 152.736 1.00 36.02 78 TYR A C 1
ATOM 2586 O O . TYR B 1 78 ? 119.475 125.800 151.908 1.00 47.68 78 TYR A O 1
ATOM 2595 N N . GLU B 1 79 ? 119.033 123.650 152.391 1.00 38.22 79 GLU A N 1
ATOM 2596 C CA . GLU B 1 79 ? 118.989 123.249 150.990 1.00 39.32 79 GLU A CA 1
ATOM 2597 C C . GLU B 1 79 ? 117.814 123.901 150.280 1.00 42.96 79 GLU A C 1
ATOM 2598 O O . GLU B 1 79 ? 117.948 124.389 149.149 1.00 44.41 79 GLU A O 1
ATOM 2604 N N . GLU B 1 80 ? 116.649 123.921 150.934 1.00 42.29 80 GLU A N 1
ATOM 2605 C CA . GLU B 1 80 ? 115.496 124.606 150.359 1.00 39.14 80 GLU A CA 1
ATOM 2606 C C . GLU B 1 80 ? 115.781 126.094 150.169 1.00 41.61 80 GLU A C 1
ATOM 2607 O O . GLU B 1 80 ? 115.460 126.671 149.122 1.00 38.99 80 GLU A O 1
ATOM 2613 N N . ALA B 1 81 ? 116.399 126.725 151.171 1.00 44.29 81 ALA A N 1
ATOM 2614 C CA . ALA B 1 81 ? 116.728 128.146 151.066 1.00 36.85 81 ALA A CA 1
ATOM 2615 C C . ALA B 1 81 ? 117.715 128.410 149.935 1.00 35.35 81 ALA A C 1
ATOM 2616 O O . ALA B 1 81 ? 117.585 129.395 149.202 1.00 39.22 81 ALA A O 1
ATOM 2618 N N . THR B 1 82 ? 118.717 127.540 149.787 1.00 40.28 82 THR A N 1
ATOM 2619 C CA . THR B 1 82 ? 119.688 127.692 148.707 1.00 39.72 82 THR A CA 1
ATOM 2620 C C . THR B 1 82 ? 119.010 127.558 147.353 1.00 43.47 82 THR A C 1
ATOM 2621 O O . THR B 1 82 ? 119.317 128.307 146.416 1.00 42.16 82 THR A O 1
ATOM 2625 N N . ARG B 1 83 ? 118.002 126.737 147.148 1.00 50.97 83 ARG A N 1
ATOM 2626 C CA . ARG B 1 83 ? 117.349 126.705 145.813 1.00 44.69 83 ARG A CA 1
ATOM 2627 C C . ARG B 1 83 ? 116.503 127.948 145.702 1.00 45.53 83 ARG A C 1
ATOM 2628 O O . ARG B 1 83 ? 116.278 128.420 144.606 1.00 48.42 83 ARG A O 1
ATOM 2636 N N . ALA B 1 84 ? 116.027 128.429 146.841 1.00 48.09 84 ALA A N 1
ATOM 2637 C CA . ALA B 1 84 ? 115.318 129.696 146.688 1.00 42.62 84 ALA A CA 1
ATOM 2638 C C . ALA B 1 84 ? 116.237 130.798 146.168 1.00 37.45 84 ALA A C 1
ATOM 2639 O O . ALA B 1 84 ? 115.805 131.654 145.388 1.00 45.96 84 ALA A O 1
ATOM 2641 N N . GLY B 1 85 ? 117.501 130.803 146.591 1.00 41.62 85 GLY A N 1
ATOM 2642 C CA . GLY B 1 85 ? 118.431 131.817 146.130 1.00 39.16 85 GLY A CA 1
ATOM 2643 C C . GLY B 1 85 ? 119.365 132.378 147.186 1.00 43.25 85 GLY A C 1
ATOM 2644 O O . GLY B 1 85 ? 120.213 133.221 146.881 1.00 46.93 85 GLY A O 1
ATOM 2645 N N . ILE B 1 86 ? 119.224 131.924 148.428 1.00 45.08 86 ILE A N 1
ATOM 2646 C CA . ILE B 1 86 ? 120.033 132.439 149.528 1.00 34.73 86 ILE A CA 1
ATOM 2647 C C . ILE B 1 86 ? 121.428 131.831 149.465 1.00 38.76 86 ILE A C 1
ATOM 2648 O O . ILE B 1 86 ? 121.586 130.618 149.290 1.00 45.15 86 ILE A O 1
ATOM 2653 N N . ARG B 1 87 ? 122.446 132.677 149.608 1.00 48.68 87 ARG A N 1
ATOM 2654 C CA . ARG B 1 87 ? 123.843 132.261 149.676 1.00 50.31 87 ARG A CA 1
ATOM 2655 C C . ARG B 1 87 ? 124.460 132.778 150.976 1.00 48.57 87 ARG A C 1
ATOM 2656 O O . ARG B 1 87 ? 123.803 133.443 151.781 1.00 51.59 87 ARG A O 1
ATOM 2664 N N . VAL B 1 88 ? 125.742 132.473 151.179 1.00 53.34 88 VAL A N 1
ATOM 2665 C CA . VAL B 1 88 ? 126.433 132.873 152.399 1.00 57.56 88 VAL A CA 1
ATOM 2666 C C . VAL B 1 88 ? 127.228 134.170 152.238 1.00 59.33 88 VAL A C 1
ATOM 2667 O O . VAL B 1 88 ? 127.468 134.864 153.239 1.00 55.88 88 VAL A O 1
ATOM 2671 N N . ASP B 1 89 ? 127.573 134.557 151.013 1.00 60.32 89 ASP A N 1
ATOM 2672 C CA . ASP B 1 89 ? 128.360 135.766 150.763 1.00 58.11 89 ASP A CA 1
ATOM 2673 C C . ASP B 1 89 ? 127.612 136.669 149.789 1.00 61.69 89 ASP A C 1
ATOM 2674 O O . ASP B 1 89 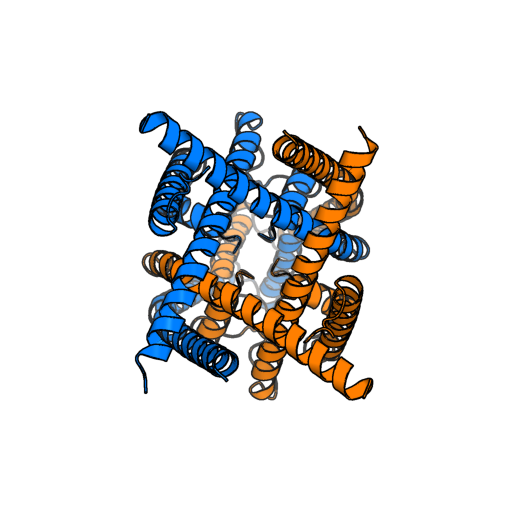? 127.848 136.617 148.580 1.00 68.66 89 ASP A O 1
ATOM 2679 N N . ASN B 1 90 ? 126.701 137.488 150.327 1.00 54.21 90 ASN A N 1
ATOM 2680 C CA . ASN B 1 90 ? 126.264 138.747 149.723 1.00 52.66 90 ASN A CA 1
ATOM 2681 C C . ASN B 1 90 ? 126.059 138.676 148.213 1.00 55.22 90 ASN A C 1
ATOM 2682 O O . ASN B 1 90 ? 126.788 139.325 147.459 1.00 57.57 90 ASN A O 1
ATOM 2687 N N . VAL B 1 91 ? 125.090 137.890 147.760 1.00 43.22 91 VAL A N 1
ATOM 2688 C CA . VAL B 1 91 ? 124.781 137.821 146.341 1.00 36.73 91 VAL A CA 1
ATOM 2689 C C . VAL B 1 91 ? 123.754 138.889 145.980 1.00 38.96 91 VAL A C 1
ATOM 2690 O O . VAL B 1 91 ? 123.018 139.403 146.827 1.00 38.35 91 VAL A O 1
ATOM 2694 N N . ARG B 1 92 ? 123.719 139.231 144.696 1.00 35.94 92 ARG A N 1
ATOM 2695 C CA . ARG B 1 92 ? 122.742 140.171 144.178 1.00 30.33 92 ARG A CA 1
ATOM 2696 C C . ARG B 1 92 ? 121.338 139.562 144.198 1.00 37.67 92 ARG A C 1
ATOM 2697 O O . ARG B 1 92 ? 121.184 138.339 144.153 1.00 47.63 92 ARG A O 1
ATOM 2705 N N . PRO B 1 93 ? 120.301 140.392 144.285 1.00 34.81 93 PRO A N 1
ATOM 2706 C CA . PRO B 1 93 ? 118.932 139.865 144.290 1.00 26.54 93 PRO A CA 1
ATOM 2707 C C . PRO B 1 93 ? 118.560 139.214 142.964 1.00 27.59 93 PRO A C 1
ATOM 2708 O O . PRO B 1 93 ? 119.030 139.606 141.894 1.00 37.32 93 PRO A O 1
ATOM 2712 N N . ARG B 1 94 ? 117.705 138.201 143.055 1.00 30.79 94 ARG A N 1
ATOM 2713 C CA . ARG B 1 94 ? 117.086 137.581 141.894 1.00 30.60 94 ARG A CA 1
ATOM 2714 C C . ARG B 1 94 ? 115.821 138.329 141.478 1.00 42.30 94 ARG A C 1
ATOM 2715 O O . ARG B 1 94 ? 115.280 139.158 142.212 1.00 50.70 94 ARG A O 1
ATOM 2723 N N . TRP B 1 95 ? 115.361 138.023 140.263 1.00 25.64 95 TRP A N 1
ATOM 2724 C CA . TRP B 1 95 ? 114.041 138.418 139.762 1.00 19.71 95 TRP A CA 1
ATOM 2725 C C . TRP B 1 95 ? 113.771 139.920 139.858 1.00 24.53 95 TRP A C 1
ATOM 2726 O O . TRP B 1 95 ? 112.617 140.351 139.775 1.00 37.45 95 TRP A O 1
ATOM 2737 N N . ASP B 1 96 ? 114.803 140.739 140.045 1.00 17.27 96 ASP A N 1
ATOM 2738 C CA . ASP B 1 96 ? 114.678 142.133 139.655 1.00 16.53 96 ASP A CA 1
ATOM 2739 C C . ASP B 1 96 ? 114.896 142.239 138.147 1.00 31.80 96 ASP A C 1
ATOM 2740 O O . ASP B 1 96 ? 115.177 141.247 137.468 1.00 30.86 96 ASP A O 1
ATOM 2745 N N . PHE B 1 97 ? 114.753 143.451 137.607 1.00 29.62 97 PHE A N 1
ATOM 2746 C CA . PHE B 1 97 ? 114.800 143.609 136.156 1.00 22.96 97 PHE A CA 1
ATOM 2747 C C . PHE B 1 97 ? 116.147 143.174 135.586 1.00 26.86 97 PHE A C 1
ATOM 2748 O O . PHE B 1 97 ? 116.203 142.490 134.554 1.00 32.00 97 PHE A O 1
ATOM 2756 N N . THR B 1 98 ? 117.242 143.556 136.246 1.00 23.56 98 THR A N 1
ATOM 2757 C CA . THR B 1 98 ? 118.568 143.161 135.776 1.00 29.91 98 THR A CA 1
ATOM 2758 C C . THR B 1 98 ? 118.802 141.664 135.951 1.00 30.62 98 THR A C 1
ATOM 2759 O O . THR B 1 98 ? 119.378 141.015 135.069 1.00 36.71 98 THR A O 1
ATOM 2763 N N . GLY B 1 99 ? 118.374 141.100 137.083 1.00 18.86 99 GLY A N 1
ATOM 2764 C CA . GLY B 1 99 ? 118.476 139.660 137.258 1.00 22.28 99 GLY A CA 1
ATOM 2765 C C . GLY B 1 99 ? 117.633 138.888 136.260 1.00 25.33 99 GLY A C 1
ATOM 2766 O O . GLY B 1 99 ? 118.056 137.848 135.751 1.00 26.33 99 GLY A O 1
ATOM 2767 N N . ALA B 1 100 ? 116.434 139.392 135.960 1.00 23.83 100 ALA A N 1
ATOM 2768 C CA . ALA B 1 100 ? 115.602 138.758 134.943 1.00 21.71 100 ALA A CA 1
ATOM 2769 C C . ALA B 1 100 ? 116.253 138.847 133.566 1.00 22.90 100 ALA A C 1
ATOM 2770 O O . ALA B 1 100 ? 116.161 137.909 132.765 1.00 24.60 100 ALA A O 1
ATOM 2772 N N . PHE B 1 101 ? 116.900 139.978 133.270 1.00 15.16 101 PHE A N 1
ATOM 2773 C CA . PHE B 1 101 ? 117.625 140.112 132.010 1.00 19.69 101 PHE A CA 1
ATOM 2774 C C . PHE B 1 101 ? 118.762 139.103 131.915 1.00 21.56 101 PHE A C 1
ATOM 2775 O O . PHE B 1 101 ? 118.949 138.456 130.877 1.00 29.57 101 PHE A O 1
ATOM 2783 N N . TYR B 1 102 ? 119.524 138.948 133.002 1.00 12.90 102 TYR A N 1
ATOM 2784 C CA . TYR B 1 102 ? 120.575 137.934 133.040 1.00 16.08 102 TYR A CA 1
ATOM 2785 C C . TYR B 1 102 ? 119.997 136.538 132.826 1.00 25.20 102 TYR A C 1
ATOM 2786 O O . TYR B 1 102 ? 120.561 135.728 132.077 1.00 23.87 102 TYR A O 1
ATOM 2795 N N . PHE B 1 103 ? 118.870 136.240 133.478 1.00 23.13 103 PHE A N 1
ATOM 2796 C CA . PHE B 1 103 ? 118.248 134.925 133.356 1.00 17.33 103 PHE A CA 1
ATOM 2797 C C . PHE B 1 103 ? 117.833 134.640 131.918 1.00 17.07 103 PHE A C 1
ATOM 2798 O O . PHE B 1 103 ? 118.128 133.570 131.374 1.00 23.34 103 PHE A O 1
ATOM 2806 N N . VAL B 1 104 ? 117.137 135.586 131.284 1.00 19.40 104 VAL A N 1
ATOM 2807 C CA . VAL B 1 104 ? 116.677 135.343 129.921 1.00 21.17 104 VAL A CA 1
ATOM 2808 C C . VAL B 1 104 ? 117.863 135.256 128.967 1.00 19.19 104 VAL A C 1
ATOM 2809 O O . VAL B 1 104 ? 117.826 134.491 127.991 1.00 20.03 104 VAL A O 1
ATOM 2813 N N . GLY B 1 105 ? 118.926 136.025 129.221 1.00 28.03 105 GLY A N 1
ATOM 2814 C CA . GLY B 1 105 ? 120.129 135.893 128.414 1.00 15.22 105 GLY A CA 1
ATOM 2815 C C . GLY B 1 105 ? 120.760 134.517 128.519 1.00 17.24 105 GLY A C 1
ATOM 2816 O O . GLY B 1 105 ? 121.200 133.949 127.518 1.00 22.03 105 GLY A O 1
ATOM 2817 N N . THR B 1 106 ? 120.819 133.964 129.734 1.00 28.16 106 THR A N 1
ATOM 2818 C CA . THR B 1 106 ? 121.329 132.604 129.891 1.00 24.36 106 THR A CA 1
ATOM 2819 C C . THR B 1 106 ? 120.386 131.563 129.297 1.00 22.42 106 THR A C 1
ATOM 2820 O O . THR B 1 106 ? 120.833 130.466 128.947 1.00 27.82 106 THR A O 1
ATOM 2824 N N . VAL B 1 107 ? 119.099 131.883 129.179 1.00 23.83 107 VAL A N 1
ATOM 2825 C CA . VAL B 1 107 ? 118.133 130.919 128.657 1.00 17.34 107 VAL A CA 1
ATOM 2826 C C . VAL B 1 107 ? 118.211 130.845 127.137 1.00 17.80 107 VAL A C 1
ATOM 2827 O O . VAL B 1 107 ? 118.321 129.758 126.559 1.00 22.55 107 VAL A O 1
ATOM 2831 N N . VAL B 1 108 ? 118.156 131.999 126.466 1.00 26.31 108 VAL A N 1
ATOM 2832 C CA . VAL B 1 108 ? 118.078 132.010 125.006 1.00 20.23 108 VAL A CA 1
ATOM 2833 C C . VAL B 1 108 ? 119.356 131.470 124.372 1.00 25.00 108 VAL A C 1
ATOM 2834 O O . VAL B 1 108 ? 119.327 130.947 123.252 1.00 31.02 108 VAL A O 1
ATOM 2838 N N . SER B 1 109 ? 120.490 131.586 125.058 1.00 28.81 109 SER A N 1
ATOM 2839 C CA . SER B 1 109 ? 121.760 131.076 124.555 1.00 18.16 109 SER A CA 1
ATOM 2840 C C . SER B 1 109 ? 121.998 129.608 124.889 1.00 25.70 109 SER A C 1
ATOM 2841 O O . SER B 1 109 ? 123.041 129.066 124.512 1.00 27.97 109 SER A O 1
ATOM 2844 N N . THR B 1 110 ? 121.048 128.952 125.561 1.00 26.54 110 THR A N 1
ATOM 2845 C CA . THR B 1 110 ? 121.161 127.548 125.986 1.00 21.32 110 THR A CA 1
ATOM 2846 C C . THR B 1 110 ? 122.421 127.303 126.814 1.00 19.70 110 THR A C 1
ATOM 2847 O O . THR B 1 110 ? 123.044 126.243 126.735 1.00 33.56 110 THR A O 1
ATOM 2851 N N . ILE B 1 111 ? 122.787 128.286 127.633 1.00 8.99 111 ILE A N 1
ATOM 2852 C CA . ILE B 1 111 ? 123.883 128.104 128.583 1.00 17.84 111 ILE A CA 1
ATOM 2853 C C . ILE B 1 111 ? 123.378 127.403 129.834 1.00 30.87 111 ILE A C 1
ATOM 2854 O O . ILE B 1 111 ? 123.909 126.365 130.249 1.00 38.94 111 ILE A O 1
ATOM 2859 N N . GLY B 1 112 ? 122.349 127.967 130.459 1.00 18.48 112 GLY A N 1
ATOM 2860 C CA . GLY B 1 112 ? 121.693 127.363 131.600 1.00 12.18 112 GLY A CA 1
ATOM 2861 C C . GLY B 1 112 ? 122.477 127.205 132.884 1.00 19.34 112 GLY A C 1
ATOM 2862 O O . GLY B 1 112 ? 122.470 126.118 133.471 1.00 31.85 112 GLY A O 1
ATOM 2863 N N . PHE B 1 113 ? 123.176 128.265 133.311 1.00 24.99 113 PHE A N 1
ATOM 2864 C CA . PHE B 1 113 ? 124.026 128.196 134.500 1.00 17.66 113 PHE A CA 1
ATOM 2865 C C . PHE B 1 113 ? 123.319 127.505 135.661 1.00 25.90 113 PHE A C 1
ATOM 2866 O O . PHE B 1 113 ? 123.936 126.728 136.398 1.00 36.00 113 PHE A O 1
ATOM 2874 N N . GLY B 1 114 ? 122.029 127.787 135.848 1.00 19.41 114 GLY A N 1
ATOM 2875 C CA . GLY B 1 114 ? 121.268 127.236 136.946 1.00 21.41 114 GLY A CA 1
ATOM 2876 C C . GLY B 1 114 ? 121.254 128.057 138.217 1.00 27.86 114 GLY A C 1
ATOM 2877 O O . GLY B 1 114 ? 120.616 127.642 139.193 1.00 33.54 114 GLY A O 1
ATOM 2878 N N . MET B 1 115 ? 121.946 129.196 138.247 1.00 29.07 115 MET A N 1
ATOM 2879 C CA . MET B 1 115 ? 121.905 130.062 139.420 1.00 24.99 115 MET A CA 1
ATOM 2880 C C . MET B 1 115 ? 120.517 130.648 139.662 1.00 30.32 115 MET A C 1
ATOM 2881 O O . MET B 1 115 ? 120.224 131.069 140.785 1.00 34.70 115 MET A O 1
ATOM 2886 N N . THR B 1 116 ? 119.661 130.685 138.642 1.00 28.47 116 THR A N 1
ATOM 2887 C CA . THR B 1 116 ? 118.315 131.239 138.764 1.00 23.39 116 THR A CA 1
ATOM 2888 C C . THR B 1 116 ? 117.363 130.383 137.945 1.00 29.97 116 THR A C 1
ATOM 2889 O O . THR B 1 116 ? 117.535 130.249 136.731 1.00 33.59 116 THR A O 1
ATOM 2893 N N . THR B 1 117 ? 116.372 129.788 138.608 1.00 31.45 117 THR A N 1
ATOM 2894 C CA . THR B 1 117 ? 115.418 128.900 137.960 1.00 24.92 117 THR A CA 1
ATOM 2895 C C . THR B 1 117 ? 113.995 129.248 138.372 1.00 29.47 117 THR A C 1
ATOM 2896 O O . THR B 1 117 ? 113.766 129.731 139.485 1.00 30.23 117 THR A O 1
ATOM 2900 N N . PRO B 1 118 ? 113.021 129.019 137.488 1.00 30.29 118 PRO A N 1
ATOM 2901 C CA . PRO B 1 118 ? 111.615 129.240 137.863 1.00 24.57 118 PRO A CA 1
ATOM 2902 C C . PRO B 1 118 ? 111.174 128.296 138.970 1.00 26.51 118 PRO A C 1
ATOM 2903 O O . PRO B 1 118 ? 111.584 127.135 139.027 1.00 33.26 118 PRO A O 1
ATOM 2907 N N . ALA B 1 119 ? 110.312 128.803 139.855 1.00 23.73 119 ALA A N 1
ATOM 2908 C CA . ALA B 1 119 ? 109.834 128.033 140.991 1.00 26.59 119 ALA A CA 1
ATOM 2909 C C . ALA B 1 119 ? 108.317 127.957 141.110 1.00 31.74 119 ALA A C 1
ATOM 2910 O O . ALA B 1 119 ? 107.824 127.277 142.016 1.00 38.41 119 ALA A O 1
ATOM 2912 N N . THR B 1 120 ? 107.565 128.616 140.235 1.00 29.26 120 THR A N 1
ATOM 2913 C CA . THR B 1 120 ? 106.112 128.638 140.326 1.00 27.41 120 THR A CA 1
ATOM 2914 C C . THR B 1 120 ? 105.492 128.033 139.075 1.00 34.18 120 THR A C 1
ATOM 2915 O O . THR B 1 120 ? 106.080 128.063 137.989 1.00 37.33 120 THR A O 1
ATOM 2919 N N . VAL B 1 121 ? 104.296 127.469 139.245 1.00 35.54 121 VAL A N 1
ATOM 2920 C CA . VAL B 1 121 ? 103.491 127.051 138.106 1.00 28.23 121 VAL A CA 1
ATOM 2921 C C . VAL B 1 121 ? 102.993 128.288 137.371 1.00 37.25 121 VAL A C 1
ATOM 2922 O O . VAL B 1 121 ? 102.377 129.181 137.968 1.00 40.76 121 VAL A O 1
ATOM 2926 N N . GLY B 1 122 ? 103.258 128.345 136.071 1.00 27.83 122 GLY A N 1
ATOM 2927 C CA . GLY B 1 122 ? 102.991 129.537 135.293 1.00 23.02 122 GLY A CA 1
ATOM 2928 C C . GLY B 1 122 ? 104.273 130.131 134.749 1.00 29.87 122 GLY A C 1
ATOM 2929 O O . GLY B 1 122 ? 104.330 130.547 133.588 1.00 40.21 122 GLY A O 1
ATOM 2930 N N . GLY B 1 123 ? 105.313 130.166 135.581 1.00 22.51 123 GLY A N 1
ATOM 2931 C CA . GLY B 1 123 ? 106.638 130.496 135.100 1.00 21.40 123 GLY A CA 1
ATOM 2932 C C . GLY B 1 123 ? 107.360 129.367 134.402 1.00 24.80 123 GLY A C 1
ATOM 2933 O O . GLY B 1 123 ? 108.279 129.627 133.619 1.00 30.26 123 GLY A O 1
ATOM 2934 N N . LYS B 1 124 ? 106.873 128.134 134.548 1.00 27.57 124 LYS A N 1
ATOM 2935 C CA . LYS B 1 124 ? 107.460 127.006 133.839 1.00 23.86 124 LYS A CA 1
ATOM 2936 C C . LYS B 1 124 ? 106.780 126.762 132.503 1.00 28.65 124 LYS A C 1
ATOM 2937 O O . LYS B 1 124 ? 107.456 126.416 131.528 1.00 30.37 124 LYS A O 1
ATOM 2943 N N . ILE B 1 125 ? 105.477 127.018 132.410 1.00 25.61 125 ILE A N 1
ATOM 2944 C CA . ILE B 1 125 ? 104.826 126.973 131.107 1.00 25.74 125 ILE A CA 1
ATOM 2945 C C . ILE B 1 125 ? 105.369 128.105 130.247 1.00 29.88 125 ILE A C 1
ATOM 2946 O O . ILE B 1 125 ? 105.704 127.917 129.067 1.00 32.99 125 ILE A O 1
ATOM 2951 N N . PHE B 1 126 ? 105.430 129.311 130.823 1.00 25.21 126 PHE A N 1
ATOM 2952 C CA . PHE B 1 126 ? 106.005 130.439 130.107 1.00 21.09 126 PHE A CA 1
ATOM 2953 C C . PHE B 1 126 ? 107.472 130.190 129.785 1.00 19.21 126 PHE A C 1
ATOM 2954 O O . PHE B 1 126 ? 107.943 130.606 128.725 1.00 28.26 126 PHE A O 1
ATOM 2962 N N . LEU B 1 127 ? 108.206 129.502 130.671 1.00 15.57 127 LEU A N 1
ATOM 2963 C CA . LEU B 1 127 ? 109.585 129.143 130.358 1.00 22.29 127 LEU A CA 1
ATOM 2964 C C . LEU B 1 127 ? 109.654 128.248 129.126 1.00 24.92 127 LEU A C 1
ATOM 2965 O O . LEU B 1 127 ? 110.483 128.464 128.233 1.00 28.28 127 LEU A O 1
ATOM 2970 N N . ILE B 1 128 ? 108.761 127.258 129.048 1.00 25.51 128 ILE A N 1
ATOM 2971 C CA . ILE B 1 128 ? 108.765 126.326 127.924 1.00 25.41 128 ILE A CA 1
ATOM 2972 C C . ILE B 1 128 ? 108.480 127.066 126.623 1.00 27.40 128 ILE A C 1
ATOM 2973 O O . ILE B 1 128 ? 109.213 126.929 125.635 1.00 28.76 128 ILE A O 1
ATOM 2978 N N . PHE B 1 129 ? 107.414 127.870 126.609 1.00 26.94 129 PHE A N 1
ATOM 2979 C CA . PHE B 1 129 ? 107.056 128.585 125.384 1.00 22.80 129 PHE A CA 1
ATOM 2980 C C . PHE B 1 129 ? 108.121 129.611 125.000 1.00 25.86 129 PHE A C 1
ATOM 2981 O O . PHE B 1 129 ? 108.466 129.746 123.816 1.00 28.41 129 PHE A O 1
ATOM 2989 N N . TYR B 1 130 ? 108.665 130.332 125.984 1.00 21.77 130 TYR A N 1
ATOM 2990 C CA . TYR B 1 130 ? 109.700 131.325 125.719 1.00 19.43 130 TYR A CA 1
ATOM 2991 C C . TYR B 1 130 ? 110.926 130.681 125.088 1.00 26.09 130 TYR A C 1
ATOM 2992 O O . TYR B 1 130 ? 111.454 131.180 124.087 1.00 26.95 130 TYR A O 1
ATOM 3001 N N . GLY B 1 131 ? 111.394 129.565 125.653 1.00 21.42 131 GLY A N 1
ATOM 3002 C CA . GLY B 1 131 ? 112.542 128.889 125.068 1.00 18.87 131 GLY A CA 1
ATOM 3003 C C . GLY B 1 131 ? 112.251 128.345 123.684 1.00 21.64 131 GLY A C 1
ATOM 3004 O O . GLY B 1 131 ? 113.070 128.480 122.766 1.00 27.36 131 GLY A O 1
ATOM 3005 N N . LEU B 1 132 ? 111.056 127.764 123.506 1.00 22.76 132 LEU A N 1
ATOM 3006 C CA . LEU B 1 132 ? 110.666 127.193 122.221 1.00 23.20 132 LEU A CA 1
ATOM 3007 C C . LEU B 1 132 ? 110.651 128.247 121.124 1.00 22.79 132 LEU A C 1
ATOM 3008 O O . LEU B 1 132 ? 110.956 127.949 119.964 1.00 28.48 132 LEU A O 1
ATOM 3013 N N . VAL B 1 133 ? 110.273 129.481 121.460 1.00 30.13 133 VAL A N 1
ATOM 3014 C CA . VAL B 1 133 ? 110.278 130.542 120.458 1.00 28.01 133 VAL A CA 1
ATOM 3015 C C . VAL B 1 133 ? 111.630 131.247 120.346 1.00 26.36 133 VAL A C 1
ATOM 3016 O O . VAL B 1 133 ? 111.937 131.809 119.284 1.00 23.84 133 VAL A O 1
ATOM 3020 N N . GLY B 1 134 ? 112.471 131.186 121.377 1.00 26.12 134 GLY A N 1
ATOM 3021 C CA . GLY B 1 134 ? 113.670 132.000 121.400 1.00 16.71 134 GLY A CA 1
ATOM 3022 C C . GLY B 1 134 ? 114.994 131.354 121.037 1.00 22.47 134 GLY A C 1
ATOM 3023 O O . GLY B 1 134 ? 115.884 132.040 120.530 1.00 26.89 134 GLY A O 1
ATOM 3024 N N . CYS B 1 135 ? 115.154 130.054 121.291 1.00 22.14 135 CYS A N 1
ATOM 3025 C CA . CYS B 1 135 ? 116.413 129.397 120.933 1.00 17.69 135 CYS A CA 1
ATOM 3026 C C . CYS B 1 135 ? 116.696 129.363 119.431 1.00 25.67 135 CYS A C 1
ATOM 3027 O O . CYS B 1 135 ? 117.837 129.668 119.032 1.00 34.64 135 CYS A O 1
ATOM 3030 N N . PRO B 1 136 ? 115.743 129.017 118.553 1.00 23.64 136 PRO A N 1
ATOM 3031 C CA . PRO B 1 136 ? 116.036 129.073 117.108 1.00 15.58 136 PRO A CA 1
ATOM 3032 C C . PRO B 1 136 ? 116.454 130.447 116.608 1.00 21.62 136 PRO A C 1
ATOM 3033 O O . PRO B 1 136 ? 117.278 130.528 115.686 1.00 31.89 136 PRO A O 1
ATOM 3037 N N . SER B 1 137 ? 115.923 131.527 117.183 1.00 13.63 137 SER A N 1
ATOM 3038 C CA . SER B 1 137 ? 116.343 132.862 116.762 1.00 12.50 137 SER A CA 1
ATOM 3039 C C . SER B 1 137 ? 117.822 133.092 117.052 1.00 20.16 137 SER A C 1
ATOM 3040 O O . SER B 1 137 ? 118.545 133.656 116.222 1.00 37.09 137 SER A O 1
ATOM 3043 N N . THR B 1 138 ? 118.292 132.654 118.220 1.00 17.93 138 THR A N 1
ATOM 3044 C CA . THR B 1 138 ? 119.703 132.811 118.556 1.00 22.16 138 THR A CA 1
ATOM 3045 C C . THR B 1 138 ? 120.584 131.929 117.680 1.00 22.66 138 THR A C 1
ATOM 3046 O O . THR B 1 138 ? 121.685 132.337 117.281 1.00 30.08 138 THR A O 1
ATOM 3050 N N . ILE B 1 139 ? 120.115 130.719 117.355 1.00 17.19 139 ILE A N 1
ATOM 3051 C CA . ILE B 1 139 ? 120.867 129.867 116.433 1.00 23.47 139 ILE A CA 1
ATOM 3052 C C . ILE B 1 139 ? 121.004 130.544 115.070 1.00 28.31 139 ILE A C 1
ATOM 3053 O O . ILE B 1 139 ? 122.088 130.554 114.463 1.00 33.10 139 ILE A O 1
ATOM 3058 N N . LEU B 1 140 ? 119.910 131.124 114.574 1.00 17.90 140 LEU A N 1
ATOM 3059 C CA . LEU B 1 140 ? 119.950 131.831 113.297 1.00 18.66 140 LEU A CA 1
ATOM 3060 C C . LEU B 1 140 ? 120.885 133.033 113.360 1.00 27.94 140 LEU A C 1
ATOM 3061 O O . LEU B 1 140 ? 121.607 133.322 112.397 1.00 35.35 140 LEU A O 1
ATOM 3066 N N . PHE B 1 141 ? 120.881 133.749 114.488 1.00 25.67 141 PHE A N 1
ATOM 3067 C CA . PHE B 1 141 ? 121.788 134.879 114.657 1.00 21.35 141 PHE A CA 1
ATOM 3068 C C . PHE B 1 141 ? 123.242 134.432 114.573 1.00 27.79 141 PHE A C 1
ATOM 3069 O O . PHE B 1 141 ? 124.067 135.090 113.930 1.00 29.57 141 PHE A O 1
ATOM 3077 N N . PHE B 1 142 ? 123.572 133.308 115.216 1.00 28.66 142 PHE A N 1
ATOM 3078 C CA . PHE B 1 142 ? 124.940 132.798 115.150 1.00 24.18 142 PHE A CA 1
ATOM 3079 C C . PHE B 1 142 ? 125.325 132.408 113.724 1.00 31.80 142 PHE A C 1
ATOM 3080 O O . PHE B 1 142 ? 126.446 132.687 113.274 1.00 37.73 142 PHE A O 1
ATOM 3088 N N . ASN B 1 143 ? 124.407 131.766 112.995 1.00 32.31 143 ASN A N 1
ATOM 3089 C CA . ASN B 1 143 ? 124.707 131.400 111.611 1.00 24.82 143 ASN A CA 1
ATOM 3090 C C . ASN B 1 143 ? 124.945 132.632 110.742 1.00 30.13 143 ASN A C 1
ATOM 3091 O O . ASN B 1 143 ? 125.884 132.665 109.929 1.00 42.48 143 ASN A O 1
ATOM 3096 N N . LEU B 1 144 ? 124.103 133.656 110.897 1.00 26.28 144 LEU A N 1
ATOM 3097 C CA . LEU B 1 144 ? 124.282 134.887 110.131 1.00 26.41 144 LEU A CA 1
ATOM 3098 C C . LEU B 1 144 ? 125.596 135.574 110.488 1.00 30.50 144 LEU A C 1
ATOM 3099 O O . LEU B 1 144 ? 126.279 136.123 109.611 1.00 38.61 144 LEU A O 1
ATOM 3104 N N . PHE B 1 145 ? 125.964 135.558 111.773 1.00 31.59 145 PHE A N 1
ATOM 3105 C CA . PHE B 1 145 ? 127.249 136.118 112.175 1.00 32.20 145 PHE A CA 1
ATOM 3106 C C . PHE B 1 145 ? 128.398 135.391 111.493 1.00 32.40 145 PHE A C 1
ATOM 3107 O O . PHE B 1 145 ? 129.357 136.023 111.035 1.00 39.20 145 PHE A O 1
ATOM 3115 N N . LEU B 1 146 ? 128.334 134.058 111.444 1.00 30.70 146 LEU A N 1
ATOM 3116 C CA . LEU B 1 146 ? 129.405 133.303 110.798 1.00 32.47 146 LEU A CA 1
ATOM 3117 C C . LEU B 1 146 ? 129.505 133.641 109.315 1.00 36.87 146 LEU A C 1
ATOM 3118 O O . LEU B 1 146 ? 130.613 133.802 108.779 1.00 44.41 146 LEU A O 1
ATOM 3123 N N . GLU B 1 147 ? 128.362 133.750 108.634 1.00 40.11 147 GLU A N 1
ATOM 3124 C CA . GLU B 1 147 ? 128.394 134.118 107.219 1.00 36.39 147 GLU A CA 1
ATOM 3125 C C . GLU B 1 147 ? 129.011 135.502 107.015 1.00 40.23 147 GLU A C 1
ATOM 3126 O O . GLU B 1 147 ? 129.852 135.695 106.123 1.00 47.25 147 GLU A O 1
ATOM 3132 N N . ARG B 1 148 ? 128.615 136.473 107.844 1.00 42.79 148 ARG A N 1
ATOM 3133 C CA . ARG B 1 148 ? 129.172 137.818 107.725 1.00 40.88 148 ARG A CA 1
ATOM 3134 C C . ARG B 1 148 ? 130.672 137.824 107.994 1.00 43.14 148 ARG A C 1
ATOM 3135 O O . ARG B 1 148 ? 131.429 138.537 107.323 1.00 40.58 148 ARG A O 1
ATOM 3143 N N . LEU B 1 149 ? 131.115 137.050 108.988 1.00 47.66 149 LEU A N 1
ATOM 3144 C CA . LEU B 1 149 ? 132.541 136.977 109.293 1.00 41.96 149 LEU A CA 1
ATOM 3145 C C . LEU B 1 149 ? 133.328 136.394 108.129 1.00 38.91 149 LEU A C 1
ATOM 3146 O O . LEU B 1 149 ? 134.404 136.896 107.787 1.00 42.13 149 LEU A O 1
ATOM 3151 N N . ILE B 1 150 ? 132.812 135.330 107.509 1.00 38.77 150 ILE A N 1
ATOM 3152 C CA . ILE B 1 150 ? 133.505 134.758 106.355 1.00 38.87 150 ILE A CA 1
ATOM 3153 C C . ILE B 1 150 ? 133.589 135.776 105.225 1.00 43.38 150 ILE A C 1
ATOM 3154 O O . ILE B 1 150 ? 134.639 135.931 104.582 1.00 47.46 150 ILE A O 1
ATOM 3159 N N . THR B 1 151 ? 132.491 136.497 104.975 1.00 50.03 151 THR A N 1
ATOM 3160 C CA . THR B 1 151 ? 132.499 137.500 103.912 1.00 48.87 151 THR A CA 1
ATOM 3161 C C . THR B 1 151 ? 133.522 138.601 104.187 1.00 50.14 151 THR A C 1
ATOM 3162 O O . THR B 1 151 ? 134.278 138.998 103.289 1.00 53.34 151 THR A O 1
ATOM 3166 N N . ILE B 1 152 ? 133.566 139.104 105.425 1.00 52.68 152 ILE A N 1
ATOM 3167 C CA . ILE B 1 152 ? 134.497 140.184 105.733 1.00 47.24 152 ILE A CA 1
ATOM 3168 C C . ILE B 1 152 ? 135.938 139.687 105.684 1.00 51.36 152 ILE A C 1
ATOM 3169 O O . ILE B 1 152 ? 136.842 140.429 105.283 1.00 53.16 152 ILE A O 1
ATOM 3174 N N . ILE B 1 153 ? 136.183 138.430 106.070 1.00 55.97 153 ILE A N 1
ATOM 3175 C CA . ILE B 1 153 ? 137.532 137.876 105.982 1.00 51.77 153 ILE A CA 1
ATOM 3176 C C . ILE B 1 153 ? 137.975 137.811 104.527 1.00 54.22 153 ILE A C 1
ATOM 3177 O O . ILE B 1 153 ? 139.107 138.184 104.183 1.00 57.12 153 ILE A O 1
ATOM 3182 N N . ALA B 1 154 ? 137.088 137.336 103.649 1.00 62.72 154 ALA A N 1
ATOM 3183 C CA . ALA B 1 154 ? 137.420 137.279 102.230 1.00 60.33 154 ALA A CA 1
ATOM 3184 C C . ALA B 1 154 ? 137.695 138.669 101.671 1.00 57.79 154 ALA A C 1
ATOM 3185 O O . ALA B 1 154 ? 138.647 138.862 100.903 1.00 62.84 154 ALA A O 1
ATOM 3187 N N . TYR B 1 155 ? 136.870 139.651 102.044 1.00 66.93 155 TYR A N 1
ATOM 3188 C CA . TYR B 1 155 ? 137.077 141.013 101.552 1.00 70.42 155 TYR A CA 1
ATOM 3189 C C . TYR B 1 155 ? 138.411 141.575 102.032 1.00 70.19 155 TYR A C 1
ATOM 3190 O O . TYR B 1 155 ? 139.140 142.211 101.258 1.00 70.19 155 TYR A O 1
ATOM 3199 N N . ILE B 1 156 ? 138.753 141.340 103.302 1.00 69.39 156 ILE A N 1
ATOM 3200 C CA . ILE B 1 156 ? 140.016 141.836 103.845 1.00 68.05 156 ILE A CA 1
ATOM 3201 C C . ILE B 1 156 ? 141.190 141.200 103.114 1.00 68.79 156 ILE A C 1
ATOM 3202 O O . ILE B 1 156 ? 142.157 141.879 102.746 1.00 67.63 156 ILE A O 1
ATOM 3207 N N . MET B 1 157 ? 141.128 139.884 102.897 1.00 81.50 157 MET A N 1
ATOM 3208 C CA . MET B 1 157 ? 142.219 139.200 102.209 1.00 80.43 157 MET A CA 1
ATOM 3209 C C . MET B 1 157 ? 142.374 139.712 100.781 1.00 80.59 157 MET A C 1
ATOM 3210 O O . MET B 1 157 ? 143.497 139.935 100.312 1.00 80.71 157 MET A O 1
ATOM 3215 N N . LYS B 1 158 ? 141.255 139.899 100.074 1.00 86.86 158 LYS A N 1
ATOM 3216 C CA . LYS B 1 158 ? 141.326 140.405 98.705 1.00 87.21 158 LYS A CA 1
ATOM 3217 C C . LYS B 1 158 ? 141.919 141.807 98.665 1.00 88.04 158 LYS A C 1
ATOM 3218 O O . LYS B 1 158 ? 142.761 142.109 97.810 1.00 89.44 158 LYS A O 1
ATOM 3224 N N . SER B 1 159 ? 141.499 142.679 99.586 1.00 89.60 159 SER A N 1
ATOM 3225 C CA . SER B 1 159 ? 142.036 144.037 99.611 1.00 90.27 159 SER A CA 1
ATOM 3226 C C . SER B 1 159 ? 143.526 144.031 99.926 1.00 90.29 159 SER A C 1
ATOM 3227 O O . SER B 1 159 ? 144.300 144.781 99.318 1.00 90.35 159 SER A O 1
ATOM 3230 N N . CYS B 1 160 ? 143.946 143.188 100.874 1.00 94.91 160 CYS A N 1
ATOM 3231 C CA . CYS B 1 160 ? 145.361 143.108 101.219 1.00 96.42 160 CYS A CA 1
ATOM 3232 C C . CYS B 1 160 ? 146.191 142.623 100.037 1.00 95.65 160 CYS A C 1
ATOM 3233 O O . CYS B 1 160 ? 147.259 143.177 99.751 1.00 95.53 160 CYS A O 1
ATOM 3236 N N . HIS B 1 161 ? 145.712 141.591 99.336 1.00 101.02 161 HIS A N 1
ATOM 3237 C CA . HIS B 1 161 ? 146.437 141.097 98.168 1.00 102.90 161 HIS A CA 1
ATOM 3238 C C . HIS B 1 161 ? 146.513 142.158 97.079 1.00 102.74 161 HIS A C 1
ATOM 3239 O O . HIS B 1 161 ? 147.568 142.346 96.458 1.00 101.76 161 HIS A O 1
ATOM 3246 N N . GLN B 1 162 ? 145.406 142.865 96.831 1.00 106.02 162 GLN A N 1
ATOM 3247 C CA . GLN B 1 162 ? 145.409 143.892 95.797 1.00 106.42 162 GLN A CA 1
ATOM 3248 C C . GLN B 1 162 ? 146.375 145.016 96.143 1.00 106.62 162 GLN A C 1
ATOM 3249 O O . GLN B 1 162 ? 147.093 145.520 95.270 1.00 106.01 162 GLN A O 1
ATOM 3255 N N . ALA B 1 188 ? 134.242 137.714 96.359 1.00 87.98 188 ALA A N 1
ATOM 3256 C CA . ALA B 1 188 ? 134.014 137.017 95.101 1.00 91.47 188 ALA A CA 1
ATOM 3257 C C . ALA B 1 188 ? 134.670 135.639 95.114 1.00 92.85 188 ALA A C 1
ATOM 3258 O O . ALA B 1 188 ? 134.215 134.732 95.810 1.00 90.41 188 ALA A O 1
ATOM 3260 N N . GLY B 1 189 ? 135.741 135.489 94.338 1.00 90.77 189 GLY A N 1
ATOM 3261 C CA . GLY B 1 189 ? 136.435 134.219 94.243 1.00 88.41 189 GLY A CA 1
ATOM 3262 C C . GLY B 1 189 ? 137.600 134.114 95.206 1.00 88.25 189 GLY A C 1
ATOM 3263 O O . GLY B 1 189 ? 138.489 133.273 95.032 1.00 86.03 189 GLY A O 1
ATOM 3264 N N . TRP B 1 190 ? 137.604 134.970 96.228 1.00 86.54 190 TRP A N 1
ATOM 3265 C CA . TRP B 1 190 ? 138.667 135.016 97.224 1.00 83.35 190 TRP A CA 1
ATOM 3266 C C . TRP B 1 190 ? 138.244 134.397 98.552 1.00 82.45 190 TRP A C 1
ATOM 3267 O O . TRP B 1 190 ? 138.719 134.818 99.612 1.00 85.62 190 TRP A O 1
ATOM 3278 N N . LYS B 1 191 ? 137.357 133.410 98.515 1.00 71.66 191 LYS A N 1
ATOM 3279 C CA . LYS B 1 191 ? 136.904 132.773 99.746 1.00 72.55 191 LYS A CA 1
ATOM 3280 C C . LYS B 1 191 ? 138.045 131.991 100.390 1.00 72.11 191 LYS A C 1
ATOM 3281 O O . LYS B 1 191 ? 138.714 131.205 99.707 1.00 74.33 191 LYS A O 1
ATOM 3287 N N . PRO B 1 192 ? 138.297 132.177 101.682 1.00 65.92 192 PRO A N 1
ATOM 3288 C CA . PRO B 1 192 ? 139.355 131.412 102.349 1.00 66.91 192 PRO A CA 1
ATOM 3289 C C . PRO B 1 192 ? 138.988 129.942 102.482 1.00 65.87 192 PRO A C 1
ATOM 3290 O O . PRO B 1 192 ? 137.816 129.558 102.485 1.00 66.80 192 PRO A O 1
ATOM 3294 N N . SER B 1 193 ? 140.024 129.112 102.587 1.00 57.63 193 SER A N 1
ATOM 3295 C CA . SER B 1 193 ? 139.808 127.689 102.787 1.00 54.48 193 SER A CA 1
ATOM 3296 C C . SER B 1 193 ? 139.358 127.420 104.225 1.00 56.37 193 SER A C 1
ATOM 3297 O O . SER B 1 193 ? 139.392 128.295 105.093 1.00 61.26 193 SER A O 1
ATOM 3300 N N . VAL B 1 194 ? 138.936 126.178 104.470 1.00 45.07 194 VAL A N 1
ATOM 3301 C CA . VAL B 1 194 ? 138.445 125.807 105.795 1.00 47.15 194 VAL A CA 1
ATOM 3302 C C . VAL B 1 194 ? 139.572 125.833 106.822 1.00 50.52 194 VAL A C 1
ATOM 3303 O O . VAL B 1 194 ? 139.364 126.211 107.981 1.00 54.75 194 VAL A O 1
ATOM 3307 N N . TYR B 1 195 ? 140.777 125.428 106.418 1.00 49.99 195 TYR A N 1
ATOM 3308 C CA . TYR B 1 195 ? 141.909 125.380 107.341 1.00 49.97 195 TYR A CA 1
ATOM 3309 C C . TYR B 1 195 ? 142.250 126.771 107.872 1.00 57.01 195 TYR A C 1
ATOM 3310 O O . TYR B 1 195 ? 142.459 126.959 109.079 1.00 59.36 195 TYR A O 1
ATOM 3319 N N . TYR B 1 196 ? 142.294 127.762 106.979 1.00 52.91 196 TYR A N 1
ATOM 3320 C CA . TYR B 1 196 ? 142.630 129.121 107.392 1.00 51.44 196 TYR A CA 1
ATOM 3321 C C . TYR B 1 196 ? 141.542 129.713 108.281 1.00 51.51 196 TYR A C 1
ATOM 3322 O O . TYR B 1 196 ? 141.844 130.421 109.249 1.00 58.64 196 TYR A O 1
ATOM 3331 N N . VAL B 1 197 ? 140.276 129.438 107.963 1.00 40.17 197 VAL A N 1
ATOM 3332 C CA . VAL B 1 197 ? 139.180 129.905 108.810 1.00 40.33 197 VAL A CA 1
ATOM 3333 C C . VAL B 1 197 ? 139.283 129.287 110.198 1.00 42.69 197 VAL A C 1
ATOM 3334 O O . VAL B 1 197 ? 139.059 129.962 111.209 1.00 47.40 197 VAL A O 1
ATOM 3338 N N . MET B 1 198 ? 139.630 128.001 110.268 1.00 46.64 198 MET A N 1
ATOM 3339 C CA . MET B 1 198 ? 139.794 127.358 111.566 1.00 42.82 198 MET A CA 1
ATOM 3340 C C . MET B 1 198 ? 140.928 127.996 112.360 1.00 46.07 198 MET A C 1
ATOM 3341 O O . MET B 1 198 ? 140.791 128.243 113.566 1.00 55.52 198 MET A O 1
ATOM 3346 N N . LEU B 1 199 ? 142.055 128.275 111.699 1.00 42.40 199 LEU A N 1
ATOM 3347 C CA . LEU B 1 199 ? 143.174 128.910 112.395 1.00 42.85 199 LEU A CA 1
ATOM 3348 C C . LEU B 1 199 ? 142.799 130.304 112.898 1.00 45.54 199 LEU A C 1
ATOM 3349 O O . LEU B 1 199 ? 143.133 130.679 114.031 1.00 49.46 199 LEU A O 1
ATOM 3354 N N . ILE B 1 200 ? 142.102 131.081 112.068 1.00 41.08 200 ILE A N 1
ATOM 3355 C CA . ILE B 1 200 ? 141.701 132.430 112.459 1.00 36.62 200 ILE A CA 1
ATOM 3356 C C . ILE B 1 200 ? 140.718 132.382 113.623 1.00 38.37 200 ILE A C 1
ATOM 3357 O O . ILE B 1 200 ? 140.805 133.183 114.561 1.00 41.13 200 ILE A O 1
ATOM 3362 N N . LEU B 1 201 ? 139.767 131.443 113.585 1.00 35.03 201 LEU A N 1
ATOM 3363 C CA . LEU B 1 201 ? 138.819 131.306 114.683 1.00 32.38 201 LEU A CA 1
ATOM 3364 C C . LEU B 1 201 ? 139.519 130.892 115.970 1.00 39.01 201 LEU A C 1
ATOM 3365 O O . LEU B 1 201 ? 139.169 131.373 117.054 1.00 44.84 201 LEU A O 1
ATOM 3370 N N . CYS B 1 202 ? 140.513 130.006 115.875 1.00 42.66 202 CYS A N 1
ATOM 3371 C CA . CYS B 1 202 ? 141.271 129.615 117.060 1.00 37.35 202 CYS A CA 1
ATOM 3372 C C . CYS B 1 202 ? 142.007 130.810 117.656 1.00 41.53 202 CYS A C 1
ATOM 3373 O O . CYS B 1 202 ? 141.990 131.023 118.877 1.00 44.38 202 CYS A O 1
ATOM 3376 N N . THR B 1 203 ? 142.663 131.602 116.804 1.00 39.67 203 THR A N 1
ATOM 3377 C CA . THR B 1 203 ? 143.373 132.784 117.291 1.00 34.70 203 THR A CA 1
ATOM 3378 C C . THR B 1 203 ? 142.416 133.782 117.933 1.00 41.71 203 THR A C 1
ATOM 3379 O O . THR B 1 203 ? 142.711 134.346 118.996 1.00 43.11 203 THR A O 1
ATOM 3383 N N . ALA B 1 204 ? 141.261 134.011 117.302 1.00 43.04 204 ALA A N 1
ATOM 3384 C CA . ALA B 1 204 ? 140.281 134.937 117.858 1.00 34.82 204 ALA A CA 1
ATOM 3385 C C . ALA B 1 204 ? 139.768 134.451 119.206 1.00 40.62 204 ALA A C 1
ATOM 3386 O O . ALA B 1 204 ? 139.623 135.242 120.145 1.00 48.58 204 ALA A O 1
ATOM 3388 N N . SER B 1 205 ? 139.485 133.151 119.319 1.00 41.16 205 SER A N 1
ATOM 3389 C CA . SER B 1 205 ? 138.999 132.604 120.581 1.00 39.14 205 SER A CA 1
ATOM 3390 C C . SER B 1 205 ? 140.041 132.756 121.678 1.00 39.06 205 SER A C 1
ATOM 3391 O O . SER B 1 205 ? 139.711 133.136 122.808 1.00 40.59 205 SER A O 1
ATOM 3394 N N . ILE B 1 206 ? 141.307 132.471 121.360 1.00 39.55 206 ILE A N 1
ATOM 3395 C CA . ILE B 1 206 ? 142.370 132.604 122.354 1.00 36.43 206 ILE A CA 1
ATOM 3396 C C . ILE B 1 206 ? 142.501 134.054 122.810 1.00 39.28 206 ILE A C 1
ATOM 3397 O O . ILE B 1 206 ? 142.603 134.339 124.012 1.00 46.29 206 ILE A O 1
ATOM 3402 N N . LEU B 1 207 ? 142.487 134.994 121.859 1.00 37.88 207 LEU A N 1
ATOM 3403 C CA . LEU B 1 207 ? 142.624 136.403 122.220 1.00 36.26 207 LEU A CA 1
ATOM 3404 C C . LEU B 1 207 ? 141.455 136.874 123.076 1.00 40.89 207 LEU A C 1
ATOM 3405 O O . LEU B 1 207 ? 141.651 137.578 124.076 1.00 42.15 207 LEU A O 1
ATOM 3410 N N . ILE B 1 208 ? 140.231 136.487 122.707 1.00 37.63 208 ILE A N 1
ATOM 3411 C CA . ILE B 1 208 ? 139.053 136.912 123.459 1.00 36.81 208 ILE A CA 1
ATOM 3412 C C . ILE B 1 208 ? 139.078 136.334 124.867 1.00 39.22 208 ILE A C 1
ATOM 3413 O O . ILE B 1 208 ? 138.771 137.027 125.844 1.00 43.86 208 ILE A O 1
ATOM 3418 N N . SER B 1 209 ? 139.446 135.056 124.994 1.00 42.10 209 SER A N 1
ATOM 3419 C CA . SER B 1 209 ? 139.530 134.439 126.313 1.00 35.54 209 SER A CA 1
ATOM 3420 C C . SER B 1 209 ? 140.582 135.116 127.183 1.00 34.74 209 SER A C 1
ATOM 3421 O O . SER B 1 209 ? 140.336 135.389 128.363 1.00 43.22 209 SER A O 1
ATOM 3424 N N . CYS B 1 210 ? 141.764 135.386 126.626 1.00 36.36 210 CYS A N 1
ATOM 3425 C CA . CYS B 1 210 ? 142.812 136.031 127.419 1.00 35.95 210 CYS A CA 1
ATOM 3426 C C . CYS B 1 210 ? 142.469 137.472 127.785 1.00 38.68 210 CYS A C 1
ATOM 3427 O O . CYS B 1 210 ? 142.780 137.917 128.899 1.00 38.99 210 CYS A O 1
ATOM 3430 N N . CYS B 1 211 ? 141.697 138.162 126.943 1.00 40.92 211 CYS A N 1
ATOM 3431 C CA . CYS B 1 211 ? 141.269 139.511 127.293 1.00 40.58 211 CYS A CA 1
ATOM 3432 C C . CYS B 1 211 ? 140.165 139.503 128.340 1.00 42.51 211 CYS A C 1
ATOM 3433 O O . CYS B 1 211 ? 140.138 140.377 129.213 1.00 47.05 211 CYS A O 1
ATOM 3436 N N . ALA B 1 212 ? 139.252 138.535 128.279 1.00 36.19 212 ALA A N 1
ATOM 3437 C CA . ALA B 1 212 ? 138.225 138.469 129.310 1.00 32.31 212 ALA A CA 1
ATOM 3438 C C . ALA B 1 212 ? 138.832 138.045 130.642 1.00 36.19 212 ALA A C 1
ATOM 3439 O O . ALA B 1 212 ? 138.431 138.543 131.699 1.00 32.49 212 ALA A O 1
ATOM 3441 N N . SER B 1 213 ? 139.786 137.111 130.605 1.00 32.63 213 SER A N 1
ATOM 3442 C CA . SER B 1 213 ? 140.459 136.668 131.821 1.00 24.26 213 SER A CA 1
ATOM 3443 C C . SER B 1 213 ? 141.259 137.796 132.463 1.00 32.18 213 SER A C 1
ATOM 3444 O O . SER B 1 213 ? 141.312 137.900 133.694 1.00 38.03 213 SER A O 1
ATOM 3447 N N . ALA B 1 214 ? 141.873 138.662 131.648 1.00 35.01 214 ALA A N 1
ATOM 3448 C CA . ALA B 1 214 ? 142.633 139.775 132.209 1.00 31.41 214 ALA A CA 1
ATOM 3449 C C . ALA B 1 214 ? 141.759 140.759 132.978 1.00 34.74 214 ALA A C 1
ATOM 3450 O O . ALA B 1 214 ? 142.286 141.537 133.781 1.00 39.24 214 ALA A O 1
ATOM 3452 N N . MET B 1 215 ? 140.447 140.742 132.763 1.00 34.38 215 MET A N 1
ATOM 3453 C CA . MET B 1 215 ? 139.516 141.542 133.548 1.00 34.97 215 MET A CA 1
ATOM 3454 C C . MET B 1 215 ? 138.876 140.750 134.680 1.00 36.87 215 MET A C 1
ATOM 3455 O O . MET B 1 215 ? 138.687 141.284 135.778 1.00 37.00 215 MET A O 1
ATOM 3460 N N . TYR B 1 216 ? 138.548 139.478 134.432 1.00 37.84 216 TYR A N 1
ATOM 3461 C CA . TYR B 1 216 ? 137.946 138.640 135.465 1.00 26.58 216 TYR A CA 1
ATOM 3462 C C . TYR B 1 216 ? 138.892 138.417 136.638 1.00 33.18 216 TYR A C 1
ATOM 3463 O O . TYR B 1 216 ? 138.461 138.427 137.796 1.00 35.59 216 TYR A O 1
ATOM 3472 N N . THR B 1 217 ? 140.180 138.204 136.365 1.00 34.79 217 THR A N 1
ATOM 3473 C CA . THR B 1 217 ? 141.103 137.830 137.435 1.00 29.17 217 THR A CA 1
ATOM 3474 C C . THR B 1 217 ? 141.242 138.902 138.512 1.00 30.65 217 THR A C 1
ATOM 3475 O O . THR B 1 217 ? 141.139 138.561 139.703 1.00 35.48 217 THR A O 1
ATOM 3479 N N . PRO B 1 218 ? 141.471 140.193 138.194 1.00 33.23 218 PRO A N 1
ATOM 3480 C CA . PRO B 1 218 ? 141.595 141.185 139.274 1.00 27.36 218 PRO A CA 1
ATOM 3481 C C . PRO B 1 218 ? 140.285 141.478 139.988 1.00 32.65 218 PRO A C 1
ATOM 3482 O O . PRO B 1 218 ? 140.243 141.532 141.221 1.00 34.69 218 PRO A O 1
ATOM 3486 N N . ILE B 1 219 ? 139.210 141.678 139.219 1.00 32.09 219 ILE A N 1
ATOM 3487 C CA . ILE B 1 219 ? 137.932 142.064 139.812 1.00 29.74 219 ILE A CA 1
ATOM 3488 C C . ILE B 1 219 ? 137.368 140.942 140.678 1.00 31.92 219 ILE A C 1
ATOM 3489 O O . ILE B 1 219 ? 136.897 141.182 141.796 1.00 36.30 219 ILE A O 1
ATOM 3494 N N . GLU B 1 220 ? 137.399 139.709 140.183 1.00 35.42 220 GLU A N 1
ATOM 3495 C CA . GLU B 1 220 ? 136.998 138.567 140.987 1.00 30.16 220 GLU A CA 1
ATOM 3496 C C . GLU B 1 220 ? 138.167 138.090 141.849 1.00 37.87 220 GLU A C 1
ATOM 3497 O O . GLU B 1 220 ? 139.298 138.567 141.734 1.00 46.24 220 GLU A O 1
ATOM 3503 N N . GLY B 1 221 ? 137.885 137.136 142.729 1.00 41.19 221 GLY A N 1
ATOM 3504 C CA . GLY B 1 221 ? 138.950 136.487 143.467 1.00 41.29 221 GLY A CA 1
ATOM 3505 C C . GLY B 1 221 ? 139.420 135.208 142.804 1.00 44.20 221 GLY A C 1
ATOM 3506 O O . GLY B 1 221 ? 139.540 134.172 143.465 1.00 50.31 221 GLY A O 1
ATOM 3507 N N . TRP B 1 222 ? 139.699 135.267 141.505 1.00 30.29 222 TRP A N 1
ATOM 3508 C CA . TRP B 1 222 ? 139.989 134.082 140.713 1.00 31.53 222 TRP A CA 1
ATOM 3509 C C . TRP B 1 222 ? 141.436 134.110 140.237 1.00 37.36 222 TRP A C 1
ATOM 3510 O O . TRP B 1 222 ? 142.032 135.177 140.064 1.00 46.13 222 TRP A O 1
ATOM 3521 N N . SER B 1 223 ? 142.000 132.922 140.033 1.00 29.91 223 SER A N 1
ATOM 3522 C CA . SER B 1 223 ? 143.290 132.817 139.373 1.00 26.50 223 SER A CA 1
ATOM 3523 C C . SER B 1 223 ? 143.111 132.876 137.857 1.00 33.07 223 SER A C 1
ATOM 3524 O O . SER B 1 223 ? 142.003 132.753 137.329 1.00 41.45 223 SER A O 1
ATOM 3527 N N . TYR B 1 224 ? 144.226 133.080 137.153 1.00 29.93 224 TYR A N 1
ATOM 3528 C CA . TYR B 1 224 ? 144.165 133.196 135.698 1.00 30.76 224 TYR A CA 1
ATOM 3529 C C . TYR B 1 224 ? 143.680 131.899 135.057 1.00 37.18 224 TYR A C 1
ATOM 3530 O O . TYR B 1 224 ? 142.869 131.925 134.120 1.00 39.52 224 TYR A O 1
ATOM 3539 N N . PHE B 1 225 ? 144.168 130.756 135.546 1.00 36.77 225 PHE A N 1
ATOM 3540 C CA . PHE B 1 225 ? 143.747 129.470 134.994 1.00 34.30 225 PHE A CA 1
ATOM 3541 C C . PHE B 1 225 ? 142.267 129.211 135.258 1.00 37.04 225 PHE A C 1
ATOM 3542 O O . PHE B 1 225 ? 141.564 128.669 134.398 1.00 43.40 225 PHE A O 1
ATOM 3550 N N . ASP B 1 226 ? 141.780 129.593 136.441 1.00 27.26 226 ASP A N 1
ATOM 3551 C CA . ASP B 1 226 ? 140.353 129.475 136.729 1.00 29.15 226 ASP A CA 1
ATOM 3552 C C . ASP B 1 226 ? 139.527 130.353 135.799 1.00 35.46 226 ASP A C 1
ATOM 3553 O O . ASP B 1 226 ? 138.443 129.958 135.360 1.00 42.41 226 ASP A O 1
ATOM 3558 N N . SER B 1 227 ? 140.025 131.554 135.494 1.00 30.07 227 SER A N 1
ATOM 3559 C CA . SER B 1 227 ? 139.326 132.427 134.559 1.00 28.51 227 SER A CA 1
ATOM 3560 C C . SER B 1 227 ? 139.269 131.815 133.164 1.00 30.15 227 SER A C 1
ATOM 3561 O O . SER B 1 227 ? 138.229 131.875 132.497 1.00 31.72 227 SER A O 1
ATOM 3564 N N . LEU B 1 228 ? 140.375 131.227 132.702 1.00 29.03 228 LEU A N 1
ATOM 3565 C CA . LEU B 1 228 ? 140.358 130.564 131.399 1.00 24.26 228 LEU A CA 1
ATOM 3566 C C . LEU B 1 228 ? 139.404 129.372 131.388 1.00 24.69 228 LEU A C 1
ATOM 3567 O O . LEU B 1 228 ? 138.692 129.141 130.399 1.00 32.87 228 LEU A O 1
ATOM 3572 N N . TYR B 1 229 ? 139.380 128.599 132.477 1.00 21.06 229 TYR A N 1
ATOM 3573 C CA . TYR B 1 229 ? 138.448 127.480 132.584 1.00 22.75 229 TYR A CA 1
ATOM 3574 C C . TYR B 1 229 ? 136.998 127.958 132.538 1.00 26.57 229 TYR A C 1
ATOM 3575 O O . TYR B 1 229 ? 136.162 127.366 131.842 1.00 23.45 229 TYR A O 1
ATOM 3584 N N . PHE B 1 230 ? 136.690 129.039 133.259 1.00 23.09 230 PHE A N 1
ATOM 3585 C CA . PHE B 1 230 ? 135.344 129.604 133.224 1.00 17.82 230 PHE A CA 1
ATOM 3586 C C . PHE B 1 230 ? 134.987 130.086 131.826 1.00 23.76 230 PHE A C 1
ATOM 3587 O O . PHE B 1 230 ? 133.857 129.892 131.363 1.00 25.64 230 PHE A O 1
ATOM 3595 N N . CYS B 1 231 ? 135.937 130.734 131.145 1.00 30.14 231 CYS A N 1
ATOM 3596 C CA . CYS B 1 231 ? 135.685 131.211 129.790 1.00 18.17 231 CYS A CA 1
ATOM 3597 C C . CYS B 1 231 ? 135.361 130.053 128.857 1.00 23.12 231 CYS A C 1
ATOM 3598 O O . CYS B 1 231 ? 134.421 130.135 128.057 1.00 32.03 231 CYS A O 1
ATOM 3601 N N . PHE B 1 232 ? 136.125 128.961 128.947 1.00 24.39 232 PHE A N 1
ATOM 3602 C CA . PHE B 1 232 ? 135.845 127.811 128.091 1.00 20.31 232 PHE A CA 1
ATOM 3603 C C . PHE B 1 232 ? 134.486 127.198 128.413 1.00 20.36 232 PHE A C 1
ATOM 3604 O O . PHE B 1 232 ? 133.734 126.831 127.504 1.00 26.81 232 PHE A O 1
ATOM 3612 N N . VAL B 1 233 ? 134.152 127.078 129.701 1.00 26.34 233 VAL A N 1
ATOM 3613 C CA . VAL B 1 233 ? 132.895 126.431 130.072 1.00 21.94 233 VAL A CA 1
ATOM 3614 C C . VAL B 1 233 ? 131.701 127.277 129.631 1.00 24.37 233 VAL A C 1
ATOM 3615 O O . VAL B 1 233 ? 130.687 126.745 129.165 1.00 21.63 233 VAL A O 1
ATOM 3619 N N . ALA B 1 234 ? 131.802 128.602 129.764 1.00 27.97 234 ALA A N 1
ATOM 3620 C CA . ALA B 1 234 ? 130.689 129.467 129.379 1.00 17.68 234 ALA A CA 1
ATOM 3621 C C . ALA B 1 234 ? 130.564 129.591 127.866 1.00 24.06 234 ALA A C 1
ATOM 3622 O O . ALA B 1 234 ? 129.450 129.572 127.331 1.00 32.70 234 ALA A O 1
ATOM 3624 N N . PHE B 1 235 ? 131.690 129.718 127.159 1.00 27.60 235 PHE A N 1
ATOM 3625 C CA . PHE B 1 235 ? 131.640 129.971 125.720 1.00 16.60 235 PHE A CA 1
ATOM 3626 C C . PHE B 1 235 ? 131.113 128.770 124.944 1.00 22.50 235 PHE A C 1
ATOM 3627 O O . PHE B 1 235 ? 130.444 128.945 123.919 1.00 25.63 235 PHE A O 1
ATOM 3635 N N . SER B 1 236 ? 131.406 127.555 125.402 1.00 22.75 236 SER A N 1
ATOM 3636 C CA . SER B 1 236 ? 130.935 126.344 124.739 1.00 22.34 236 SER A CA 1
ATOM 3637 C C . SER B 1 236 ? 129.480 126.014 125.049 1.00 29.26 236 SER A C 1
ATOM 3638 O O . SER B 1 236 ? 128.979 125.000 124.550 1.00 28.26 236 SER A O 1
ATOM 3641 N N . THR B 1 237 ? 128.797 126.844 125.841 1.00 28.41 237 THR A N 1
ATOM 3642 C CA . THR B 1 237 ? 127.396 126.643 126.234 1.00 22.57 237 THR A CA 1
ATOM 3643 C C . THR B 1 237 ? 127.193 125.335 126.995 1.00 27.41 237 THR A C 1
ATOM 3644 O O . THR B 1 237 ? 126.110 124.751 126.965 1.00 40.49 237 THR A O 1
ATOM 3648 N N . ILE B 1 238 ? 128.228 124.875 127.697 1.00 20.21 238 ILE A N 1
ATOM 3649 C CA . ILE B 1 238 ? 128.067 123.753 128.616 1.00 17.78 238 ILE A CA 1
ATOM 3650 C C . ILE B 1 238 ? 127.417 124.224 129.911 1.00 27.46 238 ILE A C 1
ATOM 3651 O O . ILE B 1 238 ? 126.397 123.678 130.345 1.00 40.08 238 ILE A O 1
ATOM 3656 N N . GLY B 1 239 ? 128.000 125.236 130.550 1.00 21.52 239 GLY A N 1
ATOM 3657 C CA . GLY B 1 239 ? 127.394 125.880 131.699 1.00 8.65 239 GLY A CA 1
ATOM 3658 C C . GLY B 1 239 ? 127.210 125.037 132.944 1.00 23.79 239 GLY A C 1
ATOM 3659 O O . GLY B 1 239 ? 126.088 124.913 133.444 1.00 37.54 239 GLY A O 1
ATOM 3660 N N . PHE B 1 240 ? 128.298 124.445 133.443 1.00 23.72 240 PHE A N 1
ATOM 3661 C CA . PHE B 1 240 ? 128.240 123.672 134.681 1.00 15.94 240 PHE A CA 1
ATOM 3662 C C . PHE B 1 240 ? 127.575 124.461 135.804 1.00 26.33 240 PHE A C 1
ATOM 3663 O O . PHE B 1 240 ? 126.733 123.930 136.539 1.00 35.21 240 PHE A O 1
ATOM 3671 N N . GLY B 1 241 ? 127.944 125.732 135.959 1.00 27.83 241 GLY A N 1
ATOM 3672 C CA . GLY B 1 241 ? 127.396 126.561 137.012 1.00 23.83 241 GLY A CA 1
ATOM 3673 C C . GLY B 1 241 ? 128.248 126.680 138.256 1.00 31.45 241 GLY A C 1
ATOM 3674 O O . GLY B 1 241 ? 127.863 127.408 139.179 1.00 37.78 241 GLY A O 1
ATOM 3675 N N . ASP B 1 242 ? 129.379 125.975 138.321 1.00 30.61 242 ASP A N 1
ATOM 3676 C CA . ASP B 1 242 ? 130.270 126.094 139.473 1.00 26.36 242 ASP A CA 1
ATOM 3677 C C . ASP B 1 242 ? 130.878 127.489 139.581 1.00 34.81 242 ASP A C 1
ATOM 3678 O O . ASP B 1 242 ? 131.038 128.014 140.687 1.00 39.76 242 ASP A O 1
ATOM 3683 N N . LEU B 1 243 ? 131.240 128.099 138.453 1.00 33.83 243 LEU A N 1
ATOM 3684 C CA . LEU B 1 243 ? 131.750 129.467 138.419 1.00 28.87 243 LEU A CA 1
ATOM 3685 C C . LEU B 1 243 ? 130.808 130.342 137.607 1.00 31.58 243 LEU A C 1
ATOM 3686 O O . LEU B 1 243 ? 130.592 130.085 136.417 1.00 39.08 243 LEU A O 1
ATOM 3691 N N . VAL B 1 244 ? 130.240 131.364 138.247 1.00 29.08 244 VAL A N 1
ATOM 3692 C CA . VAL B 1 244 ? 129.396 132.351 137.577 1.00 27.96 244 VAL A CA 1
ATOM 3693 C C . VAL B 1 244 ? 129.870 133.741 137.982 1.00 30.36 244 VAL A C 1
ATOM 3694 O O . VAL B 1 244 ? 130.114 133.999 139.167 1.00 33.99 244 VAL A O 1
ATOM 3698 N N . SER B 1 245 ? 130.007 134.626 137.003 1.00 26.08 245 SER A N 1
ATOM 3699 C CA . SER B 1 245 ? 130.522 135.974 137.197 1.00 25.97 245 SER A CA 1
ATOM 3700 C C . SER B 1 245 ? 129.405 136.988 137.444 1.00 33.89 245 SER A C 1
ATOM 3701 O O . SER B 1 245 ? 128.236 136.759 137.120 1.00 35.57 245 SER A O 1
ATOM 3704 N N . SER B 1 246 ? 129.791 138.118 138.045 1.00 33.00 246 SER A N 1
ATOM 3705 C CA . SER B 1 246 ? 128.908 139.269 138.268 1.00 30.00 246 SER A CA 1
ATOM 3706 C C . SER B 1 246 ? 127.751 138.949 139.217 1.00 31.96 246 SER A C 1
ATOM 3707 O O . SER B 1 246 ? 126.583 139.188 138.907 1.00 36.70 246 SER A O 1
ATOM 3710 N N . GLN B 1 247 ? 128.078 138.408 140.390 1.00 40.80 247 GLN A N 1
ATOM 3711 C CA . GLN B 1 247 ? 127.062 138.038 141.374 1.00 33.07 247 GLN A CA 1
ATOM 3712 C C . GLN B 1 247 ? 127.496 138.409 142.788 1.00 33.00 247 GLN A C 1
ATOM 3713 O O . GLN B 1 247 ? 127.341 137.619 143.724 1.00 44.58 247 GLN A O 1
ATOM 3719 N N . ASN B 1 248 ? 128.033 139.617 142.979 1.00 33.43 248 ASN A N 1
ATOM 3720 C CA . ASN B 1 248 ? 128.620 139.988 144.264 1.00 34.19 248 ASN A CA 1
ATOM 3721 C C . ASN B 1 248 ? 128.010 141.256 144.858 1.00 41.86 248 ASN A C 1
ATOM 3722 O O . ASN B 1 248 ? 128.712 142.033 145.511 1.00 53.08 248 ASN A O 1
ATOM 3727 N N . ALA B 1 249 ? 126.713 141.480 144.643 1.00 38.71 249 ALA A N 1
ATOM 3728 C CA . ALA B 1 249 ? 125.977 142.628 145.193 1.00 40.62 249 ALA A CA 1
ATOM 3729 C C . ALA B 1 249 ? 126.662 143.917 144.748 1.00 47.01 249 ALA A C 1
ATOM 3730 O O . ALA B 1 249 ? 126.704 144.178 143.533 1.00 53.26 249 ALA A O 1
ATOM 3732 N N . HIS B 1 250 ? 127.177 144.745 145.657 1.00 45.82 250 HIS A N 1
ATOM 3733 C CA . HIS B 1 250 ? 127.932 145.928 145.262 1.00 47.17 250 HIS A CA 1
ATOM 3734 C C . HIS B 1 250 ? 129.154 145.508 144.458 1.00 43.96 250 HIS A C 1
ATOM 3735 O O . HIS B 1 250 ? 129.991 144.743 144.939 1.00 39.55 250 HIS A O 1
ATOM 3742 N N . TYR B 1 251 ? 129.251 146.015 143.231 1.00 44.15 251 TYR A N 1
ATOM 3743 C CA . TYR B 1 251 ? 130.323 145.646 142.314 1.00 40.74 251 TYR A CA 1
ATOM 3744 C C . TYR B 1 251 ? 131.037 146.899 141.804 1.00 40.58 251 TYR A C 1
ATOM 3745 O O . TYR B 1 251 ? 131.115 147.123 140.598 1.00 42.79 251 TYR A O 1
ATOM 3754 N N . GLU B 1 252 ? 131.610 147.685 142.726 1.00 48.18 252 GLU A N 1
ATOM 3755 C CA . GLU B 1 252 ? 132.326 148.906 142.358 1.00 48.25 252 GLU A CA 1
ATOM 3756 C C . GLU B 1 252 ? 131.507 149.702 141.349 1.00 53.60 252 GLU A C 1
ATOM 3757 O O . GLU B 1 252 ? 130.355 150.050 141.629 1.00 57.31 252 GLU A O 1
ATOM 3763 N N . SER B 1 253 ? 132.086 150.002 140.183 1.00 49.52 253 SER A N 1
ATOM 3764 C CA . SER B 1 253 ? 131.407 150.862 139.216 1.00 46.24 253 SER A CA 1
ATOM 3765 C C . SER B 1 253 ? 130.078 150.245 138.796 1.00 50.72 253 SER A C 1
ATOM 3766 O O . SER B 1 253 ? 129.038 150.915 138.808 1.00 52.29 253 SER A O 1
ATOM 3769 N N . GLN B 1 254 ? 130.101 148.977 138.385 1.00 45.69 254 GLN A N 1
ATOM 3770 C CA . GLN B 1 25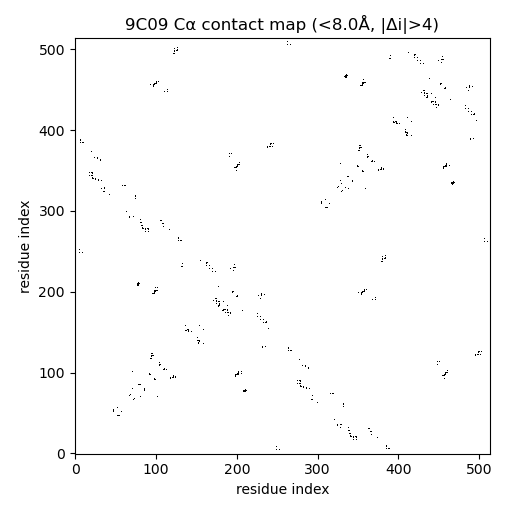4 ? 128.903 148.158 138.220 1.00 43.15 254 GLN A CA 1
ATOM 3771 C C . GLN B 1 254 ? 128.008 148.596 137.065 1.00 45.88 254 GLN A C 1
ATOM 3772 O O . GLN B 1 254 ? 127.027 147.916 136.748 1.00 49.70 254 GLN A O 1
ATOM 3778 N N . GLY B 1 255 ? 128.330 149.710 136.417 1.00 44.98 255 GLY A N 1
ATOM 3779 C CA . GLY B 1 255 ? 127.575 150.114 135.249 1.00 38.65 255 GLY A CA 1
ATOM 3780 C C . GLY B 1 255 ? 128.245 149.656 133.969 1.00 41.63 255 GLY A C 1
ATOM 3781 O O . GLY B 1 255 ? 127.606 149.063 133.096 1.00 46.76 255 GLY A O 1
ATOM 3782 N N . LEU B 1 256 ? 129.545 149.934 133.854 1.00 38.02 256 LEU A N 1
ATOM 3783 C CA . LEU B 1 256 ? 130.329 149.464 132.718 1.00 34.69 256 LEU A CA 1
ATOM 3784 C C . LEU B 1 256 ? 130.677 147.984 132.827 1.00 33.09 256 LEU A C 1
ATOM 3785 O O . LEU B 1 256 ? 130.864 147.321 131.800 1.00 40.37 256 LEU A O 1
ATOM 3790 N N . TYR B 1 257 ? 130.768 147.460 134.052 1.00 26.96 257 TYR A N 1
ATOM 3791 C CA . TYR B 1 257 ? 131.185 146.075 134.256 1.00 26.36 257 TYR A CA 1
ATOM 3792 C C . TYR B 1 257 ? 130.173 145.085 133.683 1.00 34.25 257 TYR A C 1
ATOM 3793 O O . TYR B 1 257 ? 130.558 144.112 133.020 1.00 34.50 257 TYR A O 1
ATOM 3802 N N . ARG B 1 258 ? 128.880 145.331 133.898 1.00 32.51 258 ARG A N 1
ATOM 3803 C CA . ARG B 1 258 ? 127.856 144.437 133.360 1.00 25.79 258 ARG A CA 1
ATOM 3804 C C . ARG B 1 258 ? 127.833 144.483 131.837 1.00 30.22 258 ARG A C 1
ATOM 3805 O O . ARG B 1 258 ? 127.690 143.444 131.177 1.00 37.02 258 ARG A O 1
ATOM 3813 N N . PHE B 1 259 ? 127.986 145.677 131.263 1.00 32.36 259 PHE A N 1
ATOM 3814 C CA . PHE B 1 259 ? 128.029 145.823 129.813 1.00 30.18 259 PHE A CA 1
ATOM 3815 C C . PHE B 1 259 ? 129.221 145.080 129.219 1.00 31.60 259 PHE A C 1
ATOM 3816 O O . PHE B 1 259 ? 129.090 144.385 128.200 1.00 35.23 259 PHE A O 1
ATOM 3824 N N . ALA B 1 260 ? 130.389 145.197 129.855 1.00 30.09 260 ALA A N 1
ATOM 3825 C CA . ALA B 1 260 ? 131.572 144.485 129.380 1.00 28.16 260 ALA A CA 1
ATOM 3826 C C . ALA B 1 260 ? 131.395 142.973 129.485 1.00 27.85 260 ALA A C 1
ATOM 3827 O O . ALA B 1 260 ? 131.799 142.231 128.580 1.00 38.36 260 ALA A O 1
ATOM 3829 N N . ASN B 1 261 ? 130.795 142.499 130.578 1.00 30.11 261 ASN A N 1
ATOM 3830 C CA . ASN B 1 261 ? 130.525 141.069 130.726 1.00 33.95 261 ASN A CA 1
ATOM 3831 C C . ASN B 1 261 ? 129.608 140.567 129.616 1.00 29.24 261 ASN A C 1
ATOM 3832 O O . ASN B 1 261 ? 129.860 139.519 129.004 1.00 32.16 261 ASN A O 1
ATOM 3837 N N . PHE B 1 262 ? 128.544 141.322 129.333 1.00 24.71 262 PHE A N 1
ATOM 3838 C CA . PHE B 1 262 ? 127.611 140.957 128.270 1.00 30.73 262 PHE A CA 1
ATOM 3839 C C . PHE B 1 262 ? 128.326 140.859 126.927 1.00 35.79 262 PHE A C 1
ATOM 3840 O O . PHE B 1 262 ? 128.177 139.867 126.196 1.00 32.00 262 PHE A O 1
ATOM 3848 N N . VAL B 1 263 ? 129.141 141.867 126.605 1.00 38.05 263 VAL A N 1
ATOM 3849 C CA . VAL B 1 263 ? 129.830 141.898 125.315 1.00 27.87 263 VAL A CA 1
ATOM 3850 C C . VAL B 1 263 ? 130.794 140.721 125.198 1.00 30.00 263 VAL A C 1
ATOM 3851 O O . VAL B 1 263 ? 130.840 140.029 124.168 1.00 40.66 263 VAL A O 1
ATOM 3855 N N . PHE B 1 264 ? 131.582 140.482 126.250 1.00 25.77 264 PHE A N 1
ATOM 3856 C CA . PHE B 1 264 ? 132.570 139.410 126.211 1.00 22.93 264 PHE A CA 1
ATOM 3857 C C . PHE B 1 264 ? 131.908 138.050 126.029 1.00 22.39 264 PHE A C 1
ATOM 3858 O O . PHE B 1 264 ? 132.356 137.239 125.206 1.00 30.37 264 PHE A O 1
ATOM 3866 N N . ILE B 1 265 ? 130.827 137.787 126.772 1.00 28.80 265 ILE A N 1
ATOM 3867 C CA . ILE B 1 265 ? 130.160 136.493 126.650 1.00 28.64 265 ILE A CA 1
ATOM 3868 C C . ILE B 1 265 ? 129.570 136.320 125.255 1.00 29.74 265 ILE A C 1
ATOM 3869 O O . ILE B 1 265 ? 129.680 135.243 124.651 1.00 33.06 265 ILE A O 1
ATOM 3874 N N . LEU B 1 266 ? 128.963 137.377 124.709 1.00 27.43 266 LEU A N 1
ATOM 3875 C CA . LEU B 1 266 ? 128.386 137.282 123.371 1.00 25.15 266 LEU A CA 1
ATOM 3876 C C . LEU B 1 266 ? 129.443 136.928 122.326 1.00 28.61 266 LEU A C 1
ATOM 3877 O O . LEU B 1 266 ? 129.276 135.977 121.543 1.00 28.14 266 LEU A O 1
ATOM 3882 N N . MET B 1 267 ? 130.555 137.672 122.315 1.00 27.57 267 MET A N 1
ATOM 3883 C CA . MET B 1 267 ? 131.599 137.414 121.326 1.00 26.41 267 MET A CA 1
ATOM 3884 C C . MET B 1 267 ? 132.209 136.025 121.494 1.00 33.27 267 MET A C 1
ATOM 3885 O O . MET B 1 267 ? 132.448 135.321 120.500 1.00 43.69 267 MET A O 1
ATOM 3890 N N . GLY B 1 268 ? 132.467 135.609 122.738 1.00 25.85 268 GLY A N 1
ATOM 3891 C CA . GLY B 1 268 ? 133.042 134.292 122.952 1.00 20.44 268 GLY A CA 1
ATOM 3892 C C . GLY B 1 268 ? 132.140 133.167 122.481 1.00 22.98 268 GLY A C 1
ATOM 3893 O O . GLY B 1 268 ? 132.600 132.212 121.848 1.00 24.44 268 GLY A O 1
ATOM 3894 N N . VAL B 1 269 ? 130.838 133.277 122.763 1.00 25.79 269 VAL A N 1
ATOM 3895 C CA . VAL B 1 269 ? 129.904 132.240 122.333 1.00 25.70 269 VAL A CA 1
ATOM 3896 C C . VAL B 1 269 ? 129.855 132.163 120.812 1.00 29.16 269 VAL A C 1
ATOM 3897 O O . VAL B 1 269 ? 129.878 131.068 120.231 1.00 40.21 269 VAL A O 1
ATOM 3901 N N . CYS B 1 270 ? 129.809 133.319 120.139 1.00 34.79 270 CYS A N 1
ATOM 3902 C CA . CYS B 1 270 ? 129.808 133.315 118.675 1.00 31.29 270 CYS A CA 1
ATOM 3903 C C . CYS B 1 270 ? 131.050 132.618 118.117 1.00 32.44 270 CYS A C 1
ATOM 3904 O O . CYS B 1 270 ? 130.954 131.736 117.243 1.00 41.43 270 CYS A O 1
ATOM 3907 N N . CYS B 1 271 ? 132.229 132.997 118.619 1.00 24.74 271 CYS A N 1
ATOM 3908 C CA . CYS B 1 271 ? 133.473 132.443 118.085 1.00 25.77 271 CYS A CA 1
ATOM 3909 C C . CYS B 1 271 ? 133.560 130.939 118.311 1.00 31.52 271 CYS A C 1
ATOM 3910 O O . CYS B 1 271 ? 133.959 130.186 117.407 1.00 38.57 271 CYS A O 1
ATOM 3913 N N . ILE B 1 272 ? 133.173 130.472 119.500 1.00 27.93 272 ILE A N 1
ATOM 3914 C CA . ILE B 1 272 ? 133.288 129.045 119.796 1.00 29.30 272 ILE A CA 1
ATOM 3915 C C . ILE B 1 272 ? 132.278 128.241 118.981 1.00 31.26 272 ILE A C 1
ATOM 3916 O O . ILE B 1 272 ? 132.576 127.127 118.527 1.00 32.09 272 ILE A O 1
ATOM 3921 N N . TYR B 1 273 ? 131.081 128.793 118.765 1.00 31.70 273 TYR A N 1
ATOM 3922 C CA . TYR B 1 273 ? 130.104 128.136 117.899 1.00 29.13 273 TYR A CA 1
ATOM 3923 C C . TYR B 1 273 ? 130.664 127.934 116.493 1.00 37.56 273 TYR A C 1
ATOM 3924 O O . TYR B 1 273 ? 130.586 126.831 115.924 1.00 38.44 273 TYR A O 1
ATOM 3933 N N . SER B 1 274 ? 131.251 128.990 115.921 1.00 37.45 274 SER A N 1
ATOM 3934 C CA . SER B 1 274 ? 131.824 128.870 114.581 1.00 31.17 274 SER A CA 1
ATOM 3935 C C . SER B 1 274 ? 132.960 127.848 114.543 1.00 32.16 274 SER A C 1
ATOM 3936 O O . SER B 1 274 ? 133.061 127.044 113.599 1.00 43.56 274 SER A O 1
ATOM 3939 N N . LEU B 1 275 ? 133.818 127.856 115.569 1.00 29.54 275 LEU A N 1
ATOM 3940 C CA . LEU B 1 275 ? 134.931 126.910 115.609 1.00 32.71 275 LEU A CA 1
ATOM 3941 C C . LEU B 1 275 ? 134.429 125.471 115.659 1.00 36.02 275 LEU A C 1
ATOM 3942 O O . LEU B 1 275 ? 134.967 124.591 114.973 1.00 38.48 275 LEU A O 1
ATOM 3947 N N . PHE B 1 276 ? 133.398 125.214 116.469 1.00 31.39 276 PHE A N 1
ATOM 3948 C CA . PHE B 1 276 ? 132.840 123.869 116.562 1.00 20.42 276 PHE A CA 1
ATOM 3949 C C . PHE B 1 276 ? 132.263 123.414 115.227 1.00 25.45 276 PHE A C 1
ATOM 3950 O O . PHE B 1 276 ? 132.434 122.252 114.834 1.00 30.80 276 PHE A O 1
ATOM 3958 N N . ASN B 1 277 ? 131.580 124.310 114.509 1.00 33.49 277 ASN A N 1
ATOM 3959 C CA . ASN B 1 277 ? 131.035 123.921 113.207 1.00 25.92 277 ASN A CA 1
ATOM 3960 C C . ASN B 1 277 ? 132.148 123.545 112.226 1.00 29.55 277 ASN A C 1
ATOM 3961 O O . ASN B 1 277 ? 132.052 122.532 111.510 1.00 38.69 277 ASN A O 1
ATOM 3966 N N . VAL B 1 278 ? 133.225 124.335 112.197 1.00 28.09 278 VAL A N 1
ATOM 3967 C CA . VAL B 1 278 ? 134.328 124.030 111.284 1.00 27.94 278 VAL A CA 1
ATOM 3968 C C . VAL B 1 278 ? 134.983 122.696 111.646 1.00 33.97 278 VAL A C 1
ATOM 3969 O O . VAL B 1 278 ? 135.301 121.875 110.766 1.00 38.28 278 VAL A O 1
ATOM 3973 N N . ILE B 1 279 ? 135.188 122.453 112.944 1.00 31.35 279 ILE A N 1
ATOM 3974 C CA . ILE B 1 279 ? 135.799 121.193 113.359 1.00 26.80 279 ILE A CA 1
ATOM 3975 C C . ILE B 1 279 ? 134.904 120.008 113.012 1.00 32.19 279 ILE A C 1
ATOM 3976 O O . ILE B 1 279 ? 135.397 118.935 112.646 1.00 37.80 279 ILE A O 1
ATOM 3981 N N . SER B 1 280 ? 133.581 120.183 113.099 1.00 33.94 280 SER A N 1
ATOM 3982 C CA . SER B 1 280 ? 132.668 119.113 112.699 1.00 25.26 280 SER A CA 1
ATOM 3983 C C . SER B 1 280 ? 132.802 118.791 111.214 1.00 29.07 280 SER A C 1
ATOM 3984 O O . SER B 1 280 ? 132.777 117.615 110.817 1.00 34.12 280 SER A O 1
ATOM 3987 N N . ILE B 1 281 ? 132.949 119.821 110.375 1.00 34.84 281 ILE A N 1
ATOM 3988 C CA . ILE B 1 281 ? 133.160 119.574 108.946 1.00 34.39 281 ILE A CA 1
ATOM 3989 C C . ILE B 1 281 ? 134.441 118.769 108.721 1.00 36.93 281 ILE A C 1
ATOM 3990 O O . ILE B 1 281 ? 134.467 117.796 107.943 1.00 43.87 281 ILE A O 1
ATOM 3995 N N . LEU B 1 282 ? 135.519 119.151 109.411 1.00 29.90 282 LEU A N 1
ATOM 3996 C CA . LEU B 1 282 ? 136.777 118.424 109.261 1.00 32.98 282 LEU A CA 1
ATOM 3997 C C . LEU B 1 282 ? 136.651 116.972 109.725 1.00 34.91 282 LEU A C 1
ATOM 3998 O O . LEU B 1 282 ? 137.210 116.058 109.105 1.00 38.74 282 LEU A O 1
ATOM 4003 N N . ILE B 1 283 ? 135.910 116.742 110.813 1.00 35.68 283 ILE A N 1
ATOM 4004 C CA . ILE B 1 283 ? 135.716 115.381 111.313 1.00 31.03 283 ILE A CA 1
ATOM 4005 C C . ILE B 1 283 ? 134.940 114.542 110.305 1.00 30.47 283 ILE A C 1
ATOM 4006 O O . ILE B 1 283 ? 135.226 113.352 110.115 1.00 35.33 283 ILE A O 1
ATOM 4011 N N . LYS B 1 284 ? 133.946 115.141 109.641 1.00 33.90 284 LYS A N 1
ATOM 4012 C CA . LYS B 1 284 ? 133.221 114.402 108.608 1.00 32.18 284 LYS A CA 1
ATOM 4013 C C . LYS B 1 284 ? 134.144 114.001 107.464 1.00 32.77 284 LYS A C 1
ATOM 4014 O O . LYS B 1 284 ? 134.069 112.870 106.954 1.00 36.15 284 LYS A O 1
ATOM 4020 N N . GLN B 1 285 ? 135.029 114.912 107.045 1.00 37.86 285 GLN A N 1
ATOM 4021 C CA . GLN B 1 285 ? 135.996 114.552 106.006 1.00 35.80 285 GLN A CA 1
ATOM 4022 C C . GLN B 1 285 ? 136.905 113.409 106.455 1.00 39.42 285 GLN A C 1
ATOM 4023 O O . GLN B 1 285 ? 137.210 112.495 105.670 1.00 40.50 285 GLN A O 1
ATOM 4029 N N . SER B 1 286 ? 137.345 113.439 107.714 1.00 40.05 286 SER A N 1
ATOM 4030 C CA . SER B 1 286 ? 138.199 112.362 108.218 1.00 32.16 286 SER A CA 1
ATOM 4031 C C . SER B 1 286 ? 137.458 111.030 108.235 1.00 38.22 286 SER A C 1
ATOM 4032 O O . SER B 1 286 ? 138.043 109.983 107.929 1.00 42.35 286 SER A O 1
ATOM 4035 N N . LEU B 1 287 ? 136.176 111.046 108.610 1.00 42.33 287 LEU A N 1
ATOM 4036 C CA . LEU B 1 287 ? 135.383 109.818 108.570 1.00 34.08 287 LEU A CA 1
ATOM 4037 C C . LEU B 1 287 ? 135.276 109.276 107.149 1.00 35.06 287 LEU A C 1
ATOM 4038 O O . LEU B 1 287 ? 135.358 108.058 106.933 1.00 38.24 287 LEU A O 1
ATOM 4043 N N . ASN B 1 288 ? 135.077 110.163 106.170 1.00 45.70 288 ASN A N 1
ATOM 4044 C CA . ASN B 1 288 ? 135.036 109.709 104.781 1.00 41.38 288 ASN A CA 1
ATOM 4045 C C . ASN B 1 288 ? 136.351 109.051 104.376 1.00 44.47 288 ASN A C 1
ATOM 4046 O O . ASN B 1 288 ? 136.356 107.999 103.719 1.00 45.12 288 ASN A O 1
ATOM 4051 N N . TRP B 1 289 ? 137.477 109.654 104.767 1.00 48.02 289 TRP A N 1
ATOM 4052 C CA . TRP B 1 289 ? 138.775 109.055 104.457 1.00 46.93 289 TRP A CA 1
ATOM 4053 C C . TRP B 1 289 ? 138.929 107.688 105.117 1.00 48.78 289 TRP A C 1
ATOM 4054 O O . TRP B 1 289 ? 139.428 106.741 104.495 1.00 54.66 289 TRP A O 1
ATOM 4065 N N . ILE B 1 290 ? 138.501 107.567 106.376 1.00 53.97 290 ILE A N 1
ATOM 4066 C CA . ILE B 1 290 ? 138.610 106.293 107.086 1.00 52.94 290 ILE A CA 1
ATOM 4067 C C . ILE B 1 290 ? 137.798 105.218 106.379 1.00 52.17 290 ILE A C 1
ATOM 4068 O O . ILE B 1 290 ? 138.259 104.084 106.202 1.00 50.31 290 ILE A O 1
ATOM 4073 N N . LEU B 1 291 ? 136.571 105.552 105.968 1.00 56.81 291 LEU A N 1
ATOM 4074 C CA . LEU B 1 291 ? 135.748 104.576 105.261 1.00 51.50 291 LEU A CA 1
ATOM 4075 C C . LEU B 1 291 ? 136.382 104.168 103.939 1.00 52.44 291 LEU A C 1
ATOM 4076 O O . LEU B 1 291 ? 136.397 102.981 103.591 1.00 54.06 291 LEU A O 1
ATOM 4081 N N . ARG B 1 292 ? 136.912 105.135 103.184 1.00 65.48 292 ARG A N 1
ATOM 4082 C CA . ARG B 1 292 ? 137.522 104.806 101.898 1.00 64.60 292 ARG A CA 1
ATOM 4083 C C . ARG B 1 292 ? 138.746 103.909 102.058 1.00 64.50 292 ARG A C 1
ATOM 4084 O O . ARG B 1 292 ? 138.938 102.970 101.276 1.00 64.12 292 ARG A O 1
ATOM 4092 N N . LYS B 1 293 ? 139.590 104.184 103.056 1.00 72.19 293 LYS A N 1
ATOM 4093 C CA . LYS B 1 293 ? 140.790 103.372 103.242 1.00 75.15 293 LYS A CA 1
ATOM 4094 C C . LYS B 1 293 ? 140.458 101.928 103.611 1.00 74.36 293 LYS A C 1
ATOM 4095 O O . LYS B 1 293 ? 141.068 100.992 103.079 1.00 76.01 293 LYS A O 1
ATOM 4101 N N . MET B 1 294 ? 139.501 101.721 104.512 1.00 79.24 294 MET A N 1
ATOM 4102 C CA . MET B 1 294 ? 139.172 100.368 104.945 1.00 78.60 294 MET A CA 1
ATOM 4103 C C . MET B 1 294 ? 138.422 99.613 103.852 1.00 80.59 294 MET A C 1
ATOM 4104 O O . MET B 1 294 ? 137.470 100.132 103.263 1.00 80.80 294 MET A O 1
ATOM 4109 N N . ASP B 1 295 ? 138.857 98.386 103.588 1.00 88.60 295 ASP A N 1
ATOM 4110 C CA . ASP B 1 295 ? 138.221 97.527 102.591 1.00 89.77 295 ASP A CA 1
ATOM 4111 C C . ASP B 1 295 ? 138.095 96.097 103.111 1.00 90.39 295 ASP A C 1
ATOM 4112 O O . ASP B 1 295 ? 138.909 95.234 102.782 1.00 91.66 295 ASP A O 1
#

Nearest PDB structures (foldseek):
  9g9w-assembly1_B  TM=8.590E-01  e=7.297E-14  Homo sapiens
  6rv2-assembly1_B  TM=8.694E-01  e=1.736E-13  Homo sapiens
  9g9v-assembly1_B  TM=8.438E-01  e=3.509E-13  Homo sapiens
  4bw5-assembly1_A  TM=8.840E-01  e=1.064E-11  Homo sapiens
  3ukm-assembly1_B  TM=6.523E-01  e=1.318E-09  Homo sapiens